Protein AF-0000000083140786 (afdb_homodimer)

Secondary structure (DSSP, 8-state):
--HHHHHHHHHTS--BTTTTTTHHHHHHHHHHHHHHT-EEEEEEEETTEEEEEEEE--SEEEEEEEEEEE--B----S--SS-TTS-EEETTEEESTTIIIIIHHHHHHHHHHHHHHHHHHHTTTTS---SEEEEEEEES-TTTT-HHHHHHHHTTSS-TTSEEEE----TT-EEEEE-EEEEEEEEEE-B--BTT-GGGSB-HHHHHHHHHHHHHHHHHTSPPBTTTB--EEEEEEEEE-S-TTB--SEEEEEEEEEE-TT--HHHHHHHHHHHHHHHHHHSTT-EEEEEEEEEE--B---TT-HHHHHHHHHHHHHHSSPPPEEEESS--HHHHHHHHHT-TTEEE--SS-GGGTTSTT-EEEHHHHHHHHHHHHHHHHTHHHH-/--HHHHHHHHHTS--BTTTTTTHHHHHHHHHHHHHHT-EEEEEEEETTEEEEEEEE--SEEEEEEEEEEE--B----S--SS-TTS-EEETTEEESTTIIIIIHHHHHHHHHHHHHHHHHHHTTTTS---SEEEEEEEES-TTTT-HHHHHHHHTTSS-TTSEEEE----TT-EEEEE-EEEEEEEEEE-B--BTT-GGGSB-HHHHHHHHHHHHHHHHHTSPPBTTTB--EEEEEEEEE-S-TTB--SEEEEEEEEEE-TT--HHHHHHHHHHHHHHHHHHSTT-EEEEEEEEEE--B---TT-HHHHHHHHHHHHHHSSPPPEEEESS--HHHHHHHHHT-TTEEE--SS-GGGTTSTT-EEEHHHHHHHHHHHHHHHHTHHHH-

Structure (mmCIF, N/CA/C/O backbone):
data_AF-0000000083140786-model_v1
#
loop_
_entity.id
_entity.type
_entity.pdbx_description
1 polymer 'Putative succinyl-diaminopimelate desuccinylase'
#
loop_
_atom_site.group_PDB
_atom_site.id
_atom_site.type_symbol
_atom_site.label_atom_id
_atom_site.label_alt_id
_atom_site.label_comp_id
_atom_site.label_asym_id
_atom_site.label_entity_id
_atom_site.label_seq_id
_atom_site.pdbx_PDB_ins_code
_atom_site.Cartn_x
_atom_site.Cartn_y
_atom_site.Cartn_z
_atom_site.occupancy
_atom_site.B_iso_or_equiv
_atom_site.auth_seq_id
_atom_site.auth_comp_id
_atom_site.auth_asym_id
_atom_site.auth_atom_id
_atom_site.pdbx_PDB_model_num
ATOM 1 N N . MET A 1 1 ? 2.078 -37.688 -41 1 86.12 1 MET A N 1
ATOM 2 C CA . MET A 1 1 ? 2.707 -36.531 -40.344 1 86.12 1 MET A CA 1
ATOM 3 C C . MET A 1 1 ? 3.486 -36.969 -39.125 1 86.12 1 MET A C 1
ATOM 5 O O . MET A 1 1 ? 2.986 -37.75 -38.312 1 86.12 1 MET A O 1
ATOM 9 N N . ASP A 1 2 ? 4.746 -36.594 -39.094 1 94.81 2 ASP A N 1
ATOM 10 C CA . ASP A 1 2 ? 5.516 -37 -37.938 1 94.81 2 ASP A CA 1
ATOM 11 C C . ASP A 1 2 ? 5.438 -35.938 -36.812 1 94.81 2 ASP A C 1
ATOM 13 O O . ASP A 1 2 ? 4.746 -34.938 -36.969 1 94.81 2 ASP A O 1
ATOM 17 N N . ALA A 1 3 ? 6.043 -36.25 -35.75 1 98.12 3 ALA A N 1
ATOM 18 C CA . ALA A 1 3 ? 5.91 -35.406 -34.562 1 98.12 3 ALA A CA 1
ATOM 19 C C . ALA A 1 3 ? 6.5 -34 -34.812 1 98.12 3 ALA A C 1
ATOM 21 O O . ALA A 1 3 ? 6.012 -33.031 -34.25 1 98.12 3 ALA A O 1
ATOM 22 N N . VAL A 1 4 ? 7.551 -33.875 -35.562 1 98.31 4 VAL A N 1
ATOM 23 C CA . VAL A 1 4 ? 8.203 -32.625 -35.875 1 98.31 4 VAL A CA 1
ATOM 24 C C . VAL A 1 4 ? 7.266 -31.734 -36.688 1 98.31 4 VAL A C 1
ATOM 26 O O . VAL A 1 4 ? 7.082 -30.547 -36.375 1 98.31 4 VAL A O 1
ATOM 29 N N . GLU A 1 5 ? 6.68 -32.312 -37.688 1 98.19 5 GLU A N 1
ATOM 30 C CA . GLU A 1 5 ? 5.719 -31.594 -38.5 1 98.19 5 GLU A CA 1
ATOM 31 C C . GLU A 1 5 ? 4.488 -31.203 -37.688 1 98.19 5 GLU A C 1
ATOM 33 O O . GLU A 1 5 ? 3.955 -30.094 -37.844 1 98.19 5 GLU A O 1
ATOM 38 N N . LEU A 1 6 ? 4.035 -32.125 -36.875 1 98.5 6 LEU A N 1
ATOM 39 C CA . LEU A 1 6 ? 2.883 -31.828 -36.031 1 98.5 6 LEU A CA 1
ATOM 40 C C . LEU A 1 6 ? 3.188 -30.672 -35.094 1 98.5 6 LEU A C 1
ATOM 42 O O . LEU A 1 6 ? 2.32 -29.844 -34.812 1 98.5 6 LEU A O 1
ATOM 46 N N . THR A 1 7 ? 4.41 -30.609 -34.562 1 98.69 7 THR A N 1
ATOM 47 C CA . THR A 1 7 ? 4.828 -29.5 -33.688 1 98.69 7 THR A CA 1
ATOM 48 C C . THR A 1 7 ? 4.688 -28.172 -34.438 1 98.69 7 THR A C 1
ATOM 50 O O . THR A 1 7 ? 4.16 -27.203 -33.875 1 98.69 7 THR A O 1
ATOM 53 N N . ARG A 1 8 ? 5.102 -28.156 -35.625 1 98.44 8 ARG A N 1
ATOM 54 C CA . ARG A 1 8 ? 5.031 -26.922 -36.406 1 98.44 8 ARG A CA 1
ATOM 55 C C . ARG A 1 8 ? 3.582 -26.5 -36.625 1 98.44 8 ARG A C 1
ATOM 57 O O . ARG A 1 8 ? 3.254 -25.312 -36.5 1 98.44 8 ARG A O 1
ATOM 64 N N . GLU A 1 9 ? 2.75 -27.453 -36.938 1 98.38 9 GLU A N 1
ATOM 65 C CA . GLU A 1 9 ? 1.339 -27.156 -37.156 1 98.38 9 GLU A CA 1
ATOM 66 C C . GLU A 1 9 ? 0.704 -26.578 -35.875 1 98.38 9 GLU A C 1
ATOM 68 O O . GLU A 1 9 ? -0.078 -25.625 -35.969 1 98.38 9 GLU A O 1
ATOM 73 N N . LEU A 1 10 ? 1.035 -27.141 -34.781 1 98.62 10 LEU A N 1
ATOM 74 C CA . LEU A 1 10 ? 0.449 -26.688 -33.531 1 98.62 10 LEU A CA 1
ATOM 75 C C . LEU A 1 10 ? 0.95 -25.297 -33.156 1 98.62 10 LEU A C 1
ATOM 77 O O . LEU A 1 10 ? 0.2 -24.5 -32.594 1 98.62 10 LEU A O 1
ATOM 81 N N . ILE A 1 11 ? 2.244 -25 -33.406 1 98.19 11 ILE A N 1
ATOM 82 C CA . ILE A 1 11 ? 2.818 -23.703 -33.094 1 98.19 11 ILE A CA 1
ATOM 83 C C . ILE A 1 11 ? 2.131 -22.625 -33.938 1 98.19 11 ILE A C 1
ATOM 85 O O . ILE A 1 11 ? 1.906 -21.5 -33.469 1 98.19 11 ILE A O 1
ATOM 89 N N . LYS A 1 12 ? 1.739 -22.938 -35.094 1 98.06 12 LYS A N 1
ATOM 90 C CA . LYS A 1 12 ? 1.107 -21.969 -36 1 98.06 12 LYS A CA 1
ATOM 91 C C . LYS A 1 12 ? -0.295 -21.609 -35.531 1 98.06 12 LYS A C 1
ATOM 93 O O . LYS A 1 12 ? -0.859 -20.594 -35.969 1 98.06 12 LYS A O 1
ATOM 98 N N . ILE A 1 13 ? -0.848 -22.406 -34.656 1 98.25 13 ILE A N 1
ATOM 99 C CA . ILE A 1 13 ? -2.137 -22.094 -34.062 1 98.25 13 ILE A CA 1
ATOM 100 C C . ILE A 1 13 ? -1.922 -21.328 -32.75 1 98.25 13 ILE A C 1
ATOM 102 O O . ILE A 1 13 ? -1.565 -21.922 -31.734 1 98.25 13 ILE A O 1
ATOM 106 N N . GLU A 1 14 ? -2.154 -20.062 -32.812 1 97.44 14 GLU A N 1
ATOM 107 C CA . GLU A 1 14 ? -1.992 -19.266 -31.594 1 97.44 14 GLU A CA 1
ATOM 108 C C . GLU A 1 14 ? -2.988 -19.703 -30.516 1 97.44 14 GLU A C 1
ATOM 110 O O . GLU A 1 14 ? -4.184 -19.812 -30.781 1 97.44 14 GLU A O 1
ATOM 115 N N . SER A 1 15 ? -2.512 -19.922 -29.312 1 98.12 15 SER A N 1
ATOM 116 C CA . SER A 1 15 ? -3.35 -20.281 -28.172 1 98.12 15 SER A CA 1
ATOM 117 C C . SER A 1 15 ? -2.859 -19.609 -26.891 1 98.12 15 SER A C 1
ATOM 119 O O . SER A 1 15 ? -2.732 -20.266 -25.844 1 98.12 15 SER A O 1
ATOM 121 N N . THR A 1 16 ? -2.605 -18.344 -26.938 1 95.81 16 THR A N 1
ATOM 122 C CA . THR A 1 16 ? -2.059 -17.562 -25.828 1 95.81 16 THR A CA 1
ATOM 123 C C . THR A 1 16 ? -3.107 -17.375 -24.734 1 95.81 16 THR A C 1
ATOM 125 O O . THR A 1 16 ? -4.293 -17.219 -25.031 1 95.81 16 THR A O 1
ATOM 128 N N . ASP A 1 17 ? -2.652 -17.391 -23.531 1 92.38 17 ASP A N 1
ATOM 129 C CA . ASP A 1 17 ? -3.475 -17.172 -22.344 1 92.38 17 ASP A CA 1
ATOM 130 C C . ASP A 1 17 ? -2.826 -16.172 -21.406 1 92.38 17 ASP A C 1
ATOM 132 O O . ASP A 1 17 ? -1.857 -16.5 -20.703 1 92.38 17 ASP A O 1
ATOM 136 N N . PRO A 1 18 ? -3.398 -14.969 -21.234 1 89.81 18 PRO A N 1
ATOM 137 C CA . PRO A 1 18 ? -4.59 -14.555 -21.984 1 89.81 18 PRO A CA 1
ATOM 138 C C . PRO A 1 18 ? -4.305 -14.305 -23.453 1 89.81 18 PRO A C 1
ATOM 140 O O . PRO A 1 18 ? -3.143 -14.156 -23.859 1 89.81 18 PRO A O 1
ATOM 143 N N . GLY A 1 19 ? -5.387 -14.328 -24.25 1 93.88 19 GLY A N 1
ATOM 144 C CA . GLY A 1 19 ? -5.238 -14.07 -25.672 1 93.88 19 GLY A CA 1
ATOM 145 C C . GLY A 1 19 ? -6.246 -14.812 -26.516 1 93.88 19 GLY A C 1
ATOM 146 O O . GLY A 1 19 ? -7.457 -14.648 -26.344 1 93.88 19 GLY A O 1
ATOM 147 N N . SER A 1 20 ? -5.734 -15.625 -27.438 1 95.25 20 SER A N 1
ATOM 148 C CA . SER A 1 20 ? -6.59 -16.344 -28.391 1 95.25 20 SER A CA 1
ATOM 149 C C . SER A 1 20 ? -7.223 -17.578 -27.734 1 95.25 20 SER A C 1
ATOM 151 O O . SER A 1 20 ? -8.164 -18.156 -28.266 1 95.25 20 SER A O 1
ATOM 153 N N . TRP A 1 21 ? -6.746 -17.969 -26.656 1 95.44 21 TRP A N 1
ATOM 154 C CA . TRP A 1 21 ? -7.258 -19.109 -25.891 1 95.44 21 TRP A CA 1
ATOM 155 C C . TRP A 1 21 ? -7.176 -20.391 -26.703 1 95.44 21 TRP A C 1
ATOM 157 O O . TRP A 1 21 ? -6.422 -20.469 -27.688 1 95.44 21 TRP A O 1
ATOM 167 N N . GLU A 1 22 ? -7.82 -21.5 -26.266 1 97.25 22 GLU A N 1
ATOM 168 C CA . GLU A 1 22 ? -7.504 -22.828 -26.766 1 97.25 22 GLU A CA 1
ATOM 169 C C . GLU A 1 22 ? -8.594 -23.328 -27.703 1 97.25 22 GLU A C 1
ATOM 171 O O . GLU A 1 22 ? -8.672 -24.531 -27.984 1 97.25 22 GLU A O 1
ATOM 176 N N . THR A 1 23 ? -9.453 -22.469 -28.234 1 97.25 23 THR A N 1
ATOM 177 C CA . THR A 1 23 ? -10.57 -22.953 -29.031 1 97.25 23 THR A CA 1
ATOM 178 C C . THR A 1 23 ? -10.062 -23.641 -30.297 1 97.25 23 THR A C 1
ATOM 180 O O . THR A 1 23 ? -10.367 -24.797 -30.547 1 97.25 23 THR A O 1
ATOM 183 N N . GLU A 1 24 ? -9.297 -22.984 -31.109 1 98 24 GLU A N 1
ATOM 184 C CA . GLU A 1 24 ? -8.852 -23.5 -32.406 1 98 24 GLU A CA 1
ATOM 185 C C . GLU A 1 24 ? -7.953 -24.734 -32.219 1 98 24 GLU A C 1
ATOM 187 O O . GLU A 1 24 ? -8.094 -25.719 -32.938 1 98 24 GLU A O 1
ATOM 192 N N . ILE A 1 25 ? -7.07 -24.672 -31.297 1 98.38 25 ILE A N 1
ATOM 193 C CA . ILE A 1 25 ? -6.145 -25.781 -31.109 1 98.38 25 ILE A CA 1
ATOM 194 C C . ILE A 1 25 ? -6.895 -26.984 -30.547 1 98.38 25 ILE A C 1
ATOM 196 O O . ILE A 1 25 ? -6.578 -28.125 -30.891 1 98.38 25 ILE A O 1
ATOM 200 N N . GLY A 1 26 ? -7.816 -26.781 -29.703 1 98.31 26 GLY A N 1
ATOM 201 C CA . GLY A 1 26 ? -8.656 -27.859 -29.203 1 98.31 26 GLY A CA 1
ATOM 202 C C . GLY A 1 26 ? -9.398 -28.594 -30.297 1 98.31 26 GLY A C 1
ATOM 203 O O . GLY A 1 26 ? -9.469 -29.828 -30.297 1 98.31 26 GLY A O 1
ATOM 204 N N . GLU A 1 27 ? -9.961 -27.828 -31.203 1 98.06 27 GLU A N 1
ATOM 205 C CA . GLU A 1 27 ? -10.656 -28.406 -32.344 1 98.06 27 GLU A CA 1
ATOM 206 C C . GLU A 1 27 ? -9.703 -29.203 -33.219 1 98.06 27 GLU A C 1
ATOM 208 O O . GLU A 1 27 ? -10.047 -30.297 -33.688 1 98.06 27 GLU A O 1
ATOM 213 N N . TYR A 1 28 ? -8.578 -28.656 -33.438 1 98.31 28 TYR A N 1
ATOM 214 C CA . TYR A 1 28 ? -7.574 -29.344 -34.25 1 98.31 28 TYR A CA 1
ATOM 215 C C . TYR A 1 28 ? -7.219 -30.688 -33.625 1 98.31 28 TYR A C 1
ATOM 217 O O . TYR A 1 28 ? -7.168 -31.703 -34.312 1 98.31 28 TYR A O 1
ATOM 225 N N . ILE A 1 29 ? -6.953 -30.688 -32.344 1 98.38 29 ILE A N 1
ATOM 226 C CA . ILE A 1 29 ? -6.535 -31.906 -31.656 1 98.38 29 ILE A CA 1
ATOM 227 C C . ILE A 1 29 ? -7.676 -32.906 -31.641 1 98.38 29 ILE A C 1
ATOM 229 O O . ILE A 1 29 ? -7.449 -34.125 -31.828 1 98.38 29 ILE A O 1
ATOM 233 N N . CYS A 1 30 ? -8.82 -32.469 -31.438 1 97.69 30 CYS A N 1
ATOM 234 C CA . CYS A 1 30 ? -9.984 -33.344 -31.484 1 97.69 30 CYS A CA 1
ATOM 235 C C . CYS A 1 30 ? -10.07 -34.031 -32.844 1 97.69 30 CYS A C 1
ATOM 237 O O . CYS A 1 30 ? -10.258 -35.25 -32.875 1 97.69 30 CYS A O 1
ATOM 239 N N . ASP A 1 31 ? -9.969 -33.281 -33.875 1 97.88 31 ASP A N 1
ATOM 240 C CA . ASP A 1 31 ? -10.023 -33.844 -35.219 1 97.88 31 ASP A CA 1
ATOM 241 C C . ASP A 1 31 ? -8.875 -34.844 -35.469 1 97.88 31 ASP A C 1
ATOM 243 O O . ASP A 1 31 ? -9.07 -35.906 -36.031 1 97.88 31 ASP A O 1
ATOM 247 N N . TYR A 1 32 ? -7.738 -34.469 -35.031 1 97.56 32 TYR A N 1
ATOM 248 C CA . TYR A 1 32 ? -6.562 -35.312 -35.188 1 97.56 32 TYR A CA 1
ATOM 249 C C . TYR A 1 32 ? -6.793 -36.656 -34.5 1 97.56 32 TYR A C 1
ATOM 251 O O . TYR A 1 32 ? -6.465 -37.719 -35.062 1 97.56 32 TYR A O 1
ATOM 259 N N . LEU A 1 33 ? -7.309 -36.656 -33.281 1 97.38 33 LEU A N 1
ATOM 260 C CA . LEU A 1 33 ? -7.574 -37.875 -32.531 1 97.38 33 LEU A CA 1
ATOM 261 C C . LEU A 1 33 ? -8.641 -38.719 -33.188 1 97.38 33 LEU A C 1
ATOM 263 O O . LEU A 1 33 ? -8.492 -39.938 -33.312 1 97.38 33 LEU A O 1
ATOM 267 N N . LYS A 1 34 ? -9.648 -38.094 -33.688 1 96.38 34 LYS A N 1
ATOM 268 C CA . LYS A 1 34 ? -10.703 -38.812 -34.375 1 96.38 34 LYS A CA 1
ATOM 269 C C . LYS A 1 34 ? -10.164 -39.5 -35.625 1 96.38 34 LYS A C 1
ATOM 271 O O . LYS A 1 34 ? -10.492 -40.656 -35.875 1 96.38 34 LYS A O 1
ATOM 276 N N . GLU A 1 35 ? -9.406 -38.812 -36.312 1 95.88 35 GLU A N 1
ATOM 277 C CA . GLU A 1 35 ? -8.828 -39.344 -37.562 1 95.88 35 GLU A CA 1
ATOM 278 C C . GLU A 1 35 ? -7.922 -40.531 -37.281 1 95.88 35 GLU A C 1
ATOM 280 O O . GLU A 1 35 ? -7.77 -41.406 -38.125 1 95.88 35 GLU A O 1
ATOM 285 N N . SER A 1 36 ? -7.352 -40.562 -36.094 1 94.81 36 SER A N 1
ATOM 286 C CA . SER A 1 36 ? -6.469 -41.656 -35.75 1 94.81 36 SER A CA 1
ATOM 287 C C . SER A 1 36 ? -7.262 -42.875 -35.344 1 94.81 36 SER A C 1
ATOM 289 O O . SER A 1 36 ? -6.711 -44 -35.25 1 94.81 36 SER A O 1
ATOM 291 N N . GLY A 1 37 ? -8.578 -42.75 -35 1 93.75 37 GLY A N 1
ATOM 292 C CA . GLY A 1 37 ? -9.422 -43.875 -34.625 1 93.75 37 GLY A CA 1
ATOM 293 C C . GLY A 1 37 ? -9.703 -43.938 -33.125 1 93.75 37 GLY A C 1
ATOM 294 O O . GLY A 1 37 ? -10.367 -44.875 -32.656 1 93.75 37 GLY A O 1
ATOM 295 N N . ALA A 1 38 ? -9.258 -43 -32.406 1 95.5 38 ALA A N 1
ATOM 296 C CA . ALA A 1 38 ? -9.5 -42.969 -30.969 1 95.5 38 ALA A CA 1
ATOM 297 C C . ALA A 1 38 ? -10.922 -42.5 -30.672 1 95.5 38 ALA A C 1
ATOM 299 O O . ALA A 1 38 ? -11.5 -41.719 -31.422 1 95.5 38 ALA A O 1
ATOM 300 N N . ASP A 1 39 ? -11.469 -43.031 -29.578 1 96 39 ASP A N 1
ATOM 301 C CA . ASP A 1 39 ? -12.688 -42.438 -29.047 1 96 39 ASP A CA 1
ATOM 302 C C . ASP A 1 39 ? -12.406 -41.062 -28.453 1 96 39 ASP A C 1
ATOM 304 O O . ASP A 1 39 ? -11.492 -40.875 -27.656 1 96 39 ASP A O 1
ATOM 308 N N . THR A 1 40 ? -13.164 -40.094 -28.938 1 97.56 40 THR A N 1
ATOM 309 C CA . THR A 1 40 ? -12.867 -38.719 -28.547 1 97.56 40 THR A CA 1
ATOM 310 C C . THR A 1 40 ? -14.023 -38.125 -27.75 1 97.56 40 THR A C 1
ATOM 312 O O . THR A 1 40 ? -15.188 -38.344 -28.094 1 97.56 40 THR A O 1
ATOM 315 N N . GLU A 1 41 ? -13.695 -37.438 -26.688 1 97.75 41 GLU A N 1
ATOM 316 C CA . GLU A 1 41 ? -14.625 -36.719 -25.828 1 97.75 41 GLU A CA 1
ATOM 317 C C . GLU A 1 41 ? -14.109 -35.312 -25.5 1 97.75 41 GLU A C 1
ATOM 319 O O . GLU A 1 41 ? -12.898 -35.094 -25.422 1 97.75 41 GLU A O 1
ATOM 324 N N . THR A 1 42 ? -15 -34.344 -25.359 1 98.19 42 THR A N 1
ATOM 325 C CA . THR A 1 42 ? -14.617 -33 -24.953 1 98.19 42 THR A CA 1
ATOM 326 C C . THR A 1 42 ? -15.469 -32.5 -23.781 1 98.19 42 THR A C 1
ATOM 328 O O . THR A 1 42 ? -16.547 -33.062 -23.531 1 98.19 42 THR A O 1
ATOM 331 N N . TYR A 1 43 ? -14.945 -31.641 -22.984 1 98.25 43 TYR A N 1
ATOM 332 C CA . TYR A 1 43 ? -15.68 -30.984 -21.906 1 98.25 43 TYR A CA 1
ATOM 333 C C . TYR A 1 43 ? -15.344 -29.5 -21.859 1 98.25 43 TYR A C 1
ATOM 335 O O . TYR A 1 43 ? -14.172 -29.109 -21.812 1 98.25 43 TYR A O 1
ATOM 343 N N . GLU A 1 44 ? -16.375 -28.688 -21.875 1 98.19 44 GLU A N 1
ATOM 344 C CA . GLU A 1 44 ? -16.188 -27.234 -21.891 1 98.19 44 GLU A CA 1
ATOM 345 C C . GLU A 1 44 ? -15.969 -26.688 -20.484 1 98.19 44 GLU A C 1
ATOM 347 O O . GLU A 1 44 ? -16.906 -26.672 -19.672 1 98.19 44 GLU A O 1
ATOM 352 N N . VAL A 1 45 ? -14.836 -26.25 -20.172 1 97.44 45 VAL A N 1
ATOM 353 C CA . VAL A 1 45 ? -14.469 -25.719 -18.875 1 97.44 45 VAL A CA 1
ATOM 354 C C . VAL A 1 45 ? -14.93 -24.266 -18.75 1 97.44 45 VAL A C 1
ATOM 356 O O . VAL A 1 45 ? -15.461 -23.875 -17.703 1 97.44 45 VAL A O 1
ATOM 359 N N . GLU A 1 46 ? -14.68 -23.484 -19.781 1 95.94 46 GLU A N 1
ATOM 360 C CA . GLU A 1 46 ? -15.133 -22.109 -20.016 1 95.94 46 GLU A CA 1
ATOM 361 C C . GLU A 1 46 ? -15.594 -21.906 -21.453 1 95.94 46 GLU A C 1
ATOM 363 O O . GLU A 1 46 ? -15.312 -22.734 -22.312 1 95.94 46 GLU A O 1
ATOM 368 N N . PRO A 1 47 ? -16.344 -20.812 -21.672 1 95.19 47 PRO A N 1
ATOM 369 C CA . PRO A 1 47 ? -16.844 -20.625 -23.031 1 95.19 47 PRO A CA 1
ATOM 370 C C . PRO A 1 47 ? -15.742 -20.703 -24.078 1 95.19 47 PRO A C 1
ATOM 372 O O . PRO A 1 47 ? -14.836 -19.859 -24.094 1 95.19 47 PRO A O 1
ATOM 375 N N . GLY A 1 48 ? -15.852 -21.688 -24.906 1 94.56 48 GLY A N 1
ATOM 376 C CA . GLY A 1 48 ? -14.922 -21.859 -26.016 1 94.56 48 GLY A CA 1
ATOM 377 C C . GLY A 1 48 ? -13.648 -22.578 -25.625 1 94.56 48 GLY A C 1
ATOM 378 O O . GLY A 1 48 ? -12.82 -22.891 -26.484 1 94.56 48 GLY A O 1
ATOM 379 N N . ARG A 1 49 ? -13.453 -22.891 -24.359 1 97.19 49 ARG A N 1
ATOM 380 C CA . ARG A 1 49 ? -12.25 -23.547 -23.875 1 97.19 49 ARG A CA 1
ATOM 381 C C . ARG A 1 49 ? -12.562 -24.953 -23.375 1 97.19 49 ARG A C 1
ATOM 383 O O . ARG A 1 49 ? -12.945 -25.141 -22.219 1 97.19 49 ARG A O 1
ATOM 390 N N . LYS A 1 50 ? -12.305 -25.922 -24.266 1 98.12 50 LYS A N 1
ATOM 391 C CA . LYS A 1 50 ? -12.664 -27.297 -23.984 1 98.12 50 LYS A CA 1
ATOM 392 C C . LYS A 1 50 ? -11.414 -28.141 -23.734 1 98.12 50 LYS A C 1
ATOM 394 O O . LYS A 1 50 ? -10.398 -27.969 -24.406 1 98.12 50 LYS A O 1
ATOM 399 N N . ILE A 1 51 ? -11.531 -28.938 -22.719 1 98.69 51 ILE A N 1
ATOM 400 C CA . ILE A 1 51 ? -10.547 -30.016 -22.641 1 98.69 51 ILE A CA 1
ATOM 401 C C . ILE A 1 51 ? -10.93 -31.125 -23.609 1 98.69 51 ILE A C 1
ATOM 403 O O . ILE A 1 51 ? -12.109 -31.328 -23.906 1 98.69 51 ILE A O 1
ATOM 407 N N . VAL A 1 52 ? -9.953 -31.844 -24.156 1 98.69 52 VAL A N 1
ATOM 408 C CA . VAL A 1 52 ? -10.141 -32.906 -25.141 1 98.69 52 VAL A CA 1
ATOM 409 C C . VAL A 1 52 ? -9.578 -34.219 -24.625 1 98.69 52 VAL A C 1
ATOM 411 O O . VAL A 1 52 ? -8.461 -34.25 -24.094 1 98.69 52 VAL A O 1
ATOM 414 N N . LYS A 1 53 ? -10.312 -35.281 -24.719 1 98.69 53 LYS A N 1
ATOM 415 C CA . LYS A 1 53 ? -9.883 -36.594 -24.297 1 98.69 53 LYS A CA 1
ATOM 416 C C . LYS A 1 53 ? -9.922 -37.594 -25.453 1 98.69 53 LYS A C 1
ATOM 418 O O . LYS A 1 53 ? -10.898 -37.656 -26.203 1 98.69 53 LYS A O 1
ATOM 423 N N . GLY A 1 54 ? -8.883 -38.312 -25.719 1 98.38 54 GLY A N 1
ATOM 424 C CA . GLY A 1 54 ? -8.812 -39.469 -26.578 1 98.38 54 GLY A CA 1
ATOM 425 C C . GLY A 1 54 ? -8.586 -40.781 -25.828 1 98.38 54 GLY A C 1
ATOM 426 O O . GLY A 1 54 ? -7.82 -40.812 -24.859 1 98.38 54 GLY A O 1
ATOM 427 N N . VAL A 1 55 ? -9.234 -41.812 -26.297 1 97.5 55 VAL A N 1
ATOM 428 C CA . VAL A 1 55 ? -9.164 -43.062 -25.562 1 97.5 55 VAL A CA 1
ATOM 429 C C . VAL A 1 55 ? -8.883 -44.219 -26.531 1 97.5 55 VAL A C 1
ATOM 431 O O . VAL A 1 55 ? -9.523 -44.344 -27.578 1 97.5 55 VAL A O 1
ATOM 434 N N . VAL A 1 56 ? -7.902 -44.969 -26.219 1 95.31 56 VAL A N 1
ATOM 435 C CA . VAL A 1 56 ? -7.699 -46.312 -26.797 1 95.31 56 VAL A CA 1
ATOM 436 C C . VAL A 1 56 ? -7.957 -47.375 -25.734 1 95.31 56 VAL A C 1
ATOM 438 O O . VAL A 1 56 ? -7.145 -47.562 -24.828 1 95.31 56 VAL A O 1
ATOM 441 N N . LYS A 1 57 ? -9.016 -48.062 -25.922 1 93.31 57 LYS A N 1
ATOM 442 C CA . LYS A 1 57 ? -9.477 -49 -24.906 1 93.31 57 LYS A CA 1
ATOM 443 C C . LYS A 1 57 ? -8.531 -50.188 -24.797 1 93.31 57 LYS A C 1
ATOM 445 O O . LYS A 1 57 ? -8.086 -50.719 -25.812 1 93.31 57 LYS A O 1
ATOM 450 N N . GLY A 1 58 ? -8.188 -50.5 -23.547 1 90.94 58 GLY A N 1
ATOM 451 C CA . GLY A 1 58 ? -7.445 -51.688 -23.25 1 90.94 58 GLY A CA 1
ATOM 452 C C . GLY A 1 58 ? -8.258 -52.719 -22.469 1 90.94 58 GLY A C 1
ATOM 453 O O . GLY A 1 58 ? -9.484 -52.656 -22.438 1 90.94 58 GLY A O 1
ATOM 454 N N . ALA A 1 59 ? -7.512 -53.719 -21.969 1 89.19 59 ALA A N 1
ATOM 455 C CA . ALA A 1 59 ? -8.18 -54.781 -21.25 1 89.19 59 ALA A CA 1
ATOM 456 C C . ALA A 1 59 ? -8.859 -54.25 -19.984 1 89.19 59 ALA A C 1
ATOM 458 O O . ALA A 1 59 ? -9.922 -54.75 -19.594 1 89.19 59 ALA A O 1
ATOM 459 N N . LYS A 1 60 ? -8.195 -53.312 -19.391 1 91.19 60 LYS A N 1
ATOM 460 C CA . LYS A 1 60 ? -8.742 -52.688 -18.203 1 91.19 60 LYS A CA 1
ATOM 461 C C . LYS A 1 60 ? -8.906 -51.188 -18.406 1 91.19 60 LYS A C 1
ATOM 463 O O . LYS A 1 60 ? -8.086 -50.531 -19.078 1 91.19 60 LYS A O 1
ATOM 468 N N . ALA A 1 61 ? -9.945 -50.688 -17.781 1 92.44 61 ALA A N 1
ATOM 469 C CA . ALA A 1 61 ? -10.164 -49.25 -17.875 1 92.44 61 ALA A CA 1
ATOM 470 C C . ALA A 1 61 ? -9.141 -48.469 -17.062 1 92.44 61 ALA A C 1
ATOM 472 O O . ALA A 1 61 ? -8.68 -47.406 -17.484 1 92.44 61 ALA A O 1
ATOM 473 N N . HIS A 1 62 ? -8.859 -49.031 -15.852 1 93.94 62 HIS A N 1
ATOM 474 C CA . HIS A 1 62 ? -7.855 -48.469 -14.953 1 93.94 62 HIS A CA 1
ATOM 475 C C . HIS A 1 62 ? -7.008 -49.594 -14.328 1 93.94 62 HIS A C 1
ATOM 477 O O . HIS A 1 62 ? -7.469 -50.719 -14.164 1 93.94 62 HIS A O 1
ATOM 483 N N . PRO A 1 63 ? -5.836 -49.25 -13.906 1 95.5 63 PRO A N 1
ATOM 484 C CA . PRO A 1 63 ? -5.109 -48 -14.125 1 95.5 63 PRO A CA 1
ATOM 485 C C . PRO A 1 63 ? -4.828 -47.75 -15.602 1 95.5 63 PRO A C 1
ATOM 487 O O . PRO A 1 63 ? -4.395 -48.656 -16.328 1 95.5 63 PRO A O 1
ATOM 490 N N . ALA A 1 64 ? -5.121 -46.562 -16.016 1 96.88 64 ALA A N 1
ATOM 491 C CA . ALA A 1 64 ? -4.828 -46.125 -17.375 1 96.88 64 ALA A CA 1
ATOM 492 C C . ALA A 1 64 ? -3.475 -45.438 -17.453 1 96.88 64 ALA A C 1
ATOM 494 O O . ALA A 1 64 ? -2.98 -44.906 -16.438 1 96.88 64 ALA A O 1
ATOM 495 N N . LEU A 1 65 ? -2.855 -45.562 -18.547 1 97.38 65 LEU A N 1
ATOM 496 C CA . LEU A 1 65 ? -1.741 -44.688 -18.875 1 97.38 65 LEU A CA 1
ATOM 497 C C . LEU A 1 65 ? -2.242 -43.406 -19.516 1 97.38 65 LEU A C 1
ATOM 499 O O . LEU A 1 65 ? -2.807 -43.438 -20.609 1 97.38 65 LEU A O 1
ATOM 503 N N . VAL A 1 66 ? -2.047 -42.312 -18.781 1 98.44 66 VAL A N 1
ATOM 504 C CA . VAL A 1 66 ? -2.625 -41.031 -19.203 1 98.44 66 VAL A CA 1
ATOM 505 C C . VAL A 1 66 ? -1.515 -40.094 -19.625 1 98.44 66 VAL A C 1
ATOM 507 O O . VAL A 1 66 ? -0.621 -39.75 -18.844 1 98.44 66 VAL A O 1
ATOM 510 N N . PHE A 1 67 ? -1.537 -39.656 -20.875 1 98.69 67 PHE A N 1
ATOM 511 C CA . PHE A 1 67 ? -0.767 -38.5 -21.344 1 98.69 67 PHE A CA 1
ATOM 512 C C . PHE A 1 67 ? -1.58 -37.219 -21.219 1 98.69 67 PHE A C 1
ATOM 514 O O . PHE A 1 67 ? -2.656 -37.094 -21.812 1 98.69 67 PHE A O 1
ATOM 521 N N . ILE A 1 68 ? -1.074 -36.281 -20.422 1 98.81 68 ILE A N 1
ATOM 522 C CA . ILE A 1 68 ? -1.811 -35.031 -20.234 1 98.81 68 ILE A CA 1
ATOM 523 C C . ILE A 1 68 ? -0.944 -33.844 -20.656 1 98.81 68 ILE A C 1
ATOM 525 O O . ILE A 1 68 ? 0.212 -33.75 -20.25 1 98.81 68 ILE A O 1
ATOM 529 N N . CYS A 1 69 ? -1.448 -33 -21.547 1 98.56 69 CYS A N 1
ATOM 530 C CA . CYS A 1 69 ? -0.728 -31.844 -22.109 1 98.56 69 CYS A CA 1
ATOM 531 C C . CYS A 1 69 ? -1.609 -30.609 -22.125 1 98.56 69 CYS A C 1
ATOM 533 O O . CYS A 1 69 ? -2.793 -30.688 -22.469 1 98.56 69 CYS A O 1
ATOM 535 N N . HIS A 1 70 ? -1.031 -29.484 -21.719 1 98.38 70 HIS A N 1
ATOM 536 C CA . HIS A 1 70 ? -1.833 -28.281 -21.859 1 98.38 70 HIS A CA 1
ATOM 537 C C . HIS A 1 70 ? -1.705 -27.703 -23.266 1 98.38 70 HIS A C 1
ATOM 539 O O . HIS A 1 70 ? -0.667 -27.844 -23.906 1 98.38 70 HIS A O 1
ATOM 545 N N . MET A 1 71 ? -2.764 -27.016 -23.641 1 98.69 71 MET A N 1
ATOM 546 C CA . MET A 1 71 ? -2.859 -26.562 -25.031 1 98.69 71 MET A CA 1
ATOM 547 C C . MET A 1 71 ? -2.562 -25.062 -25.109 1 98.69 71 MET A C 1
ATOM 549 O O . MET A 1 71 ? -2.299 -24.547 -26.203 1 98.69 71 MET A O 1
ATOM 553 N N . ASP A 1 72 ? -2.623 -24.391 -23.969 1 97.38 72 ASP A N 1
ATOM 554 C CA . ASP A 1 72 ? -2.4 -22.953 -23.969 1 97.38 72 ASP A CA 1
ATOM 555 C C . ASP A 1 72 ? -0.916 -22.625 -23.828 1 97.38 72 ASP A C 1
ATOM 557 O O . ASP A 1 72 ? -0.113 -23.484 -23.484 1 97.38 72 ASP A O 1
ATOM 561 N N . THR A 1 73 ? -0.57 -21.391 -24.297 1 95.44 73 THR A N 1
ATOM 562 C CA . THR A 1 73 ? 0.746 -20.797 -24.078 1 95.44 73 THR A CA 1
ATOM 563 C C . THR A 1 73 ? 0.625 -19.469 -23.344 1 95.44 73 THR A C 1
ATOM 565 O O . THR A 1 73 ? -0.468 -18.906 -23.25 1 95.44 73 THR A O 1
ATOM 568 N N . VAL A 1 74 ? 1.74 -19 -22.797 1 91.56 74 VAL A N 1
ATOM 569 C CA . VAL A 1 74 ? 1.756 -17.641 -22.266 1 91.56 74 VAL A CA 1
ATOM 570 C C . VAL A 1 74 ? 1.633 -16.625 -23.391 1 91.56 74 VAL A C 1
ATOM 572 O O . VAL A 1 74 ? 1.68 -17 -24.578 1 91.56 74 VAL A O 1
ATOM 575 N N . VAL A 1 75 ? 1.521 -15.414 -23.109 1 90.19 75 VAL A N 1
ATOM 576 C CA . VAL A 1 75 ? 1.359 -14.352 -24.094 1 90.19 75 VAL A CA 1
ATOM 577 C C . VAL A 1 75 ? 2.607 -14.266 -24.969 1 90.19 75 VAL A C 1
ATOM 579 O O . VAL A 1 75 ? 3.686 -14.711 -24.578 1 90.19 75 VAL A O 1
ATOM 582 N N . LYS A 1 76 ? 2.43 -13.719 -26.109 1 89.31 76 LYS A N 1
ATOM 583 C CA . LYS A 1 76 ? 3.541 -13.57 -27.031 1 89.31 76 LYS A CA 1
ATOM 584 C C . LYS A 1 76 ? 4.668 -12.742 -26.422 1 89.31 76 LYS A C 1
ATOM 586 O O . LYS A 1 76 ? 5.824 -13.164 -26.422 1 89.31 76 LYS A O 1
ATOM 591 N N . GLY A 1 77 ? 4.262 -11.688 -25.875 1 82.31 77 GLY A N 1
ATOM 592 C CA . GLY A 1 77 ? 5.242 -10.758 -25.328 1 82.31 77 GLY A CA 1
ATOM 593 C C . GLY A 1 77 ? 6.004 -10 -26.391 1 82.31 77 GLY A C 1
ATOM 594 O O . GLY A 1 77 ? 5.727 -10.141 -27.578 1 82.31 77 GLY A O 1
ATOM 595 N N . GLU A 1 78 ? 6.949 -9.117 -26.016 1 86.31 78 GLU A N 1
ATOM 596 C CA . GLU A 1 78 ? 7.75 -8.305 -26.922 1 86.31 78 GLU A CA 1
ATOM 597 C C . GLU A 1 78 ? 9.164 -8.859 -27.047 1 86.31 78 GLU A C 1
ATOM 599 O O . GLU A 1 78 ? 9.586 -9.703 -26.266 1 86.31 78 GLU A O 1
ATOM 604 N N . GLY A 1 79 ? 9.867 -8.555 -28.094 1 89.56 79 GLY A N 1
ATOM 605 C CA . GLY A 1 79 ? 11.289 -8.859 -28.172 1 89.56 79 GLY A CA 1
ATOM 606 C C . GLY A 1 79 ? 11.602 -10.031 -29.094 1 89.56 79 GLY A C 1
ATOM 607 O O . GLY A 1 79 ? 12.688 -10.602 -29.016 1 89.56 79 GLY A O 1
ATOM 608 N N . TRP A 1 80 ? 10.664 -10.445 -29.859 1 92 80 TRP A N 1
ATOM 609 C CA . TRP A 1 80 ? 10.883 -11.555 -30.781 1 92 80 TRP A CA 1
ATOM 610 C C . TRP A 1 80 ? 11.719 -11.102 -31.984 1 92 80 TRP A C 1
ATOM 612 O O . TRP A 1 80 ? 11.516 -10.008 -32.5 1 92 80 TRP A O 1
ATOM 622 N N . THR A 1 81 ? 12.711 -11.891 -32.281 1 91.56 81 THR A N 1
ATOM 623 C CA . THR A 1 81 ? 13.492 -11.641 -33.5 1 91.56 81 THR A CA 1
ATOM 624 C C . THR A 1 81 ? 12.75 -12.117 -34.719 1 91.56 81 THR A C 1
ATOM 626 O O . THR A 1 81 ? 12.891 -11.539 -35.812 1 91.56 81 THR A O 1
ATOM 629 N N . GLU A 1 82 ? 12.094 -13.266 -34.594 1 84.12 82 GLU A N 1
ATOM 630 C CA . GLU A 1 82 ? 11.258 -13.805 -35.656 1 84.12 82 GLU A CA 1
ATOM 631 C C . GLU A 1 82 ? 9.812 -13.953 -35.188 1 84.12 82 GLU A C 1
ATOM 633 O O . GLU A 1 82 ? 9.508 -13.773 -34 1 84.12 82 GLU A O 1
ATOM 638 N N . ASN A 1 83 ? 8.969 -14.203 -36.156 1 92.19 83 ASN A N 1
ATOM 639 C CA . ASN A 1 83 ? 7.555 -14.3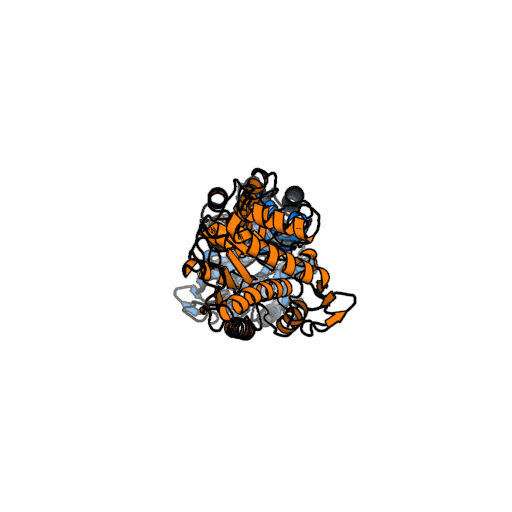52 -35.844 1 92.19 83 ASN A CA 1
ATOM 640 C C . ASN A 1 83 ? 7.316 -15.508 -34.875 1 92.19 83 ASN A C 1
ATOM 642 O O . ASN A 1 83 ? 7.758 -16.625 -35.125 1 92.19 83 ASN A O 1
ATOM 646 N N . ALA A 1 84 ? 6.57 -15.234 -33.875 1 95.94 84 ALA A N 1
ATOM 647 C CA . ALA A 1 84 ? 6.367 -16.172 -32.781 1 95.94 84 ALA A CA 1
ATOM 648 C C . ALA A 1 84 ? 5.5 -17.344 -33.219 1 95.94 84 ALA A C 1
ATOM 650 O O . ALA A 1 84 ? 5.484 -18.391 -32.531 1 95.94 84 ALA A O 1
ATOM 651 N N . PHE A 1 85 ? 4.793 -17.281 -34.406 1 97.06 85 PHE A N 1
ATOM 652 C CA . PHE A 1 85 ? 3.799 -18.297 -34.719 1 97.06 85 PHE A CA 1
ATOM 653 C C . PHE A 1 85 ? 4.031 -18.875 -36.094 1 97.06 85 PHE A C 1
ATOM 655 O O . PHE A 1 85 ? 3.123 -19.469 -36.688 1 97.06 85 PHE A O 1
ATOM 662 N N . ASP A 1 86 ? 5.254 -18.75 -36.594 1 96.12 86 ASP A N 1
ATOM 663 C CA . ASP A 1 86 ? 5.574 -19.281 -37.906 1 96.12 86 ASP A CA 1
ATOM 664 C C . ASP A 1 86 ? 6.203 -20.672 -37.812 1 96.12 86 ASP A C 1
ATOM 666 O O . ASP A 1 86 ? 6.285 -21.391 -38.781 1 96.12 86 ASP A O 1
ATOM 670 N N . ALA A 1 87 ? 6.656 -21 -36.656 1 97.31 87 ALA A N 1
ATOM 671 C CA . ALA A 1 87 ? 7.289 -22.297 -36.438 1 97.31 87 ALA A CA 1
ATOM 672 C C . ALA A 1 87 ? 8.484 -22.5 -37.344 1 97.31 87 ALA A C 1
ATOM 674 O O . ALA A 1 87 ? 8.602 -23.516 -38.031 1 97.31 87 ALA A O 1
ATOM 675 N N . GLU A 1 88 ? 9.297 -21.562 -37.375 1 96.44 88 GLU A N 1
ATOM 676 C CA . GLU A 1 88 ? 10.469 -21.609 -38.25 1 96.44 88 GLU A CA 1
ATOM 677 C C . GLU A 1 88 ? 11.43 -22.719 -37.812 1 96.44 88 GLU A C 1
ATOM 679 O O . GLU A 1 88 ? 11.641 -22.922 -36.625 1 96.44 88 GLU A O 1
ATOM 684 N N . VAL A 1 89 ? 12.023 -23.406 -38.844 1 96.81 89 VAL A N 1
ATOM 685 C CA . VAL A 1 89 ? 13.016 -24.453 -38.594 1 96.81 89 VAL A CA 1
ATOM 686 C C . VAL A 1 89 ? 14.398 -23.969 -39 1 96.81 89 VAL A C 1
ATOM 688 O O . VAL A 1 89 ? 14.609 -23.625 -40.188 1 96.81 89 VAL A O 1
ATOM 691 N N . SER A 1 90 ? 15.258 -23.875 -38.031 1 95.88 90 SER A N 1
ATOM 692 C CA . SER A 1 90 ? 16.641 -23.484 -38.312 1 95.88 90 SER A CA 1
ATOM 693 C C . SER A 1 90 ? 17.609 -24.094 -37.312 1 95.88 90 SER A C 1
ATOM 695 O O . SER A 1 90 ? 17.328 -24.125 -36.094 1 95.88 90 SER A O 1
ATOM 697 N N . ASP A 1 91 ? 18.75 -24.672 -37.844 1 96.12 91 ASP A N 1
ATOM 698 C CA . ASP A 1 91 ? 19.844 -25.172 -37.031 1 96.12 91 ASP A CA 1
ATOM 699 C C . ASP A 1 91 ? 19.359 -26.281 -36.094 1 96.12 91 ASP A C 1
ATOM 701 O O . ASP A 1 91 ? 19.688 -26.281 -34.906 1 96.12 91 ASP A O 1
ATOM 705 N N . GLY A 1 92 ? 18.438 -27.109 -36.594 1 97.5 92 GLY A N 1
ATOM 706 C CA . GLY A 1 92 ? 17.953 -28.266 -35.844 1 97.5 92 GLY A CA 1
ATOM 707 C C . GLY A 1 92 ? 16.953 -27.906 -34.75 1 97.5 92 GLY A C 1
ATOM 708 O O . GLY A 1 92 ? 16.688 -28.719 -33.844 1 97.5 92 GLY A O 1
ATOM 709 N N . LYS A 1 93 ? 16.438 -26.703 -34.875 1 97.56 93 LYS A N 1
ATOM 710 C CA . LYS A 1 93 ? 15.5 -26.203 -33.875 1 97.56 93 LYS A CA 1
ATOM 711 C C . LYS A 1 93 ? 14.203 -25.719 -34.531 1 97.56 93 LYS A C 1
ATOM 713 O O . LYS A 1 93 ? 14.211 -25.328 -35.688 1 97.56 93 LYS A O 1
ATOM 718 N N . ILE A 1 94 ? 13.148 -25.859 -33.844 1 97.88 94 ILE A N 1
ATOM 719 C CA . ILE A 1 94 ? 11.898 -25.203 -34.188 1 97.88 94 ILE A CA 1
ATOM 720 C C . ILE A 1 94 ? 11.664 -24 -33.281 1 97.88 94 ILE A C 1
ATOM 722 O O . ILE A 1 94 ? 11.688 -24.125 -32.062 1 97.88 94 ILE A O 1
ATOM 726 N N . TRP A 1 95 ? 11.43 -22.922 -33.906 1 97.12 95 TRP A N 1
ATOM 727 C CA . TRP A 1 95 ? 11.258 -21.688 -33.156 1 97.12 95 TRP A CA 1
ATOM 728 C C . TRP A 1 95 ? 9.797 -21.266 -33.125 1 97.12 95 TRP A C 1
ATOM 730 O O . TRP A 1 95 ? 9.086 -21.391 -34.125 1 97.12 95 TRP A O 1
ATOM 740 N N . GLY A 1 96 ? 9.375 -20.703 -31.953 1 97.12 96 GLY A N 1
ATOM 741 C CA . GLY A 1 96 ? 8.023 -20.188 -31.828 1 97.12 96 GLY A CA 1
ATOM 742 C C . GLY A 1 96 ? 7.488 -20.234 -30.406 1 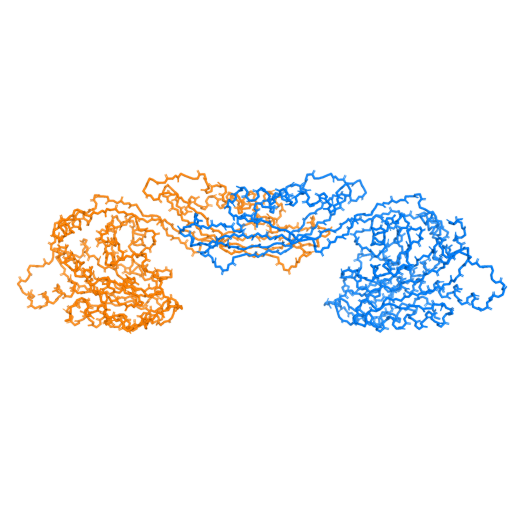97.12 96 GLY A C 1
ATOM 743 O O . GLY A 1 96 ? 8.016 -20.953 -29.562 1 97.12 96 GLY A O 1
ATOM 744 N N . ARG A 1 97 ? 6.438 -19.422 -30.188 1 96.56 97 ARG A N 1
ATOM 745 C CA . ARG A 1 97 ? 5.77 -19.453 -28.891 1 96.56 97 ARG A CA 1
ATOM 746 C C . ARG A 1 97 ? 5.121 -20.812 -28.656 1 96.56 97 ARG A C 1
ATOM 748 O O . ARG A 1 97 ? 4.312 -21.281 -29.453 1 96.56 97 ARG A O 1
ATOM 755 N N . GLY A 1 98 ? 5.531 -21.469 -27.594 1 96.44 98 GLY A N 1
ATOM 756 C CA . GLY A 1 98 ? 5.016 -22.797 -27.266 1 96.44 98 GLY A CA 1
ATOM 757 C C . GLY A 1 98 ? 5.883 -23.922 -27.797 1 96.44 98 GLY A C 1
ATOM 758 O O . GLY A 1 98 ? 5.641 -25.094 -27.484 1 96.44 98 GLY A O 1
ATOM 759 N N . ALA A 1 99 ? 6.941 -23.562 -28.516 1 97.44 99 ALA A N 1
ATOM 760 C CA . ALA A 1 99 ? 7.809 -24.594 -29.062 1 97.44 99 ALA A CA 1
ATOM 761 C C . ALA A 1 99 ? 8.336 -25.5 -27.953 1 97.44 99 ALA A C 1
ATOM 763 O O . ALA A 1 99 ? 8.297 -26.734 -28.062 1 97.44 99 ALA A O 1
ATOM 764 N N . CYS A 1 100 ? 8.711 -24.875 -26.953 1 95.44 100 CYS A N 1
ATOM 765 C CA . CYS A 1 100 ? 9.258 -25.594 -25.797 1 95.44 100 CYS A CA 1
ATOM 766 C C . CYS A 1 100 ? 8.172 -25.875 -24.766 1 95.44 100 CYS A C 1
ATOM 768 O O . CYS A 1 100 ? 8.086 -26.984 -24.234 1 95.44 100 CYS A O 1
ATOM 770 N N . ASP A 1 101 ? 7.168 -25.094 -24.484 1 94.5 101 ASP A N 1
ATOM 771 C CA . ASP A 1 101 ? 6.176 -25.156 -23.422 1 94.5 101 ASP A CA 1
ATOM 772 C C . ASP A 1 101 ? 4.773 -24.891 -23.953 1 94.5 101 ASP A C 1
ATOM 774 O O . ASP A 1 101 ? 4.32 -23.734 -23.984 1 94.5 101 ASP A O 1
ATOM 778 N N . MET A 1 102 ? 4.066 -25.781 -24.438 1 95.88 102 MET A N 1
ATOM 779 C CA . MET A 1 102 ? 4.684 -27.094 -24.547 1 95.88 102 MET A CA 1
ATOM 780 C C . MET A 1 102 ? 4.152 -27.844 -25.766 1 95.88 102 MET A C 1
ATOM 782 O O . MET A 1 102 ? 3.855 -29.047 -25.688 1 95.88 102 MET A O 1
ATOM 786 N N . LYS A 1 103 ? 4.051 -27.156 -26.844 1 98.38 103 LYS A N 1
ATOM 787 C CA . LYS A 1 103 ? 3.426 -27.734 -28.031 1 98.38 103 LYS A CA 1
ATOM 788 C C . LYS A 1 103 ? 4.297 -28.828 -28.641 1 98.38 103 LYS A C 1
ATOM 790 O O . LYS A 1 103 ? 3.801 -29.688 -29.359 1 98.38 103 LYS A O 1
ATOM 795 N N . SER A 1 104 ? 5.598 -28.797 -28.469 1 98.62 104 SER A N 1
ATOM 796 C CA . SER A 1 104 ? 6.426 -29.922 -28.875 1 98.62 104 SER A CA 1
ATOM 797 C C . SER A 1 104 ? 6.098 -31.172 -28.062 1 98.62 104 SER A C 1
ATOM 799 O O . SER A 1 104 ? 6.027 -32.281 -28.609 1 98.62 104 SER A O 1
ATOM 801 N N . GLY A 1 105 ? 5.973 -31.016 -26.766 1 98.69 105 GLY A N 1
ATOM 802 C CA . GLY A 1 105 ? 5.527 -32.125 -25.938 1 98.69 105 GLY A CA 1
ATOM 803 C C . GLY A 1 105 ? 4.156 -32.656 -26.328 1 98.69 105 GLY A C 1
ATOM 804 O O . GLY A 1 105 ? 3.943 -33.844 -26.406 1 98.69 105 GLY A O 1
ATOM 805 N N . LEU A 1 106 ? 3.27 -31.75 -26.562 1 98.75 106 LEU A N 1
ATOM 806 C CA . LEU A 1 106 ? 1.924 -32.094 -27.031 1 98.75 106 LEU A CA 1
ATOM 807 C C . LEU A 1 106 ? 1.971 -32.906 -28.312 1 98.75 106 LEU A C 1
ATOM 809 O O . LEU A 1 106 ? 1.327 -33.938 -28.422 1 98.75 106 LEU A O 1
ATOM 813 N N . ALA A 1 107 ? 2.717 -32.469 -29.25 1 98.81 107 ALA A N 1
ATOM 814 C CA . ALA A 1 107 ? 2.855 -33.125 -30.531 1 98.81 107 ALA A CA 1
ATOM 815 C C . ALA A 1 107 ? 3.455 -34.531 -30.344 1 98.81 107 ALA A C 1
ATOM 817 O O . ALA A 1 107 ? 3.025 -35.5 -30.984 1 98.81 107 ALA A O 1
ATOM 818 N N . SER A 1 108 ? 4.453 -34.625 -29.516 1 98.81 108 SER A N 1
ATOM 819 C CA . SER A 1 108 ? 5.113 -35.906 -29.281 1 98.81 108 SER A CA 1
ATOM 820 C C . SER A 1 108 ? 4.145 -36.906 -28.672 1 98.81 108 SER A C 1
ATOM 822 O O . SER A 1 108 ? 4.098 -38.062 -29.109 1 98.81 108 SER A O 1
ATOM 824 N N . ALA A 1 109 ? 3.404 -36.5 -27.703 1 98.69 109 ALA A N 1
ATOM 825 C CA . ALA A 1 109 ? 2.42 -37.375 -27.062 1 98.69 109 ALA A CA 1
ATOM 826 C C . ALA A 1 109 ? 1.341 -37.812 -28.047 1 98.69 109 ALA A C 1
ATOM 828 O O . ALA A 1 109 ? 0.969 -38.969 -28.094 1 98.69 109 ALA A O 1
ATOM 829 N N . LEU A 1 110 ? 0.83 -36.812 -28.812 1 98.69 110 LEU A N 1
ATOM 830 C CA . LEU A 1 110 ? -0.217 -37.094 -29.781 1 98.69 110 LEU A CA 1
ATOM 831 C C . LEU A 1 110 ? 0.262 -38.094 -30.828 1 98.69 110 LEU A C 1
ATOM 833 O O . LEU A 1 110 ? -0.497 -38.969 -31.25 1 98.69 110 LEU A O 1
ATOM 837 N N . THR A 1 111 ? 1.475 -37.938 -31.266 1 98.56 111 THR A N 1
ATOM 838 C CA . THR A 1 111 ? 2.029 -38.844 -32.281 1 98.56 111 THR A CA 1
ATOM 839 C C . THR A 1 111 ? 2.086 -40.25 -31.766 1 98.56 111 THR A C 1
ATOM 841 O O . THR A 1 111 ? 1.604 -41.188 -32.438 1 98.56 111 THR A O 1
ATOM 844 N N . ALA A 1 112 ? 2.703 -40.469 -30.609 1 97.75 112 ALA A N 1
ATOM 845 C CA . ALA A 1 112 ? 2.793 -41.781 -30.031 1 97.75 112 ALA A CA 1
ATOM 846 C C . ALA A 1 112 ? 1.406 -42.375 -29.797 1 97.75 112 ALA A C 1
ATOM 848 O O . ALA A 1 112 ? 1.169 -43.562 -30.078 1 97.75 112 ALA A O 1
ATOM 849 N N . PHE A 1 113 ? 0.502 -41.656 -29.297 1 97.06 113 PHE A N 1
ATOM 850 C CA . PHE A 1 113 ? -0.865 -42.062 -29.031 1 97.06 113 PHE A CA 1
ATOM 851 C C . PHE A 1 113 ? -1.569 -42.5 -30.312 1 97.06 113 PHE A C 1
ATOM 853 O O . PHE A 1 113 ? -2.197 -43.562 -30.359 1 97.06 113 PHE A O 1
ATOM 860 N N . ALA A 1 114 ? -1.506 -41.625 -31.312 1 97 114 ALA A N 1
ATOM 861 C CA . ALA A 1 114 ? -2.191 -41.875 -32.594 1 97 114 ALA A CA 1
ATOM 862 C C . ALA A 1 114 ? -1.695 -43.156 -33.25 1 97 114 ALA A C 1
ATOM 864 O O . ALA A 1 114 ? -2.467 -43.844 -33.875 1 97 114 ALA A O 1
ATOM 865 N N . GLU A 1 115 ? -0.418 -43.406 -33.125 1 95.38 115 GLU A N 1
ATOM 866 C CA . GLU A 1 115 ? 0.139 -44.656 -33.656 1 95.38 115 GLU A CA 1
ATOM 867 C C . GLU A 1 115 ? -0.543 -45.875 -33.062 1 95.38 115 GLU A C 1
ATOM 869 O O . GLU A 1 115 ? -0.846 -46.844 -33.781 1 95.38 115 GLU A O 1
ATOM 874 N N . VAL A 1 116 ? -0.773 -45.812 -31.797 1 94.19 116 VAL A N 1
ATOM 875 C CA . VAL A 1 116 ? -1.441 -46.938 -31.125 1 94.19 116 VAL A CA 1
ATOM 876 C C . VAL A 1 116 ? -2.902 -47 -31.562 1 94.19 116 VAL A C 1
ATOM 878 O O . VAL A 1 116 ? -3.422 -48.062 -31.844 1 94.19 116 VAL A O 1
ATOM 881 N N . ALA A 1 117 ? -3.539 -45.906 -31.641 1 94.25 117 ALA A N 1
ATOM 882 C CA . ALA A 1 117 ? -4.941 -45.844 -32.062 1 94.25 117 ALA A CA 1
ATOM 883 C C . ALA A 1 117 ? -5.133 -46.375 -33.469 1 94.25 117 ALA A C 1
ATOM 885 O O . ALA A 1 117 ? -6.055 -47.156 -33.719 1 94.25 117 ALA A O 1
ATOM 886 N N . LYS A 1 118 ? -4.289 -45.938 -34.344 1 93.38 118 LYS A N 1
ATOM 887 C CA . LYS A 1 118 ? -4.359 -46.375 -35.719 1 93.38 118 LYS A CA 1
ATOM 888 C C . LYS A 1 118 ? -4.148 -47.906 -35.812 1 93.38 118 LYS A C 1
ATOM 890 O O . LYS A 1 118 ? -4.836 -48.562 -36.562 1 93.38 118 LYS A O 1
ATOM 895 N N . SER A 1 119 ? -3.186 -48.344 -35.062 1 90.44 119 SER A N 1
ATOM 896 C CA . SER A 1 119 ? -2.887 -49.75 -35.062 1 90.44 119 SER A CA 1
ATOM 897 C C . SER A 1 119 ? -4.07 -50.594 -34.562 1 90.44 119 SER A C 1
ATOM 899 O O . SER A 1 119 ? -4.383 -51.625 -35.125 1 90.44 119 SER A O 1
ATOM 901 N N . GLN A 1 120 ? -4.691 -50.125 -33.594 1 87.38 120 GLN A N 1
ATOM 902 C CA . GLN A 1 120 ? -5.852 -50.812 -33.031 1 87.38 120 GLN A CA 1
ATOM 903 C C . GLN A 1 120 ? -7.023 -50.781 -34 1 87.38 120 GLN A C 1
ATOM 905 O O . GLN A 1 120 ? -7.773 -51.75 -34.125 1 87.38 120 GLN A O 1
ATOM 910 N N . LYS A 1 121 ? -7.184 -49.719 -34.594 1 82.88 121 LYS A N 1
ATOM 911 C CA . LYS A 1 121 ? -8.258 -49.562 -35.562 1 82.88 121 LYS A CA 1
ATOM 912 C C . LYS A 1 121 ? -8.055 -50.5 -36.781 1 82.88 121 LYS A C 1
ATOM 914 O O . LYS A 1 121 ? -9 -51.125 -37.25 1 82.88 121 LYS A O 1
ATOM 919 N N . GLU A 1 122 ? -6.902 -50.531 -37.188 1 83.19 122 GLU A N 1
ATOM 920 C CA . GLU A 1 122 ? -6.594 -51.281 -38.375 1 83.19 122 GLU A CA 1
ATOM 921 C C . GLU A 1 122 ? -6.582 -52.781 -38.094 1 83.19 122 GLU A C 1
ATOM 923 O O . GLU A 1 122 ? -6.863 -53.594 -38.969 1 83.19 122 GLU A O 1
ATOM 928 N N . ASN A 1 123 ? -6.176 -53.156 -36.906 1 74.19 123 ASN A N 1
ATOM 929 C CA . ASN A 1 123 ? -6.047 -54.562 -36.594 1 74.19 123 ASN A CA 1
ATOM 930 C C . ASN A 1 123 ? -7.027 -55 -35.5 1 74.19 123 ASN A C 1
ATOM 932 O O . ASN A 1 123 ? -6.68 -55.781 -34.625 1 74.19 123 ASN A O 1
ATOM 936 N N . ALA A 1 124 ? -8.227 -54.531 -35.438 1 64.56 124 ALA A N 1
ATOM 937 C CA . ALA A 1 124 ? -9.211 -54.719 -34.375 1 64.56 124 ALA A CA 1
ATOM 938 C C . ALA A 1 124 ? -9.297 -56.188 -33.969 1 64.56 124 ALA A C 1
ATOM 940 O O . ALA A 1 124 ? -9.461 -56.5 -32.781 1 64.56 124 ALA A O 1
ATOM 941 N N . GLU A 1 125 ? -9.188 -57.031 -34.875 1 56.38 125 GLU A N 1
ATOM 942 C CA . GLU A 1 125 ? -9.398 -58.438 -34.562 1 56.38 125 GLU A CA 1
ATOM 943 C C . GLU A 1 125 ? -8.125 -59.094 -34.062 1 56.38 125 GLU A C 1
ATOM 945 O O . GLU A 1 125 ? -8.18 -60.094 -33.344 1 56.38 125 GLU A O 1
ATOM 950 N N . ASP A 1 126 ? -6.871 -58.594 -34.344 1 51.56 126 ASP A N 1
ATOM 951 C CA . ASP A 1 126 ? -5.613 -59.312 -34.125 1 51.56 126 ASP A CA 1
ATOM 952 C C . ASP A 1 126 ? -4.758 -58.656 -33.062 1 51.56 126 ASP A C 1
ATOM 954 O O . ASP A 1 126 ? -3.729 -59.188 -32.656 1 51.56 126 ASP A O 1
ATOM 958 N N . VAL A 1 127 ? -4.988 -57.438 -32.781 1 55.75 127 VAL A N 1
ATOM 959 C CA . VAL A 1 127 ? -4.039 -56.75 -31.922 1 55.75 127 VAL A CA 1
ATOM 960 C C . VAL A 1 127 ? -4.324 -57.094 -30.469 1 55.75 127 VAL A C 1
ATOM 962 O O . VAL A 1 127 ? -5.477 -57.062 -30.031 1 55.75 127 VAL A O 1
ATOM 965 N N . GLU A 1 128 ? -3.285 -57.844 -29.953 1 60.31 128 GLU A N 1
ATOM 966 C CA . GLU A 1 128 ? -3.312 -57.969 -28.5 1 60.31 128 GLU A CA 1
ATOM 967 C C . GLU A 1 128 ? -3.654 -56.656 -27.812 1 60.31 128 GLU A C 1
ATOM 969 O O . GLU A 1 128 ? -3.072 -55.625 -28.125 1 60.31 128 GLU A O 1
ATOM 974 N N . LYS A 1 129 ? -4.793 -56.594 -27.094 1 71.19 129 LYS A N 1
ATOM 975 C CA . LYS A 1 129 ? -5.312 -55.438 -26.406 1 71.19 129 LYS A CA 1
ATOM 976 C C . LYS A 1 129 ? -4.281 -54.875 -25.438 1 71.19 129 LYS A C 1
ATOM 978 O O . LYS A 1 129 ? -3.498 -55.594 -24.844 1 71.19 129 LYS A O 1
ATOM 983 N N . LEU A 1 130 ? -4.027 -53.625 -25.547 1 84.69 130 LEU A N 1
ATOM 984 C CA . LEU A 1 130 ? -3.289 -52.969 -24.469 1 84.69 130 LEU A CA 1
ATOM 985 C C . LEU A 1 130 ? -3.707 -53.531 -23.109 1 84.69 130 LEU A C 1
ATOM 987 O O . LEU A 1 130 ? -4.875 -53.875 -22.906 1 84.69 130 LEU A O 1
ATOM 991 N N . PRO A 1 131 ? -2.715 -53.781 -22.297 1 86.5 131 PRO A N 1
ATOM 992 C CA . PRO A 1 131 ? -3.076 -54.312 -20.969 1 86.5 131 PRO A CA 1
ATOM 993 C C . PRO A 1 131 ? -4.023 -53.375 -20.234 1 86.5 131 PRO A C 1
ATOM 995 O O . PRO A 1 131 ? -4.832 -53.812 -19.406 1 86.5 131 PRO A O 1
ATOM 998 N N . GLY A 1 132 ? -3.916 -52.156 -20.484 1 91.19 132 GLY A N 1
ATOM 999 C CA . GLY A 1 132 ? -4.793 -51.125 -19.953 1 91.19 132 GLY A CA 1
ATOM 1000 C C . GLY A 1 132 ? -5.117 -50.031 -20.969 1 91.19 132 GLY A C 1
ATOM 1001 O O . GLY A 1 132 ? -4.566 -50.031 -22.062 1 91.19 132 GLY A O 1
ATOM 1002 N N . THR A 1 133 ? -6.023 -49.219 -20.547 1 94.81 133 THR A N 1
ATOM 1003 C CA . THR A 1 133 ? -6.492 -48.156 -21.438 1 94.81 133 THR A CA 1
ATOM 1004 C C . THR A 1 133 ? -5.453 -47.062 -21.562 1 94.81 133 THR A C 1
ATOM 1006 O O . THR A 1 133 ? -4.809 -46.688 -20.578 1 94.81 133 THR A O 1
ATOM 1009 N N . LEU A 1 134 ? -5.223 -46.625 -22.75 1 96.44 134 LEU A N 1
ATOM 1010 C CA . LEU A 1 134 ? -4.391 -45.469 -23.047 1 96.44 134 LEU A CA 1
ATOM 1011 C C . LEU A 1 134 ? -5.246 -44.219 -23.25 1 96.44 134 LEU A C 1
ATOM 1013 O O . LEU A 1 134 ? -6.199 -44.25 -24.016 1 96.44 134 LEU A O 1
ATOM 1017 N N . VAL A 1 135 ? -4.922 -43.188 -22.484 1 98.19 135 VAL A N 1
ATOM 1018 C CA . VAL A 1 135 ? -5.73 -41.969 -22.531 1 98.19 135 VAL A CA 1
ATOM 1019 C C . VAL A 1 135 ? -4.848 -40.781 -22.859 1 98.19 135 VAL A C 1
ATOM 1021 O O . VAL A 1 135 ? -3.725 -40.656 -22.359 1 98.19 135 VAL A O 1
ATOM 1024 N N . PHE A 1 136 ? -5.293 -39.906 -23.719 1 98.5 136 PHE A N 1
ATOM 1025 C CA . PHE A 1 136 ? -4.723 -38.594 -23.969 1 98.5 136 PHE A CA 1
ATOM 1026 C C . PHE A 1 136 ? -5.672 -37.5 -23.484 1 98.5 136 PHE A C 1
ATOM 1028 O O . PHE A 1 136 ? -6.871 -37.531 -23.75 1 98.5 136 PHE A O 1
ATOM 1035 N N . ILE A 1 137 ? -5.141 -36.531 -22.766 1 98.88 137 ILE A N 1
ATOM 1036 C CA . ILE A 1 137 ? -5.945 -35.406 -22.344 1 98.88 137 ILE A CA 1
ATOM 1037 C C . ILE A 1 137 ? -5.25 -34.094 -22.734 1 98.88 137 ILE A C 1
ATOM 1039 O O . ILE A 1 137 ? -4.109 -33.844 -22.328 1 98.88 137 ILE A O 1
ATOM 1043 N N . GLY A 1 138 ? -5.895 -33.281 -23.547 1 98.75 138 GLY A N 1
ATOM 1044 C CA . GLY A 1 138 ? -5.508 -31.906 -23.766 1 98.75 138 GLY A CA 1
ATOM 1045 C C . GLY A 1 138 ? -6.219 -30.938 -22.844 1 98.75 138 GLY A C 1
ATOM 1046 O O . GLY A 1 138 ? -7.453 -30.859 -22.844 1 98.75 138 GLY A O 1
ATOM 1047 N N . THR A 1 139 ? -5.484 -30.125 -22.047 1 98.69 139 THR A N 1
ATOM 1048 C CA . THR A 1 139 ? -6.098 -29.281 -21.031 1 98.69 139 THR A CA 1
ATOM 1049 C C . THR A 1 139 ? -6.051 -27.812 -21.469 1 98.69 139 THR A C 1
ATOM 1051 O O . THR A 1 139 ? -5.355 -27.453 -22.422 1 98.69 139 THR A O 1
ATOM 1054 N N . VAL A 1 140 ? -6.875 -26.984 -20.734 1 98.06 140 VAL A N 1
ATOM 1055 C CA . VAL A 1 140 ? -6.902 -25.531 -20.938 1 98.06 140 VAL A CA 1
ATOM 1056 C C . VAL A 1 140 ? -6.457 -24.828 -19.656 1 98.06 140 VAL A C 1
ATOM 1058 O O . VAL A 1 140 ? -6.469 -25.422 -18.578 1 98.06 140 VAL A O 1
ATOM 1061 N N . ASP A 1 141 ? -5.93 -23.656 -19.781 1 95.81 141 ASP A N 1
ATOM 1062 C CA . ASP A 1 141 ? -5.738 -22.703 -18.703 1 95.81 141 ASP A CA 1
ATOM 1063 C C . ASP A 1 141 ? -4.59 -23.125 -17.781 1 95.81 141 ASP A C 1
ATOM 1065 O O . ASP A 1 141 ? -4.555 -22.75 -16.609 1 95.81 141 ASP A O 1
ATOM 1069 N N . GLU A 1 142 ? -3.682 -23.891 -18.234 1 92.88 142 GLU A N 1
ATOM 1070 C CA . GLU A 1 142 ? -2.539 -24.297 -17.422 1 92.88 142 GLU A CA 1
ATOM 1071 C C . GLU A 1 142 ? -1.676 -23.094 -17.062 1 92.88 142 GLU A C 1
ATOM 1073 O O . GLU A 1 142 ? -1.172 -23.016 -15.938 1 92.88 142 GLU A O 1
ATOM 1078 N N . GLU A 1 143 ? -1.523 -22.219 -17.891 1 89.12 143 GLU A N 1
ATOM 1079 C CA . GLU A 1 143 ? -0.633 -21.078 -17.703 1 89.12 143 GLU A CA 1
ATOM 1080 C C . GLU A 1 143 ? -1.269 -20.016 -16.797 1 89.12 143 GLU A C 1
ATOM 1082 O O . GLU A 1 143 ? -0.694 -18.953 -16.594 1 89.12 143 GLU A O 1
ATOM 1087 N N . ALA A 1 144 ? -2.488 -20.312 -16.312 1 87.62 144 ALA A N 1
ATOM 1088 C CA . ALA A 1 144 ? -3.184 -19.391 -15.422 1 87.62 144 ALA A CA 1
ATOM 1089 C C . ALA A 1 144 ? -3.662 -20.109 -14.164 1 87.62 144 ALA A C 1
ATOM 1091 O O . ALA A 1 144 ? -2.885 -20.328 -13.227 1 87.62 144 ALA A O 1
ATOM 1092 N N . ASP A 1 145 ? -4.887 -20.625 -14.164 1 86.94 145 ASP A N 1
ATOM 1093 C CA . ASP A 1 145 ? -5.457 -21.172 -12.93 1 86.94 145 ASP A CA 1
ATOM 1094 C C . ASP A 1 145 ? -5.523 -22.703 -12.977 1 86.94 145 ASP A C 1
ATOM 1096 O O . ASP A 1 145 ? -5.953 -23.328 -12.016 1 86.94 145 ASP A O 1
ATOM 1100 N N . MET A 1 146 ? -5.129 -23.234 -14.07 1 94 146 MET A N 1
ATOM 1101 C CA . MET A 1 146 ? -5.062 -24.672 -14.242 1 94 146 MET A CA 1
ATOM 1102 C C . MET A 1 146 ? -6.438 -25.312 -14.062 1 94 146 MET A C 1
ATOM 1104 O O . MET A 1 146 ? -6.566 -26.359 -13.438 1 94 146 MET A O 1
ATOM 1108 N N . LYS A 1 147 ? -7.414 -24.703 -14.648 1 95.69 147 LYS A N 1
ATOM 1109 C CA . LYS A 1 147 ? -8.797 -25.172 -14.547 1 95.69 147 LYS A CA 1
ATOM 1110 C C . LYS A 1 147 ? -9.016 -26.438 -15.352 1 95.69 147 LYS A C 1
ATOM 1112 O O . LYS A 1 147 ? -9.898 -27.25 -15.031 1 95.69 147 LYS A O 1
ATOM 1117 N N . GLY A 1 148 ? -8.25 -26.609 -16.406 1 97.75 148 GLY A N 1
ATOM 1118 C CA . GLY A 1 148 ? -8.406 -27.781 -17.266 1 97.75 148 GLY A CA 1
ATOM 1119 C C . GLY A 1 148 ? -8.133 -29.094 -16.547 1 97.75 148 GLY A C 1
ATOM 1120 O O . GLY A 1 148 ? -8.93 -30.031 -16.625 1 97.75 148 GLY A O 1
ATOM 1121 N N . SER A 1 149 ? -6.984 -29.141 -15.898 1 97.56 149 SER A N 1
ATOM 1122 C CA . SER A 1 149 ? -6.645 -30.359 -15.172 1 97.56 149 SER A CA 1
ATOM 1123 C C . SER A 1 149 ? -7.629 -30.609 -14.031 1 97.56 149 SER A C 1
ATOM 1125 O O . SER A 1 149 ? -7.98 -31.75 -13.75 1 97.56 149 SER A O 1
ATOM 1127 N N . GLU A 1 150 ? -8.086 -29.594 -13.398 1 96.81 150 GLU A N 1
ATOM 1128 C CA . GLU A 1 150 ? -9.117 -29.734 -12.375 1 96.81 150 GLU A CA 1
ATOM 1129 C C . GLU A 1 150 ? -10.383 -30.359 -12.945 1 96.81 150 GLU A C 1
ATOM 1131 O O . GLU A 1 150 ? -10.969 -31.25 -12.344 1 96.81 150 GLU A O 1
ATOM 1136 N N . ALA A 1 151 ? -10.789 -29.828 -14.062 1 97.94 151 ALA A N 1
ATOM 1137 C CA . ALA A 1 151 ? -12 -30.328 -14.719 1 97.94 151 ALA A CA 1
ATOM 1138 C C . ALA A 1 151 ? -11.859 -31.797 -15.102 1 97.94 151 ALA A C 1
ATOM 1140 O O . ALA A 1 151 ? -12.812 -32.562 -14.984 1 97.94 151 ALA A O 1
ATOM 1141 N N . ALA A 1 152 ? -10.68 -32.188 -15.625 1 98.38 152 ALA A N 1
ATOM 1142 C CA . ALA A 1 152 ? -10.438 -33.562 -16 1 98.38 152 ALA A CA 1
ATOM 1143 C C . ALA A 1 152 ? -10.633 -34.5 -14.812 1 98.38 152 ALA A C 1
ATOM 1145 O O . ALA A 1 152 ? -11.219 -35.562 -14.945 1 98.38 152 ALA A O 1
ATOM 1146 N N . VAL A 1 153 ? -10.125 -34.094 -13.648 1 97.94 153 VAL A N 1
ATOM 1147 C CA . VAL A 1 153 ? -10.281 -34.875 -12.43 1 97.94 153 VAL A CA 1
ATOM 1148 C C . VAL A 1 153 ? -11.75 -34.906 -12.008 1 97.94 153 VAL A C 1
ATOM 1150 O O . VAL A 1 153 ? -12.281 -35.969 -11.664 1 97.94 153 VAL A O 1
ATOM 1153 N N . GLN A 1 154 ? -12.406 -33.781 -12.07 1 97.44 154 GLN A N 1
ATOM 1154 C CA . GLN A 1 154 ? -13.797 -33.656 -11.656 1 97.44 154 GLN A CA 1
ATOM 1155 C C . GLN A 1 154 ? -14.711 -34.5 -12.531 1 97.44 154 GLN A C 1
ATOM 1157 O O . GLN A 1 154 ? -15.711 -35.062 -12.055 1 97.44 154 GLN A O 1
ATOM 1162 N N . GLN A 1 155 ? -14.352 -34.594 -13.789 1 97.5 155 GLN A N 1
ATOM 1163 C CA . GLN A 1 155 ? -15.156 -35.375 -14.742 1 97.5 155 GLN A CA 1
ATOM 1164 C C . GLN A 1 155 ? -14.867 -36.875 -14.633 1 97.5 155 GLN A C 1
ATOM 1166 O O . GLN A 1 155 ? -15.492 -37.688 -15.312 1 97.5 155 GLN A O 1
ATOM 1171 N N . GLY A 1 156 ? -13.828 -37.219 -13.859 1 97.62 156 GLY A N 1
ATOM 1172 C CA . GLY A 1 156 ? -13.477 -38.625 -13.68 1 97.62 156 GLY A CA 1
ATOM 1173 C C . GLY A 1 156 ? -12.625 -39.188 -14.805 1 97.62 156 GLY A C 1
ATOM 1174 O O . GLY A 1 156 ? -12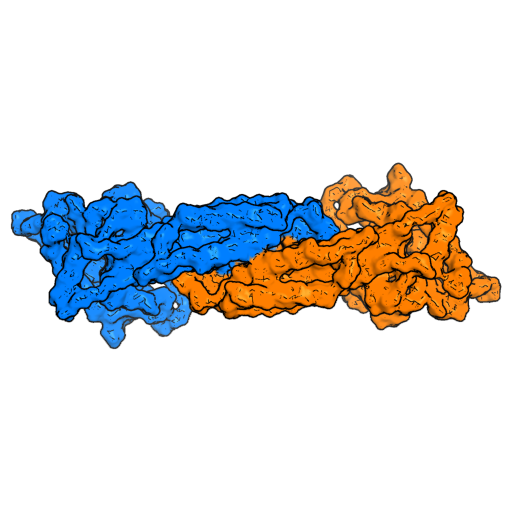.57 -40.375 -15.008 1 97.62 156 GLY A O 1
ATOM 1175 N N . TRP A 1 157 ? -11.992 -38.281 -15.547 1 98.12 157 TRP A N 1
ATOM 1176 C CA . TRP A 1 157 ? -11.164 -38.75 -16.672 1 98.12 157 TRP A CA 1
ATOM 1177 C C . TRP A 1 157 ? -9.867 -39.375 -16.156 1 98.12 157 TRP A C 1
ATOM 1179 O O . TRP A 1 157 ? -9.203 -40.094 -16.906 1 98.12 157 TRP A O 1
ATOM 1189 N N . ILE A 1 158 ? -9.492 -39.031 -14.961 1 98.12 158 ILE A N 1
ATOM 1190 C CA . ILE A 1 158 ? -8.289 -39.531 -14.305 1 98.12 158 ILE A CA 1
ATOM 1191 C C . ILE A 1 158 ? -8.648 -40.062 -12.922 1 98.12 158 ILE A C 1
ATOM 1193 O O . ILE A 1 158 ? -9.445 -39.469 -12.203 1 98.12 158 ILE A O 1
ATOM 1197 N N . GLN A 1 159 ? -8.031 -41.156 -12.57 1 97.31 159 GLN A N 1
ATOM 1198 C CA . GLN A 1 159 ? -8.25 -41.75 -11.258 1 97.31 159 GLN A CA 1
ATOM 1199 C C . GLN A 1 159 ? -6.957 -41.812 -10.453 1 97.31 159 GLN A C 1
ATOM 1201 O O . GLN A 1 159 ? -5.871 -41.594 -11 1 97.31 159 GLN A O 1
ATOM 1206 N N . LYS A 1 160 ? -7.09 -42.094 -9.164 1 97 160 LYS A N 1
ATOM 1207 C CA . LYS A 1 160 ? -5.984 -42.094 -8.211 1 97 160 LYS A CA 1
ATOM 1208 C C . LYS A 1 160 ? -4.926 -43.125 -8.594 1 97 160 LYS A C 1
ATOM 1210 O O . LYS A 1 160 ? -3.73 -42.906 -8.383 1 97 160 LYS A O 1
ATOM 1215 N N . GLU A 1 161 ? -5.352 -44.188 -9.227 1 95.69 161 GLU A N 1
ATOM 1216 C CA . GLU A 1 161 ? -4.441 -45.312 -9.5 1 95.69 161 GLU A CA 1
ATOM 1217 C C . GLU A 1 161 ? -3.803 -45.156 -10.875 1 95.69 161 GLU A C 1
ATOM 1219 O O . GLU A 1 161 ? -2.941 -45.969 -11.25 1 95.69 161 GLU A O 1
ATOM 1224 N N . ASP A 1 162 ? -4.195 -44.188 -11.672 1 97.38 162 ASP A N 1
ATOM 1225 C CA . ASP A 1 162 ? -3.725 -44.062 -13.047 1 97.38 162 ASP A CA 1
ATOM 1226 C C . ASP A 1 162 ? -2.26 -43.625 -13.086 1 97.38 162 ASP A C 1
ATOM 1228 O O . ASP A 1 162 ? -1.743 -43.062 -12.117 1 97.38 162 ASP A O 1
ATOM 1232 N N . TRP A 1 163 ? -1.618 -44 -14.148 1 97.31 163 TRP A N 1
ATOM 1233 C CA . TRP A 1 163 ? -0.277 -43.5 -14.469 1 97.31 163 TRP A CA 1
ATOM 1234 C C . TRP A 1 163 ? -0.34 -42.25 -15.32 1 97.31 163 TRP A C 1
ATOM 1236 O O . TRP A 1 163 ? -0.711 -42.312 -16.5 1 97.31 163 TRP A O 1
ATOM 1246 N N . VAL A 1 164 ? 0.071 -41.094 -14.727 1 98.38 164 VAL A N 1
ATOM 1247 C CA . VAL A 1 164 ? -0.177 -39.844 -15.398 1 98.38 164 VAL A CA 1
ATOM 1248 C C . VAL A 1 164 ? 1.15 -39.156 -15.742 1 98.38 164 VAL A C 1
ATOM 1250 O O . VAL A 1 164 ? 1.968 -38.906 -14.859 1 98.38 164 VAL A O 1
ATOM 1253 N N . LEU A 1 165 ? 1.358 -38.906 -17 1 98.56 165 LEU A N 1
ATOM 1254 C CA . LEU A 1 165 ? 2.576 -38.281 -17.484 1 98.56 165 LEU A CA 1
ATOM 1255 C C . LEU A 1 165 ? 2.252 -37 -18.281 1 98.56 165 LEU A C 1
ATOM 1257 O O . LEU A 1 165 ? 1.44 -37.031 -19.203 1 98.56 165 LEU A O 1
ATOM 1261 N N . ASP A 1 166 ? 2.818 -35.906 -17.828 1 98.5 166 ASP A N 1
ATOM 1262 C CA . ASP A 1 166 ? 2.736 -34.75 -18.688 1 98.5 166 ASP A CA 1
ATOM 1263 C C . ASP A 1 166 ? 4.043 -34.531 -19.453 1 98.5 166 ASP A C 1
ATOM 1265 O O . ASP A 1 166 ? 5.055 -35.156 -19.156 1 98.5 166 ASP A O 1
ATOM 1269 N N . MET A 1 167 ? 3.979 -33.75 -20.516 1 98.5 167 MET A N 1
ATOM 1270 C CA . MET A 1 167 ? 5.105 -33.625 -21.438 1 98.5 167 MET A CA 1
ATOM 1271 C C . MET A 1 167 ? 5.773 -32.25 -21.297 1 98.5 167 MET A C 1
ATOM 1273 O O . MET A 1 167 ? 6.23 -31.672 -22.297 1 98.5 167 MET A O 1
ATOM 1277 N N . GLU A 1 168 ? 5.793 -31.719 -20.109 1 97.38 168 GLU A N 1
ATOM 1278 C CA . GLU A 1 168 ? 6.496 -30.469 -19.859 1 97.38 168 GLU A CA 1
ATOM 1279 C C . GLU A 1 168 ? 7.965 -30.578 -20.25 1 97.38 168 GLU A C 1
ATOM 1281 O O . GLU A 1 168 ? 8.531 -31.672 -20.281 1 97.38 168 GLU A O 1
ATOM 1286 N N . PRO A 1 169 ? 8.547 -29.438 -20.609 1 96.81 169 PRO A N 1
ATOM 1287 C CA . PRO A 1 169 ? 9.984 -29.5 -20.891 1 96.81 169 PRO A CA 1
ATOM 1288 C C . PRO A 1 169 ? 10.812 -29.812 -19.656 1 96.81 169 PRO A C 1
ATOM 1290 O O . PRO A 1 169 ? 10.781 -29.078 -18.672 1 96.81 169 PRO A O 1
ATOM 1293 N N . THR A 1 170 ? 11.586 -30.906 -19.734 1 96.56 170 THR A N 1
ATOM 1294 C CA . THR A 1 170 ? 12.289 -31.359 -18.547 1 96.56 170 THR A CA 1
ATOM 1295 C C . THR A 1 170 ? 13.773 -31.562 -18.828 1 96.56 170 THR A C 1
ATOM 1297 O O . THR A 1 170 ? 14.5 -32.156 -18.016 1 96.56 170 THR A O 1
ATOM 1300 N N . SER A 1 171 ? 14.227 -31.281 -20.047 1 94.88 171 SER A N 1
ATOM 1301 C CA . SER A 1 171 ? 15.617 -31.422 -20.453 1 94.88 171 SER A CA 1
ATOM 1302 C C . SER A 1 171 ? 16.094 -32.875 -20.281 1 94.88 171 SER A C 1
ATOM 1304 O O . SER A 1 171 ? 17.234 -33.094 -19.859 1 94.88 171 SER A O 1
ATOM 1306 N N . GLY A 1 172 ? 15.195 -33.75 -20.469 1 95.69 172 GLY A N 1
ATOM 1307 C CA . GLY A 1 172 ? 15.57 -35.156 -20.438 1 95.69 172 GLY A CA 1
ATOM 1308 C C . GLY A 1 172 ? 15.547 -35.75 -19.047 1 95.69 172 GLY A C 1
ATOM 1309 O O . GLY A 1 172 ? 15.867 -36.938 -18.859 1 95.69 172 GLY A O 1
ATOM 1310 N N . MET A 1 173 ? 15.133 -35 -18.078 1 96.75 173 MET A N 1
ATOM 1311 C CA . MET A 1 173 ? 15.016 -35.5 -16.719 1 96.75 173 MET A CA 1
ATOM 1312 C C . MET A 1 173 ? 13.586 -35.938 -16.422 1 96.75 173 MET A C 1
ATOM 1314 O O . MET A 1 173 ? 12.641 -35.469 -17.062 1 96.75 173 MET A O 1
ATOM 1318 N N . ILE A 1 174 ? 13.469 -36.906 -15.547 1 97.56 174 ILE A N 1
ATOM 1319 C CA . ILE A 1 174 ? 12.156 -37.219 -15.008 1 97.56 174 ILE A CA 1
ATOM 1320 C C . ILE A 1 174 ? 11.867 -36.344 -13.797 1 97.56 174 ILE A C 1
ATOM 1322 O O . ILE A 1 174 ? 12.625 -36.344 -12.82 1 97.56 174 ILE A O 1
ATOM 1326 N N . GLN A 1 175 ? 10.812 -35.594 -13.859 1 96.06 175 GLN A N 1
ATOM 1327 C CA . GLN A 1 175 ? 10.523 -34.656 -12.766 1 96.06 175 GLN A CA 1
ATOM 1328 C C . GLN A 1 175 ? 9.172 -34.969 -12.125 1 96.06 175 GLN A C 1
ATOM 1330 O O . GLN A 1 175 ? 8.172 -35.125 -12.828 1 96.06 175 GLN A O 1
ATOM 1335 N N . MET A 1 176 ? 9.148 -35.125 -10.859 1 94.81 176 MET A N 1
ATOM 1336 C CA . MET A 1 176 ? 7.945 -35.562 -10.164 1 94.81 176 MET A CA 1
ATOM 1337 C C . MET A 1 176 ? 7.586 -34.594 -9.047 1 94.81 176 MET A C 1
ATOM 1339 O O . MET A 1 176 ? 6.422 -34.219 -8.898 1 94.81 176 MET A O 1
ATOM 1343 N N . ALA A 1 177 ? 8.562 -34.156 -8.312 1 92.5 177 ALA A N 1
ATOM 1344 C CA . ALA A 1 177 ? 8.312 -33.344 -7.133 1 92.5 177 ALA A CA 1
ATOM 1345 C C . ALA A 1 177 ? 8.008 -31.906 -7.52 1 92.5 177 ALA A C 1
ATOM 1347 O O . ALA A 1 177 ? 8.562 -31.391 -8.492 1 92.5 177 ALA A O 1
ATOM 1348 N N . HIS A 1 178 ? 7.082 -31.312 -6.77 1 94 178 HIS A N 1
ATOM 1349 C CA . HIS A 1 178 ? 6.684 -29.922 -6.941 1 94 178 HIS A CA 1
ATOM 1350 C C . HIS A 1 178 ? 6.562 -29.219 -5.594 1 94 178 HIS A C 1
ATOM 1352 O O . HIS A 1 178 ? 6.055 -29.781 -4.629 1 94 178 HIS A O 1
ATOM 1358 N N . LYS A 1 179 ? 7.07 -27.984 -5.594 1 92.81 179 LYS A N 1
ATOM 1359 C CA . LYS A 1 179 ? 6.691 -27.141 -4.465 1 92.81 179 LYS A CA 1
ATOM 1360 C C . LYS A 1 179 ? 5.215 -26.781 -4.523 1 92.81 179 LYS A C 1
ATOM 1362 O O . LYS A 1 179 ? 4.656 -26.594 -5.605 1 92.81 179 LYS A O 1
ATOM 1367 N N . GLY A 1 180 ? 4.621 -26.688 -3.359 1 93 180 GLY A N 1
ATOM 1368 C CA . GLY A 1 180 ? 3.262 -26.172 -3.301 1 93 180 GLY A CA 1
ATOM 1369 C C . GLY A 1 180 ? 3.184 -24.672 -3.508 1 93 180 GLY A C 1
ATOM 1370 O O . GLY A 1 180 ? 4.207 -23.984 -3.496 1 93 180 GLY A O 1
ATOM 1371 N N . ARG A 1 181 ? 1.936 -24.219 -3.738 1 92.44 181 ARG A N 1
ATOM 1372 C CA . ARG A 1 181 ? 1.651 -22.797 -3.904 1 92.44 181 ARG A CA 1
ATOM 1373 C C . ARG A 1 181 ? 0.352 -22.406 -3.205 1 92.44 181 ARG A C 1
ATOM 1375 O O . ARG A 1 181 ? -0.704 -22.984 -3.488 1 92.44 181 ARG A O 1
ATOM 1382 N N . THR A 1 182 ? 0.467 -21.516 -2.32 1 95 182 THR A N 1
ATOM 1383 C CA . THR A 1 182 ? -0.724 -20.953 -1.688 1 95 182 THR A CA 1
ATOM 1384 C C . THR A 1 182 ? -0.737 -19.438 -1.808 1 95 182 THR A C 1
ATOM 1386 O O . THR A 1 182 ? 0.253 -18.781 -1.49 1 95 182 THR A O 1
ATOM 1389 N N . TRP A 1 183 ? -1.902 -18.953 -2.268 1 95.44 183 TRP A N 1
ATOM 1390 C CA . TRP A 1 183 ? -2.078 -17.5 -2.395 1 95.44 183 TRP A CA 1
ATOM 1391 C C . TRP A 1 183 ? -3.08 -16.984 -1.37 1 95.44 183 TRP A C 1
ATOM 1393 O O . TRP A 1 183 ? -4.148 -17.578 -1.182 1 95.44 183 TRP A O 1
ATOM 1403 N N . PHE A 1 184 ? -2.629 -15.914 -0.712 1 97.81 184 PHE A N 1
ATOM 1404 C CA . PHE A 1 184 ? -3.514 -15.25 0.241 1 97.81 184 PHE A CA 1
ATOM 1405 C C . PHE A 1 184 ? -3.805 -13.82 -0.192 1 97.81 184 PHE A C 1
ATOM 1407 O O . PHE A 1 184 ? -2.969 -13.18 -0.834 1 97.81 184 PHE A O 1
ATOM 1414 N N . GLU A 1 185 ? -4.961 -13.438 0.112 1 98.31 185 GLU A N 1
ATOM 1415 C CA . GLU A 1 185 ? -5.281 -12.023 0.258 1 98.31 185 GLU A CA 1
ATOM 1416 C C . GLU A 1 185 ? -5.496 -11.648 1.723 1 98.31 185 GLU A C 1
ATOM 1418 O O . GLU A 1 185 ? -6.414 -12.156 2.367 1 98.31 185 GLU A O 1
ATOM 1423 N N . LEU A 1 186 ? -4.648 -10.859 2.223 1 98.81 186 LEU A N 1
ATOM 1424 C CA . LEU A 1 186 ? -4.742 -10.422 3.611 1 98.81 186 LEU A CA 1
ATOM 1425 C C . LEU A 1 186 ? -5.328 -9.016 3.699 1 98.81 186 LEU A C 1
ATOM 1427 O O . LEU A 1 186 ? -4.832 -8.086 3.051 1 98.81 186 LEU A O 1
ATOM 1431 N N . ASN A 1 187 ? -6.379 -8.906 4.473 1 98.75 187 ASN A N 1
ATOM 1432 C CA . ASN A 1 187 ? -7.094 -7.648 4.637 1 98.75 187 ASN A CA 1
ATOM 1433 C C . ASN A 1 187 ? -7.082 -7.18 6.09 1 98.75 187 ASN A C 1
ATOM 1435 O O . ASN A 1 187 ? -7.203 -7.992 7.008 1 98.75 187 ASN A O 1
ATOM 1439 N N . VAL A 1 188 ? -6.969 -5.914 6.238 1 98.75 188 VAL A N 1
ATOM 1440 C CA . VAL A 1 188 ? -7.043 -5.328 7.574 1 98.75 188 VAL A CA 1
ATOM 1441 C C . VAL A 1 188 ? -8.023 -4.16 7.566 1 98.75 188 VAL A C 1
ATOM 1443 O O . VAL A 1 188 ? -7.926 -3.256 6.734 1 98.75 188 VAL A O 1
ATOM 1446 N N . GLU A 1 189 ? -8.984 -4.207 8.445 1 98.38 189 GLU A N 1
ATOM 1447 C CA . GLU A 1 189 ? -9.938 -3.125 8.664 1 98.38 189 GLU A CA 1
ATOM 1448 C C . GLU A 1 189 ? -9.578 -2.324 9.914 1 98.38 189 GLU A C 1
ATOM 1450 O O . GLU A 1 189 ? -9.219 -2.9 10.945 1 98.38 189 GLU A O 1
ATOM 1455 N N . GLY A 1 190 ? -9.586 -1.028 9.805 1 97.69 190 GLY A N 1
ATOM 1456 C CA . GLY A 1 190 ? -9.375 -0.116 10.914 1 97.69 190 GLY A CA 1
ATOM 1457 C C . GLY A 1 190 ? -10.484 0.901 11.07 1 97.69 190 GLY A C 1
ATOM 1458 O O . GLY A 1 190 ? -11.648 0.609 10.781 1 97.69 190 GLY A O 1
ATOM 1459 N N . ILE A 1 191 ? -10.18 1.979 11.75 1 93.62 191 ILE A N 1
ATOM 1460 C CA . ILE A 1 191 ? -11.125 3.059 12.008 1 93.62 191 ILE A CA 1
ATOM 1461 C C . ILE A 1 191 ? -10.5 4.398 11.641 1 93.62 191 ILE A C 1
ATOM 1463 O O . ILE A 1 191 ? -9.398 4.723 12.102 1 93.62 191 ILE A O 1
ATOM 1467 N N . THR A 1 192 ? -11.195 5.141 10.75 1 89.12 192 THR A N 1
ATOM 1468 C CA . THR A 1 192 ? -10.695 6.434 10.305 1 89.12 192 THR A CA 1
ATOM 1469 C C . THR A 1 192 ? -10.711 7.449 11.438 1 89.12 192 THR A C 1
ATOM 1471 O O . THR A 1 192 ? -11.562 7.379 12.328 1 89.12 192 THR A O 1
ATOM 1474 N N . ALA A 1 193 ? -9.742 8.281 11.492 1 83.5 193 ALA A N 1
ATOM 1475 C CA . ALA A 1 193 ? -9.648 9.445 12.375 1 83.5 193 ALA A CA 1
ATOM 1476 C C . ALA A 1 193 ? -8.695 10.492 11.805 1 83.5 193 ALA A C 1
ATOM 1478 O O . ALA A 1 193 ? -7.922 10.203 10.891 1 83.5 193 ALA A O 1
ATOM 1479 N N . HIS A 1 194 ? -8.898 11.711 12.188 1 78.62 194 HIS A N 1
ATOM 1480 C CA . HIS A 1 194 ? -7.926 12.734 11.82 1 78.62 194 HIS A CA 1
ATOM 1481 C C . HIS A 1 194 ? -6.547 12.406 12.375 1 78.62 194 HIS A C 1
ATOM 1483 O O . HIS A 1 194 ? -6.422 11.945 13.508 1 78.62 194 HIS A O 1
ATOM 1489 N N . ALA A 1 195 ? -5.477 12.695 11.625 1 83.06 195 ALA A N 1
ATOM 1490 C CA . ALA A 1 195 ? -4.121 12.328 12.023 1 83.06 195 ALA A CA 1
ATOM 1491 C C . ALA A 1 195 ? -3.717 13.039 13.312 1 83.06 195 ALA A C 1
ATOM 1493 O O . ALA A 1 195 ? -2.797 12.609 14.008 1 83.06 195 ALA A O 1
ATOM 1494 N N . SER A 1 196 ? -4.41 14.109 13.711 1 77.88 196 SER A N 1
ATOM 1495 C CA . SER A 1 196 ? -4.113 14.836 14.945 1 77.88 196 SER A CA 1
ATOM 1496 C C . SER A 1 196 ? -4.75 14.164 16.156 1 77.88 196 SER A C 1
ATOM 1498 O O . SER A 1 196 ? -4.422 14.484 17.297 1 77.88 196 SER A O 1
ATOM 1500 N N . MET A 1 197 ? -5.652 13.203 15.906 1 81.25 197 MET A N 1
ATOM 1501 C CA . MET A 1 197 ? -6.301 12.453 16.984 1 81.25 197 MET A CA 1
ATOM 1502 C C . MET A 1 197 ? -6.324 10.961 16.656 1 81.25 197 MET A C 1
ATOM 1504 O O . MET A 1 197 ? -7.391 10.344 16.656 1 81.25 197 MET A O 1
ATOM 1508 N N . PRO A 1 198 ? -5.184 10.43 16.438 1 87.69 198 PRO A N 1
ATOM 1509 C CA . PRO A 1 198 ? -5.148 9.039 15.984 1 87.69 198 PRO A CA 1
ATOM 1510 C C . PRO A 1 198 ? -5.746 8.07 17 1 87.69 198 PRO A C 1
ATOM 1512 O O . PRO A 1 198 ? -6.156 6.965 16.641 1 87.69 198 PRO A O 1
ATOM 1515 N N . GLU A 1 199 ? -5.832 8.484 18.266 1 87.94 199 GLU A N 1
ATOM 1516 C CA . GLU A 1 199 ? -6.383 7.641 19.328 1 87.94 199 GLU A CA 1
ATOM 1517 C C . GLU A 1 199 ? -7.867 7.379 19.109 1 87.94 199 GLU A C 1
ATOM 1519 O O . GLU A 1 199 ? -8.43 6.441 19.672 1 87.94 199 GLU A O 1
ATOM 1524 N N . LYS A 1 200 ? -8.406 8.156 18.297 1 87.81 200 LYS A N 1
ATOM 1525 C CA . LYS A 1 200 ? -9.828 7.984 18 1 87.81 200 LYS A CA 1
ATOM 1526 C C . LYS A 1 200 ? -10.031 7 16.844 1 87.81 200 LYS A C 1
ATOM 1528 O O . LYS A 1 200 ? -11.164 6.641 16.531 1 87.81 200 LYS A O 1
ATOM 1533 N N . GLY A 1 201 ? -9.008 6.574 16.25 1 93 201 GLY A N 1
ATOM 1534 C CA . GLY A 1 201 ? -9.07 5.641 15.133 1 93 201 GLY A CA 1
ATOM 1535 C C . GLY A 1 201 ? -8.281 4.367 15.375 1 93 201 GLY A C 1
ATOM 1536 O O . GLY A 1 201 ? -7.945 4.051 16.516 1 93 201 GLY A O 1
ATOM 1537 N N . ALA A 1 202 ? -8.148 3.555 14.398 1 97.12 202 ALA A N 1
ATOM 1538 C CA . ALA A 1 202 ? -7.316 2.354 14.359 1 97.12 202 ALA A CA 1
ATOM 1539 C C . ALA A 1 202 ? -6.609 2.217 13.016 1 97.12 202 ALA A C 1
ATOM 1541 O O . ALA A 1 202 ? -7.254 2.002 11.984 1 97.12 202 ALA A O 1
ATOM 1542 N N . ASP A 1 203 ? -5.297 2.25 13 1 97.56 203 ASP A N 1
ATOM 1543 C CA . ASP A 1 203 ? -4.465 2.393 11.812 1 97.56 203 ASP A CA 1
ATOM 1544 C C . ASP A 1 203 ? -4.277 1.052 11.102 1 97.56 203 ASP A C 1
ATOM 1546 O O . ASP A 1 203 ? -3.455 0.234 11.523 1 97.56 203 ASP A O 1
ATOM 1550 N N . ALA A 1 204 ? -4.977 0.901 10.023 1 98.62 204 ALA A N 1
ATOM 1551 C CA . ALA A 1 204 ? -4.957 -0.362 9.289 1 98.62 204 ALA A CA 1
ATOM 1552 C C . ALA A 1 204 ? -3.586 -0.622 8.68 1 98.62 204 ALA A C 1
ATOM 1554 O O . ALA A 1 204 ? -3.156 -1.772 8.57 1 98.62 204 ALA A O 1
ATOM 1555 N N . ILE A 1 205 ? -2.85 0.426 8.25 1 98.69 205 ILE A N 1
ATOM 1556 C CA . ILE A 1 205 ? -1.534 0.278 7.633 1 98.69 205 ILE A CA 1
ATOM 1557 C C . ILE A 1 205 ? -0.529 -0.203 8.68 1 98.69 205 ILE A C 1
ATOM 1559 O O . ILE A 1 205 ? 0.28 -1.094 8.406 1 98.69 205 ILE A O 1
ATOM 1563 N N . ALA A 1 206 ? -0.613 0.323 9.875 1 98.69 206 ALA A N 1
ATOM 1564 C CA . ALA A 1 206 ? 0.236 -0.186 10.945 1 98.69 206 ALA A CA 1
ATOM 1565 C C . ALA A 1 206 ? -0.068 -1.653 11.242 1 98.69 206 ALA A C 1
ATOM 1567 O O . ALA A 1 206 ? 0.848 -2.467 11.383 1 98.69 206 ALA A O 1
ATOM 1568 N N . GLY A 1 207 ? -1.342 -1.967 11.32 1 98.75 207 GLY A N 1
ATOM 1569 C CA . GLY A 1 207 ? -1.732 -3.344 11.586 1 98.75 207 GLY A CA 1
ATOM 1570 C C . GLY A 1 207 ? -1.177 -4.324 10.57 1 98.75 207 GLY A C 1
ATOM 1571 O O . GLY A 1 207 ? -0.567 -5.332 10.938 1 98.75 207 GLY A O 1
ATOM 1572 N N . ILE A 1 208 ? -1.363 -4 9.297 1 98.88 208 ILE A N 1
ATOM 1573 C CA . ILE A 1 208 ? -0.952 -4.93 8.258 1 98.88 208 ILE A CA 1
ATOM 1574 C C . ILE A 1 208 ? 0.572 -5.031 8.227 1 98.88 208 ILE A C 1
ATOM 1576 O O . ILE A 1 208 ? 1.124 -6.09 7.918 1 98.88 208 ILE A O 1
ATOM 1580 N N . ALA A 1 209 ? 1.302 -3.949 8.539 1 98.88 209 ALA A N 1
ATOM 1581 C CA . ALA A 1 209 ? 2.762 -3.979 8.594 1 98.88 209 ALA A CA 1
ATOM 1582 C C . ALA A 1 209 ? 3.25 -4.977 9.641 1 98.88 209 ALA A C 1
ATOM 1584 O O . ALA A 1 209 ? 4.168 -5.758 9.383 1 98.88 209 ALA A O 1
ATOM 1585 N N . PHE A 1 210 ? 2.625 -4.961 10.836 1 98.88 210 PHE A N 1
ATOM 1586 C CA . PHE A 1 210 ? 2.975 -5.93 11.867 1 98.88 210 PHE A CA 1
ATOM 1587 C C . PHE A 1 210 ? 2.721 -7.352 11.391 1 98.88 210 PHE A C 1
ATOM 1589 O O . PHE A 1 210 ? 3.523 -8.25 11.641 1 98.88 210 PHE A O 1
ATOM 1596 N N . MET A 1 211 ? 1.629 -7.539 10.703 1 98.88 211 MET A N 1
ATOM 1597 C CA . MET A 1 211 ? 1.271 -8.867 10.219 1 98.88 211 MET A CA 1
ATOM 1598 C C . MET A 1 211 ? 2.275 -9.359 9.188 1 98.88 211 MET A C 1
ATOM 1600 O O . MET A 1 211 ? 2.746 -10.5 9.258 1 98.88 211 MET A O 1
ATOM 1604 N N . ILE A 1 212 ? 2.631 -8.516 8.211 1 98.88 212 ILE A N 1
ATOM 1605 C CA . ILE A 1 212 ? 3.584 -8.859 7.16 1 98.88 212 ILE A CA 1
ATOM 1606 C C . ILE A 1 212 ? 4.93 -9.219 7.785 1 98.88 212 ILE A C 1
ATOM 1608 O O . ILE A 1 212 ? 5.535 -10.234 7.43 1 98.88 212 ILE A O 1
ATOM 1612 N N . ALA A 1 213 ? 5.402 -8.367 8.688 1 98.75 213 ALA A N 1
ATOM 1613 C CA . ALA A 1 213 ? 6.684 -8.609 9.344 1 98.75 213 ALA A CA 1
ATOM 1614 C C . ALA A 1 213 ? 6.688 -9.961 10.055 1 98.75 213 ALA A C 1
ATOM 1616 O O . ALA A 1 213 ? 7.66 -10.719 9.969 1 98.75 213 ALA A O 1
ATOM 1617 N N . GLU A 1 214 ? 5.605 -10.281 10.727 1 98.75 214 GLU A N 1
ATOM 1618 C CA . GLU A 1 214 ? 5.52 -11.547 11.453 1 98.75 214 GLU A CA 1
ATOM 1619 C C . GLU A 1 214 ? 5.508 -12.734 10.492 1 98.75 214 GLU A C 1
ATOM 1621 O O . GLU A 1 214 ? 6.152 -13.75 10.75 1 98.75 214 GLU A O 1
ATOM 1626 N N . ILE A 1 215 ? 4.738 -12.625 9.414 1 98.81 215 ILE A N 1
ATOM 1627 C CA . ILE A 1 215 ? 4.684 -13.695 8.422 1 98.81 215 ILE A CA 1
ATOM 1628 C C . ILE A 1 215 ? 6.078 -13.945 7.859 1 98.81 215 ILE A C 1
ATOM 1630 O O . ILE A 1 215 ? 6.516 -15.094 7.754 1 98.81 215 ILE A O 1
ATOM 1634 N N . ARG A 1 216 ? 6.742 -12.875 7.5 1 98.38 216 ARG A N 1
ATOM 1635 C CA . ARG A 1 216 ? 8.086 -12.984 6.945 1 98.38 216 ARG A CA 1
ATOM 1636 C C . ARG A 1 216 ? 9.031 -13.688 7.922 1 98.38 216 ARG A C 1
ATOM 1638 O O . ARG A 1 216 ? 9.789 -14.57 7.527 1 98.38 216 ARG A O 1
ATOM 1645 N N . LYS A 1 217 ? 9.008 -13.297 9.172 1 98 217 LYS A N 1
ATOM 1646 C CA . LYS A 1 217 ? 9.852 -13.898 10.203 1 98 217 LYS A CA 1
ATOM 1647 C C . LYS A 1 217 ? 9.531 -15.375 10.375 1 98 217 LYS A C 1
ATOM 1649 O O . LYS A 1 217 ? 10.438 -16.219 10.438 1 98 217 LYS A O 1
ATOM 1654 N N . ALA A 1 218 ? 8.281 -15.688 10.492 1 98.44 218 ALA A N 1
ATOM 1655 C CA . ALA A 1 218 ? 7.844 -17.062 10.719 1 98.44 218 ALA A CA 1
ATOM 1656 C C . ALA A 1 218 ? 8.25 -17.969 9.562 1 98.44 218 ALA A C 1
ATOM 1658 O O . ALA A 1 218 ? 8.734 -19.094 9.773 1 98.44 218 ALA A O 1
ATOM 1659 N N . MET A 1 219 ? 8.07 -17.5 8.336 1 97.56 219 MET A N 1
ATOM 1660 C CA . MET A 1 219 ? 8.391 -18.281 7.145 1 97.56 219 MET A CA 1
ATOM 1661 C C . MET A 1 219 ? 9.898 -18.516 7.043 1 97.56 219 MET A C 1
ATOM 1663 O O . MET A 1 219 ? 10.336 -19.531 6.484 1 97.56 219 MET A O 1
ATOM 1667 N N . GLY A 1 220 ? 10.672 -17.578 7.605 1 95.56 220 GLY A N 1
ATOM 1668 C CA . GLY A 1 220 ? 12.117 -17.734 7.613 1 95.56 220 GLY A CA 1
ATOM 1669 C C . GLY A 1 220 ? 12.602 -18.828 8.531 1 95.56 220 GLY A C 1
ATOM 1670 O O . GLY A 1 220 ? 13.742 -19.297 8.406 1 95.56 220 GLY A O 1
ATOM 1671 N N . LYS A 1 221 ? 11.734 -19.312 9.383 1 96.5 221 LYS A N 1
ATOM 1672 C CA . LYS A 1 221 ? 12.141 -20.266 10.414 1 96.5 221 LYS A CA 1
ATOM 1673 C C . LYS A 1 221 ? 11.625 -21.672 10.102 1 96.5 221 LYS A C 1
ATOM 1675 O O . LYS A 1 221 ? 11.938 -22.625 10.812 1 96.5 221 LYS A O 1
ATOM 1680 N N . VAL A 1 222 ? 10.859 -21.828 9.078 1 96.25 222 VAL A N 1
ATOM 1681 C CA . VAL A 1 222 ? 10.281 -23.141 8.797 1 96.25 222 VAL A CA 1
ATOM 1682 C C . VAL A 1 222 ? 11.352 -24.078 8.242 1 96.25 222 VAL A C 1
ATOM 1684 O O . VAL A 1 222 ? 12.359 -23.625 7.691 1 96.25 222 VAL A O 1
ATOM 1687 N N . PRO A 1 223 ? 11.164 -25.375 8.344 1 95.06 223 PRO A N 1
ATOM 1688 C CA . PRO A 1 223 ? 12.188 -26.359 7.953 1 95.06 223 PRO A CA 1
ATOM 1689 C C . PRO A 1 223 ? 12.453 -26.359 6.449 1 95.06 223 PRO A C 1
ATOM 1691 O O . PRO A 1 223 ? 11.555 -26.062 5.66 1 95.06 223 PRO A O 1
ATOM 1694 N N . THR A 1 224 ? 13.695 -26.75 6.105 1 94.19 224 THR A N 1
ATOM 1695 C CA . THR A 1 224 ? 14.117 -26.938 4.723 1 94.19 224 THR A CA 1
ATOM 1696 C C . THR A 1 224 ? 13.93 -28.375 4.289 1 94.19 224 THR A C 1
ATOM 1698 O O . THR A 1 224 ? 14.203 -29.312 5.059 1 94.19 224 THR A O 1
ATOM 1701 N N . HIS A 1 225 ? 13.406 -28.594 3.129 1 92.31 225 HIS A N 1
ATOM 1702 C CA . HIS A 1 225 ? 13.258 -29.922 2.557 1 92.31 225 HIS A CA 1
ATOM 1703 C C . HIS A 1 225 ? 14.492 -30.312 1.754 1 92.31 225 HIS A C 1
ATOM 1705 O O . HIS A 1 225 ? 15.039 -29.5 1.008 1 92.31 225 HIS A O 1
ATOM 1711 N N . GLU A 1 226 ? 14.906 -31.484 1.88 1 88.25 226 GLU A N 1
ATOM 1712 C CA . GLU A 1 226 ? 16.156 -31.969 1.277 1 88.25 226 GLU A CA 1
ATOM 1713 C C . GLU A 1 226 ? 16.109 -31.844 -0.243 1 88.25 226 GLU A C 1
ATOM 1715 O O . GLU A 1 226 ? 17.078 -31.406 -0.861 1 88.25 226 GLU A O 1
ATOM 1720 N N . GLU A 1 227 ? 14.969 -32.188 -0.848 1 86.44 227 GLU A N 1
ATOM 1721 C CA . GLU A 1 227 ? 14.836 -32.219 -2.301 1 86.44 227 GLU A CA 1
ATOM 1722 C C . GLU A 1 227 ? 14.32 -30.891 -2.842 1 86.44 227 GLU A C 1
ATOM 1724 O O . GLU A 1 227 ? 14.805 -30.406 -3.867 1 86.44 227 GLU A O 1
ATOM 1729 N N . LEU A 1 228 ? 13.445 -30.266 -2.08 1 90.81 228 LEU A N 1
ATOM 1730 C CA . LEU A 1 228 ? 12.695 -29.141 -2.639 1 90.81 228 LEU A CA 1
ATOM 1731 C C . LEU A 1 228 ? 13.219 -27.812 -2.098 1 90.81 228 LEU A C 1
ATOM 1733 O O . LEU A 1 228 ? 12.828 -26.75 -2.578 1 90.81 228 LEU A O 1
ATOM 1737 N N . GLY A 1 229 ? 14.07 -27.859 -1.081 1 91 229 GLY A N 1
ATOM 1738 C CA . GLY A 1 229 ? 14.641 -26.641 -0.536 1 91 229 GLY A CA 1
ATOM 1739 C C . GLY A 1 229 ? 13.766 -25.984 0.516 1 91 229 GLY A C 1
ATOM 1740 O O . GLY A 1 229 ? 13.227 -26.672 1.391 1 91 229 GLY A O 1
ATOM 1741 N N . LYS A 1 230 ? 13.672 -24.672 0.402 1 93.38 230 LYS A N 1
ATOM 1742 C CA . LYS A 1 230 ? 12.984 -23.938 1.464 1 93.38 230 LYS A CA 1
ATOM 1743 C C . LYS A 1 230 ? 11.633 -23.422 0.989 1 93.38 230 LYS A C 1
ATOM 1745 O O . LYS A 1 230 ? 11.453 -23.125 -0.194 1 93.38 230 LYS A O 1
ATOM 1750 N N . SER A 1 231 ? 10.688 -23.328 1.922 1 95.75 231 SER A N 1
ATOM 1751 C CA . SER A 1 231 ? 9.477 -22.547 1.682 1 95.75 231 SER A CA 1
ATOM 1752 C C . SER A 1 231 ? 9.789 -21.062 1.629 1 95.75 231 SER A C 1
ATOM 1754 O O . SER A 1 231 ? 10.703 -20.594 2.303 1 95.75 231 SER A O 1
ATOM 1756 N N . THR A 1 232 ? 9.047 -20.375 0.814 1 95.25 232 THR A N 1
ATOM 1757 C CA . THR A 1 232 ? 9.297 -18.938 0.656 1 95.25 232 THR A CA 1
ATOM 1758 C C . THR A 1 232 ? 7.988 -18.156 0.654 1 95.25 232 THR A C 1
ATOM 1760 O O . THR A 1 232 ? 6.914 -18.734 0.512 1 95.25 232 THR A O 1
ATOM 1763 N N . VAL A 1 233 ? 8.094 -16.891 0.887 1 97 233 VAL A N 1
ATOM 1764 C CA . VAL A 1 233 ? 6.941 -16 0.864 1 97 233 VAL A CA 1
ATOM 1765 C C . VAL A 1 233 ? 7.297 -14.727 0.108 1 97 233 VAL A C 1
ATOM 1767 O O . VAL A 1 233 ? 8.414 -14.211 0.226 1 97 233 VAL A O 1
ATOM 1770 N N . THR A 1 234 ? 6.402 -14.297 -0.696 1 96 234 THR A N 1
ATOM 1771 C CA . THR A 1 234 ? 6.484 -13.047 -1.439 1 96 234 THR A CA 1
ATOM 1772 C C . THR A 1 234 ? 5.223 -12.211 -1.237 1 96 234 THR A C 1
ATOM 1774 O O . THR A 1 234 ? 4.109 -12.734 -1.315 1 96 234 THR A O 1
ATOM 1777 N N . PHE A 1 235 ? 5.477 -10.961 -0.948 1 98.06 235 PHE A N 1
ATOM 1778 C CA . PHE A 1 235 ? 4.367 -10.016 -0.906 1 98.06 235 PHE A CA 1
ATOM 1779 C C . PHE A 1 235 ? 4.273 -9.234 -2.211 1 98.06 235 PHE A C 1
ATOM 1781 O O . PHE A 1 235 ? 5.133 -8.398 -2.506 1 98.06 235 PHE A O 1
ATOM 1788 N N . GLY A 1 236 ? 3.217 -9.43 -2.936 1 95.69 236 GLY A N 1
ATOM 1789 C CA . GLY A 1 236 ? 3.148 -9 -4.324 1 95.69 236 GLY A CA 1
ATOM 1790 C C . GLY A 1 236 ? 2.684 -7.566 -4.488 1 95.69 236 GLY A C 1
ATOM 1791 O O . GLY A 1 236 ? 3.354 -6.762 -5.141 1 95.69 236 GLY A O 1
ATOM 1792 N N . GLN A 1 237 ? 1.479 -7.258 -3.908 1 96.94 237 GLN A N 1
ATOM 1793 C CA . GLN A 1 237 ? 0.89 -5.926 -4.008 1 96.94 237 GLN A CA 1
ATOM 1794 C C . GLN A 1 237 ? 0.273 -5.496 -2.68 1 96.94 237 GLN A C 1
ATOM 1796 O O . GLN A 1 237 ? -0.385 -6.297 -2.008 1 96.94 237 GLN A O 1
ATOM 1801 N N . ILE A 1 238 ? 0.506 -4.23 -2.395 1 98.31 238 ILE A N 1
ATOM 1802 C CA . ILE A 1 238 ? -0.065 -3.689 -1.165 1 98.31 238 ILE A CA 1
ATOM 1803 C C . ILE A 1 238 ? -0.716 -2.338 -1.451 1 98.31 238 ILE A C 1
ATOM 1805 O O . ILE A 1 238 ? -0.239 -1.578 -2.297 1 98.31 238 ILE A O 1
ATOM 1809 N N . SER A 1 239 ? -1.793 -2.1 -0.798 1 98 239 SER A N 1
ATOM 1810 C CA . SER A 1 239 ? -2.479 -0.812 -0.852 1 98 239 SER A CA 1
ATOM 1811 C C . SER A 1 239 ? -3.18 -0.503 0.467 1 98 239 SER A C 1
ATOM 1813 O O . SER A 1 239 ? -3.504 -1.414 1.231 1 98 239 SER A O 1
ATOM 1815 N N . GLY A 1 240 ? -3.311 0.764 0.709 1 97.38 240 GLY A N 1
ATOM 1816 C CA . GLY A 1 240 ? -4.023 1.17 1.909 1 97.38 240 GLY A CA 1
ATOM 1817 C C . GLY A 1 240 ? -4.078 2.676 2.09 1 97.38 240 GLY A C 1
ATOM 1818 O O . GLY A 1 240 ? -3.141 3.385 1.723 1 97.38 240 GLY A O 1
ATOM 1819 N N . GLY A 1 241 ? -5.191 3.133 2.66 1 93.62 241 GLY A N 1
ATOM 1820 C CA . GLY A 1 241 ? -5.375 4.547 2.953 1 93.62 241 GLY A CA 1
ATOM 1821 C C . GLY A 1 241 ? -5.789 5.359 1.741 1 93.62 241 GLY A C 1
ATOM 1822 O O . GLY A 1 241 ? -5.438 5.02 0.61 1 93.62 241 GLY A O 1
ATOM 1823 N N . TYR A 1 242 ? -6.527 6.402 1.962 1 85.88 242 TYR A N 1
ATOM 1824 C CA . TYR A 1 242 ? -7 7.227 0.855 1 85.88 242 TYR A CA 1
ATOM 1825 C C . TYR A 1 242 ? -6.457 8.648 0.966 1 85.88 242 TYR A C 1
ATOM 1827 O O . TYR A 1 242 ? -6.57 9.438 0.025 1 85.88 242 TYR A O 1
ATOM 1835 N N . SER A 1 243 ? -5.898 8.984 2.121 1 84.56 243 SER A N 1
ATOM 1836 C CA . SER A 1 243 ? -5.348 10.32 2.348 1 84.56 243 SER A CA 1
ATOM 1837 C C . SER A 1 243 ? -4.102 10.258 3.227 1 84.56 243 SER A C 1
ATOM 1839 O O . SER A 1 243 ? -4.051 9.492 4.191 1 84.56 243 SER A O 1
ATOM 1841 N N . PRO A 1 244 ? -3.141 11.125 2.928 1 87.94 244 PRO A N 1
ATOM 1842 C CA . PRO A 1 244 ? -1.898 11.117 3.705 1 87.94 244 PRO A CA 1
ATOM 1843 C C . PRO A 1 244 ? -2.104 11.57 5.148 1 87.94 244 PRO A C 1
ATOM 1845 O O . PRO A 1 244 ? -1.264 11.305 6.012 1 87.94 244 PRO A O 1
ATOM 1848 N N . TYR A 1 245 ? -3.221 12.227 5.48 1 81.25 245 TYR A N 1
ATOM 1849 C CA . TYR A 1 245 ? -3.348 12.875 6.777 1 81.25 245 TYR A CA 1
ATOM 1850 C C . TYR A 1 245 ? -4.52 12.305 7.566 1 81.25 245 TYR A C 1
ATOM 1852 O O . TYR A 1 245 ? -5.062 12.961 8.453 1 81.25 245 TYR A O 1
ATOM 1860 N N . VAL A 1 246 ? -4.855 11.109 7.219 1 84.62 246 VAL A N 1
ATOM 1861 C CA . VAL A 1 246 ? -5.969 10.43 7.867 1 84.62 246 VAL A CA 1
ATOM 1862 C C . VAL A 1 246 ? -5.535 9.031 8.305 1 84.62 246 VAL A C 1
ATOM 1864 O O . VAL A 1 246 ? -4.789 8.352 7.598 1 84.62 246 VAL A O 1
ATOM 1867 N N . VAL A 1 247 ? -5.992 8.664 9.484 1 92.31 247 VAL A N 1
ATOM 1868 C CA . VAL A 1 247 ? -5.781 7.293 9.938 1 92.31 247 VAL A CA 1
ATOM 1869 C C . VAL A 1 247 ? -6.457 6.32 8.977 1 92.31 247 VAL A C 1
ATOM 1871 O O . VAL A 1 247 ? -7.656 6.434 8.711 1 92.31 247 VAL A O 1
ATOM 1874 N N . SER A 1 248 ? -5.668 5.445 8.445 1 94.5 248 SER A N 1
ATOM 1875 C CA . SER A 1 248 ? -6.18 4.551 7.406 1 94.5 248 SER A CA 1
ATOM 1876 C C . SER A 1 248 ? -7.148 3.527 7.992 1 94.5 248 SER A C 1
ATOM 1878 O O . SER A 1 248 ? -6.848 2.881 9 1 94.5 248 SER A O 1
ATOM 1880 N N . ASP A 1 249 ? -8.305 3.332 7.324 1 96.06 249 ASP A N 1
ATOM 1881 C CA . ASP A 1 249 ? -9.305 2.408 7.848 1 96.06 249 ASP A CA 1
ATOM 1882 C C . ASP A 1 249 ? -9.297 1.092 7.074 1 96.06 249 ASP A C 1
ATOM 1884 O O . ASP A 1 249 ? -10.07 0.181 7.379 1 96.06 249 ASP A O 1
ATOM 1888 N N . HIS A 1 250 ? -8.422 1.013 6.086 1 97.81 250 HIS A N 1
ATOM 1889 C CA . HIS A 1 250 ? -8.344 -0.235 5.332 1 97.81 250 HIS A CA 1
ATOM 1890 C C . HIS A 1 250 ? -6.977 -0.4 4.676 1 97.81 250 HIS A C 1
ATOM 1892 O O . HIS A 1 250 ? -6.367 0.582 4.246 1 97.81 250 HIS A O 1
ATOM 1898 N N . SER A 1 251 ? -6.484 -1.565 4.594 1 98.38 251 SER A N 1
ATOM 1899 C CA . SER A 1 251 ? -5.289 -1.951 3.848 1 98.38 251 SER A CA 1
ATOM 1900 C C . SER A 1 251 ? -5.355 -3.412 3.416 1 98.38 251 SER A C 1
ATOM 1902 O O . SER A 1 251 ? -6.059 -4.215 4.031 1 98.38 251 SER A O 1
ATOM 1904 N N . MET A 1 252 ? -4.656 -3.725 2.338 1 98.62 252 MET A N 1
ATOM 1905 C CA . MET A 1 252 ? -4.688 -5.082 1.796 1 98.62 252 MET A CA 1
ATOM 1906 C C . MET A 1 252 ? -3.352 -5.441 1.152 1 98.62 252 MET A C 1
ATOM 1908 O O . MET A 1 252 ? -2.686 -4.582 0.574 1 98.62 252 MET A O 1
ATOM 1912 N N . VAL A 1 253 ? -2.992 -6.738 1.217 1 98.62 253 VAL A N 1
ATOM 1913 C CA . VAL A 1 253 ? -1.776 -7.203 0.561 1 98.62 253 VAL A CA 1
ATOM 1914 C C . VAL A 1 253 ? -2.004 -8.602 -0.017 1 98.62 253 VAL A C 1
ATOM 1916 O O . VAL A 1 253 ? -2.725 -9.414 0.571 1 98.62 253 VAL A O 1
ATOM 1919 N N . THR A 1 254 ? -1.452 -8.828 -1.193 1 98 254 THR A N 1
ATOM 1920 C CA . THR A 1 254 ? -1.437 -10.18 -1.759 1 98 254 THR A CA 1
ATOM 1921 C C . THR A 1 254 ? -0.169 -10.922 -1.349 1 98 254 THR A C 1
ATOM 1923 O O . THR A 1 254 ? 0.914 -10.336 -1.298 1 98 254 THR A O 1
ATOM 1926 N N . ILE A 1 255 ? -0.34 -12.211 -1.063 1 98.12 255 ILE A N 1
ATOM 1927 C CA . ILE A 1 255 ? 0.762 -13.023 -0.56 1 98.12 255 ILE A CA 1
ATOM 1928 C C . ILE A 1 255 ? 0.895 -14.289 -1.399 1 98.12 255 ILE A C 1
ATOM 1930 O O . ILE A 1 255 ? -0.092 -14.984 -1.64 1 98.12 255 ILE A O 1
ATOM 1934 N N . ASP A 1 256 ? 2.104 -14.57 -1.87 1 95.56 256 ASP A N 1
ATOM 1935 C CA . ASP A 1 256 ? 2.453 -15.812 -2.555 1 95.56 256 ASP A CA 1
ATOM 1936 C C . ASP A 1 256 ? 3.406 -16.656 -1.71 1 95.56 256 ASP A C 1
ATOM 1938 O O . ASP A 1 256 ? 4.527 -16.234 -1.418 1 95.56 256 ASP A O 1
ATOM 1942 N N . MET A 1 257 ? 2.959 -17.844 -1.316 1 96.44 257 MET A N 1
ATOM 1943 C CA . MET A 1 257 ? 3.814 -18.75 -0.568 1 96.44 257 MET A CA 1
ATOM 1944 C C . MET A 1 257 ? 4.125 -20 -1.389 1 96.44 257 MET A C 1
ATOM 1946 O O . MET A 1 257 ? 3.219 -20.656 -1.912 1 96.44 257 MET A O 1
ATOM 1950 N N . ARG A 1 258 ? 5.367 -20.25 -1.551 1 94.69 258 ARG A N 1
ATOM 1951 C CA . ARG A 1 258 ? 5.828 -21.531 -2.074 1 94.69 258 ARG A CA 1
ATOM 1952 C C . ARG A 1 258 ? 6.211 -22.484 -0.942 1 94.69 258 ARG A C 1
ATOM 1954 O O . ARG A 1 258 ? 7.188 -22.25 -0.23 1 94.69 258 ARG A O 1
ATOM 1961 N N . LEU A 1 259 ? 5.496 -23.578 -0.847 1 95.69 259 LEU A N 1
ATOM 1962 C CA . LEU A 1 259 ? 5.551 -24.406 0.361 1 95.69 259 LEU A CA 1
ATOM 1963 C C . LEU A 1 259 ? 6.156 -25.766 0.064 1 95.69 259 LEU A C 1
ATOM 1965 O O . LEU A 1 259 ? 5.855 -26.375 -0.967 1 95.69 259 LEU A O 1
ATOM 1969 N N . VAL A 1 260 ? 6.992 -26.172 0.955 1 94.44 260 VAL A N 1
ATOM 1970 C CA . VAL A 1 260 ? 7.582 -27.5 0.882 1 94.44 260 VAL A CA 1
ATOM 1971 C C . VAL A 1 260 ? 7.285 -28.266 2.168 1 94.44 260 VAL A C 1
ATOM 1973 O O . VAL A 1 260 ? 7.203 -27.688 3.246 1 94.44 260 VAL A O 1
ATOM 1976 N N . PRO A 1 261 ? 7.172 -29.562 2.016 1 92.06 261 PRO A N 1
ATOM 1977 C CA . PRO A 1 261 ? 6.918 -30.328 3.24 1 92.06 261 PRO A CA 1
ATOM 1978 C C . PRO A 1 261 ? 7.961 -30.062 4.328 1 92.06 261 PRO A C 1
ATOM 1980 O O . PRO A 1 261 ? 9.141 -29.875 4.023 1 92.06 261 PRO A O 1
ATOM 1983 N N . PRO A 1 262 ? 7.527 -29.953 5.547 1 94.19 262 PRO A N 1
ATOM 1984 C CA . PRO A 1 262 ? 6.195 -30.344 6.02 1 94.19 262 PRO A CA 1
ATOM 1985 C C . PRO A 1 262 ? 5.168 -29.234 5.883 1 94.19 262 PRO A C 1
ATOM 1987 O O . PRO A 1 262 ? 4.023 -29.375 6.32 1 94.19 262 PRO A O 1
ATOM 1990 N N . MET A 1 263 ? 5.559 -28.109 5.348 1 94.88 263 MET A N 1
ATOM 1991 C CA . MET A 1 263 ? 4.617 -27.016 5.164 1 94.88 263 MET A CA 1
ATOM 1992 C C . MET A 1 263 ? 3.574 -27.359 4.105 1 94.88 263 MET A C 1
ATOM 1994 O O . MET A 1 263 ? 3.877 -28.047 3.133 1 94.88 263 MET A O 1
ATOM 1998 N N . ASN A 1 264 ? 2.383 -26.953 4.332 1 93.19 264 ASN A N 1
ATOM 1999 C CA . ASN A 1 264 ? 1.242 -26.969 3.422 1 93.19 264 ASN A CA 1
ATOM 2000 C C . ASN A 1 264 ? 0.301 -25.797 3.674 1 93.19 264 ASN A C 1
ATOM 2002 O O . ASN A 1 264 ? 0.609 -24.906 4.469 1 93.19 264 ASN A O 1
ATOM 2006 N N . THR A 1 265 ? -0.806 -25.812 3.035 1 94.75 265 THR A N 1
ATOM 2007 C CA . THR A 1 265 ? -1.722 -24.688 3.148 1 94.75 265 THR A CA 1
ATOM 2008 C C . THR A 1 265 ? -2.242 -24.547 4.574 1 94.75 265 THR A C 1
ATOM 2010 O O . THR A 1 265 ? -2.357 -23.438 5.098 1 94.75 265 THR A O 1
ATOM 2013 N N . GLN A 1 266 ? -2.488 -25.641 5.18 1 95.69 266 GLN A N 1
ATOM 2014 C CA . GLN A 1 266 ? -3.006 -25.609 6.543 1 95.69 266 GLN A CA 1
ATOM 2015 C C . GLN A 1 266 ? -1.991 -25 7.504 1 95.69 266 GLN A C 1
ATOM 2017 O O . GLN A 1 266 ? -2.348 -24.188 8.359 1 95.69 266 GLN A O 1
ATOM 2022 N N . GLU A 1 267 ? -0.768 -25.422 7.359 1 97.19 267 GLU A N 1
ATOM 2023 C CA . GLU A 1 267 ? 0.289 -24.859 8.203 1 97.19 267 GLU A CA 1
ATOM 2024 C C . GLU A 1 267 ? 0.508 -23.375 7.914 1 97.19 267 GLU A C 1
ATOM 2026 O O . GLU A 1 267 ? 0.766 -22.594 8.828 1 97.19 267 GLU A O 1
ATOM 2031 N N . ALA A 1 268 ? 0.438 -23.047 6.625 1 97.94 268 ALA A N 1
ATOM 2032 C CA . ALA A 1 268 ? 0.583 -21.656 6.227 1 97.94 268 ALA A CA 1
ATOM 2033 C C . ALA A 1 268 ? -0.527 -20.797 6.824 1 97.94 268 ALA A C 1
ATOM 2035 O O . ALA A 1 268 ? -0.284 -19.656 7.25 1 97.94 268 ALA A O 1
ATOM 2036 N N . GLU A 1 269 ? -1.716 -21.312 6.871 1 98.12 269 GLU A N 1
ATOM 2037 C CA . GLU A 1 269 ? -2.85 -20.625 7.469 1 98.12 269 GLU A CA 1
ATOM 2038 C C . GLU A 1 269 ? -2.602 -20.328 8.945 1 98.12 269 GLU A C 1
ATOM 2040 O O . GLU A 1 269 ? -2.971 -19.25 9.438 1 98.12 269 GLU A O 1
ATOM 2045 N N . LYS A 1 270 ? -2.033 -21.25 9.625 1 98.5 270 LYS A N 1
ATOM 2046 C CA . LYS A 1 270 ? -1.722 -21.031 11.031 1 98.5 270 LYS A CA 1
ATOM 2047 C C . LYS A 1 270 ? -0.785 -19.844 11.219 1 98.5 270 LYS A C 1
ATOM 2049 O O . LYS A 1 270 ? -0.95 -19.047 12.148 1 98.5 270 LYS A O 1
ATOM 2054 N N . ILE A 1 271 ? 0.184 -19.75 10.359 1 98.62 271 ILE A N 1
ATOM 2055 C CA . ILE A 1 271 ? 1.136 -18.641 10.414 1 98.62 271 ILE A CA 1
ATOM 2056 C C . ILE A 1 271 ? 0.406 -17.328 10.18 1 98.62 271 ILE A C 1
ATOM 2058 O O . ILE A 1 271 ? 0.618 -16.344 10.906 1 98.62 271 ILE A O 1
ATOM 2062 N N . VAL A 1 272 ? -0.503 -17.297 9.172 1 98.81 272 VAL A N 1
ATOM 2063 C CA . VAL A 1 272 ? -1.239 -16.094 8.828 1 98.81 272 VAL A CA 1
ATOM 2064 C C . VAL A 1 272 ? -2.17 -15.703 9.969 1 98.81 272 VAL A C 1
ATOM 2066 O O . VAL A 1 272 ? -2.252 -14.531 10.344 1 98.81 272 VAL A O 1
ATOM 2069 N N . ARG A 1 273 ? -2.846 -16.672 10.562 1 98.81 273 ARG A N 1
ATOM 2070 C CA . ARG A 1 273 ? -3.75 -16.406 11.68 1 98.81 273 ARG A CA 1
ATOM 2071 C C . ARG A 1 273 ? -2.994 -15.852 12.883 1 98.81 273 ARG A C 1
ATOM 2073 O O . ARG A 1 273 ? -3.467 -14.922 13.539 1 98.81 273 ARG A O 1
ATOM 2080 N N . LYS A 1 274 ? -1.905 -16.438 13.164 1 98.81 274 LYS A N 1
ATOM 2081 C CA . LYS A 1 274 ? -1.082 -15.93 14.266 1 98.81 274 LYS A CA 1
ATOM 2082 C C . LYS A 1 274 ? -0.616 -14.508 14 1 98.81 274 LYS A C 1
ATOM 2084 O O . LYS A 1 274 ? -0.575 -13.68 14.914 1 98.81 274 LYS A O 1
ATOM 2089 N N . ALA A 1 275 ? -0.188 -14.25 12.789 1 98.81 275 ALA A N 1
ATOM 2090 C CA . ALA A 1 275 ? 0.235 -12.898 12.414 1 98.81 275 ALA A CA 1
ATOM 2091 C C . ALA A 1 275 ? -0.897 -11.898 12.609 1 98.81 275 ALA A C 1
ATOM 2093 O O . ALA A 1 275 ? -0.666 -10.773 13.055 1 98.81 275 ALA A O 1
ATOM 2094 N N . ILE A 1 276 ? -2.117 -12.32 12.242 1 98.81 276 ILE A N 1
ATOM 2095 C CA . ILE A 1 276 ? -3.289 -11.469 12.422 1 98.81 276 ILE A CA 1
ATOM 2096 C C . ILE A 1 276 ? -3.471 -11.148 13.906 1 98.81 276 ILE A C 1
ATOM 2098 O O . ILE A 1 276 ? -3.684 -9.992 14.273 1 98.81 276 ILE A O 1
ATOM 2102 N N . GLU A 1 277 ? -3.352 -12.148 14.727 1 98.81 277 GLU A N 1
ATOM 2103 C CA . GLU A 1 277 ? -3.461 -11.938 16.172 1 98.81 277 GLU A CA 1
ATOM 2104 C C . GLU A 1 277 ? -2.422 -10.938 16.656 1 98.81 277 GLU A C 1
ATOM 2106 O O . GLU A 1 277 ? -2.74 -10.047 17.453 1 98.81 277 GLU A O 1
ATOM 2111 N N . ILE A 1 278 ? -1.236 -11.07 16.234 1 98.5 278 ILE A N 1
ATOM 2112 C CA . ILE A 1 278 ? -0.138 -10.203 16.656 1 98.5 278 ILE A CA 1
ATOM 2113 C C . ILE A 1 278 ? -0.404 -8.773 16.188 1 98.5 278 ILE A C 1
ATOM 2115 O O . ILE A 1 278 ? -0.237 -7.82 16.953 1 98.5 278 ILE A O 1
ATOM 2119 N N . GLY A 1 279 ? -0.798 -8.633 14.922 1 98.44 279 GLY A N 1
ATOM 2120 C CA . GLY A 1 279 ? -1.116 -7.316 14.398 1 98.44 279 GLY A CA 1
ATOM 2121 C C . GLY A 1 279 ? -2.25 -6.637 15.148 1 98.44 279 GLY A C 1
ATOM 2122 O O . GLY A 1 279 ? -2.178 -5.445 15.445 1 98.44 279 GLY A O 1
ATOM 2123 N N . GLU A 1 280 ? -3.316 -7.414 15.469 1 98.56 280 GLU A N 1
ATOM 2124 C CA . GLU A 1 280 ? -4.465 -6.887 16.203 1 98.56 280 GLU A CA 1
ATOM 2125 C C . GLU A 1 280 ? -4.07 -6.461 17.609 1 98.56 280 GLU A C 1
ATOM 2127 O O . GLU A 1 280 ? -4.609 -5.488 18.141 1 98.56 280 GLU A O 1
ATOM 2132 N N . ASN A 1 281 ? -3.176 -7.172 18.219 1 98.44 281 ASN A N 1
ATOM 2133 C CA . ASN A 1 281 ? -2.686 -6.816 19.547 1 98.44 281 ASN A CA 1
ATOM 2134 C C . ASN A 1 281 ? -1.806 -5.57 19.5 1 98.44 281 ASN A C 1
ATOM 2136 O O . ASN A 1 281 ? -1.825 -4.762 20.422 1 98.44 281 ASN A O 1
ATOM 2140 N N . ALA A 1 282 ? -1.033 -5.445 18.5 1 97.81 282 ALA A N 1
ATOM 2141 C CA . ALA A 1 282 ? -0.117 -4.316 18.359 1 97.81 282 ALA A CA 1
ATOM 2142 C C . ALA A 1 282 ? -0.877 -3.023 18.078 1 97.81 282 ALA A C 1
ATOM 2144 O O . ALA A 1 282 ? -0.437 -1.941 18.469 1 97.81 282 ALA A O 1
ATOM 2145 N N . VAL A 1 283 ? -1.99 -3.127 17.359 1 97.88 283 VAL A N 1
ATOM 2146 C CA . VAL A 1 283 ? -2.807 -1.966 17.016 1 97.88 283 VAL A CA 1
ATOM 2147 C C . VAL A 1 283 ? -4.262 -2.227 17.406 1 97.88 283 VAL A C 1
ATOM 2149 O O . VAL A 1 283 ? -5.074 -2.611 16.562 1 97.88 283 VAL A O 1
ATOM 2152 N N . PRO A 1 284 ? -4.555 -1.931 18.625 1 97.06 284 PRO A N 1
ATOM 2153 C CA . PRO A 1 284 ? -5.926 -2.191 19.078 1 97.06 284 PRO A CA 1
ATOM 2154 C C . PRO A 1 284 ? -6.973 -1.517 18.188 1 97.06 284 PRO A C 1
ATOM 2156 O O . PRO A 1 284 ? -6.797 -0.363 17.797 1 97.06 284 PRO A O 1
ATOM 2159 N N . GLY A 1 285 ? -8.031 -2.297 17.844 1 97.62 285 GLY A N 1
ATOM 2160 C CA . GLY A 1 285 ? -9.125 -1.758 17.047 1 97.62 285 GLY A CA 1
ATOM 2161 C C . GLY A 1 285 ? -9.117 -2.252 15.609 1 97.62 285 GLY A C 1
ATOM 2162 O O . GLY A 1 285 ? -10.141 -2.195 14.922 1 97.62 285 GLY A O 1
ATOM 2163 N N . VAL A 1 286 ? -7.941 -2.625 15.117 1 98.19 286 VAL A N 1
ATOM 2164 C CA . VAL A 1 286 ? -7.918 -3.154 13.758 1 98.19 286 VAL A CA 1
ATOM 2165 C C . VAL A 1 286 ? -8.375 -4.613 13.766 1 98.19 286 VAL A C 1
ATOM 2167 O O . VAL A 1 286 ? -8.242 -5.305 14.773 1 98.19 286 VAL A O 1
ATOM 2170 N N . LYS A 1 287 ? -8.898 -5.102 12.625 1 98.75 287 LYS A N 1
ATOM 2171 C CA . LYS A 1 287 ? -9.32 -6.484 12.422 1 98.75 287 LYS A CA 1
ATOM 2172 C C . LYS A 1 287 ? -8.742 -7.055 11.125 1 98.75 287 LYS A C 1
ATOM 2174 O O . LYS A 1 287 ? -8.93 -6.477 10.055 1 98.75 287 LYS A O 1
ATOM 2179 N N . GLY A 1 288 ? -8.078 -8.141 11.305 1 98.69 288 GLY A N 1
ATOM 2180 C CA . GLY A 1 288 ? -7.516 -8.812 10.141 1 98.69 288 GLY A CA 1
ATOM 2181 C C . GLY A 1 288 ? -8.359 -9.969 9.656 1 98.69 288 GLY A C 1
ATOM 2182 O O . GLY A 1 288 ? -9.055 -10.617 10.445 1 98.69 288 GLY A O 1
ATOM 2183 N N . SER A 1 289 ? -8.344 -10.172 8.367 1 98.75 289 SER A N 1
ATOM 2184 C CA . SER A 1 289 ? -8.945 -11.344 7.727 1 98.75 289 SER A CA 1
ATOM 2185 C C . SER A 1 289 ? -8.172 -11.75 6.477 1 98.75 289 SER A C 1
ATOM 2187 O O . SER A 1 289 ? -7.359 -10.977 5.965 1 98.75 289 SER A O 1
ATOM 2189 N N . TYR A 1 290 ? -8.352 -12.969 6.039 1 98.5 290 TYR A N 1
ATOM 2190 C CA . TYR A 1 290 ? -7.68 -13.406 4.82 1 98.5 290 TYR A CA 1
ATOM 2191 C C . TYR A 1 290 ? -8.594 -14.297 3.986 1 98.5 290 TYR A C 1
ATOM 2193 O O . TYR A 1 290 ? -9.586 -14.828 4.496 1 98.5 290 TYR A O 1
ATOM 2201 N N . LYS A 1 291 ? -8.281 -14.398 2.748 1 97.94 291 LYS A N 1
ATOM 2202 C CA . LYS A 1 291 ? -8.867 -15.32 1.786 1 97.94 291 LYS A CA 1
ATOM 2203 C C . LYS A 1 291 ? -7.785 -16.094 1.041 1 97.94 291 LYS A C 1
ATOM 2205 O O . LYS A 1 291 ? -6.754 -15.539 0.67 1 97.94 291 LYS A O 1
ATOM 2210 N N . ILE A 1 292 ? -8 -17.406 0.952 1 96.31 292 ILE A N 1
ATOM 2211 C CA . ILE A 1 292 ? -7.145 -18.203 0.084 1 96.31 292 ILE A CA 1
ATOM 2212 C C . ILE A 1 292 ? -7.645 -18.125 -1.356 1 96.31 292 ILE A C 1
ATOM 2214 O O . ILE A 1 292 ? -8.773 -18.516 -1.653 1 96.31 292 ILE A O 1
ATOM 2218 N N . THR A 1 293 ? -6.812 -17.609 -2.199 1 93.06 293 THR A N 1
ATOM 2219 C CA . THR A 1 293 ? -7.238 -17.391 -3.578 1 93.06 293 THR A CA 1
ATOM 2220 C C . THR A 1 293 ? -6.645 -18.453 -4.504 1 93.06 293 THR A C 1
ATOM 2222 O O . THR A 1 293 ? -7 -18.531 -5.68 1 93.06 293 THR A O 1
ATOM 2225 N N . GLY A 1 294 ? -5.816 -19.266 -4.082 1 89.75 294 GLY A N 1
ATOM 2226 C CA . GLY A 1 294 ? -5.199 -20.391 -4.773 1 89.75 294 GLY A CA 1
ATOM 2227 C C . GLY A 1 294 ? -4.57 -21.391 -3.828 1 89.75 294 GLY A C 1
ATOM 2228 O O . GLY A 1 294 ? -3.965 -21.016 -2.824 1 89.75 294 GLY A O 1
ATOM 2229 N N . ASP A 1 295 ? -4.73 -22.641 -4.07 1 91.62 295 ASP A N 1
ATOM 2230 C CA . ASP A 1 295 ? -4.238 -23.719 -3.213 1 91.62 295 ASP A CA 1
ATOM 2231 C C . ASP A 1 295 ? -3.738 -24.891 -4.039 1 91.62 295 ASP A C 1
ATOM 2233 O O . ASP A 1 295 ? -4.535 -25.641 -4.602 1 91.62 295 ASP A O 1
ATOM 2237 N N . ARG A 1 296 ? -2.463 -25.031 -4.109 1 92.44 296 ARG A N 1
ATOM 2238 C CA . ARG A 1 296 ? -1.778 -26.141 -4.777 1 92.44 296 ARG A CA 1
ATOM 2239 C C . ARG A 1 296 ? -0.817 -26.844 -3.828 1 92.44 296 ARG A C 1
ATOM 2241 O O . ARG A 1 296 ? 0.274 -26.344 -3.553 1 92.44 296 ARG A O 1
ATOM 2248 N N . PRO A 1 297 ? -1.129 -28 -3.395 1 92.19 297 PRO A N 1
ATOM 2249 C CA . PRO A 1 297 ? -0.274 -28.688 -2.428 1 92.19 297 PRO A CA 1
ATOM 2250 C C . PRO A 1 297 ? 1.06 -29.125 -3.027 1 92.19 297 PRO A C 1
ATOM 2252 O O . PRO A 1 297 ? 1.162 -29.312 -4.242 1 92.19 297 PRO A O 1
ATOM 2255 N N . PRO A 1 298 ? 2.049 -29.281 -2.154 1 92.69 298 PRO A N 1
ATOM 2256 C CA . PRO A 1 298 ? 3.307 -29.844 -2.641 1 92.69 298 PRO A CA 1
ATOM 2257 C C . PRO A 1 298 ? 3.172 -31.312 -3.045 1 92.69 298 PRO A C 1
ATOM 2259 O O . PRO A 1 298 ? 2.275 -32 -2.562 1 92.69 298 PRO A O 1
ATOM 2262 N N . VAL A 1 299 ? 3.977 -31.734 -4.008 1 92.25 299 VAL A N 1
ATOM 2263 C CA . VAL A 1 299 ? 4.062 -33.125 -4.453 1 92.25 299 VAL A CA 1
ATOM 2264 C C . VAL A 1 299 ? 5.477 -33.656 -4.234 1 92.25 299 VAL A C 1
ATOM 2266 O O . VAL A 1 299 ? 6.453 -33 -4.637 1 92.25 299 VAL A O 1
ATOM 2269 N N . GLU A 1 300 ? 5.641 -34.719 -3.592 1 91.06 300 GLU A N 1
ATOM 2270 C CA . GLU A 1 300 ? 6.945 -35.344 -3.361 1 91.06 300 GLU A CA 1
ATOM 2271 C C . GLU A 1 300 ? 7.211 -36.469 -4.355 1 91.06 300 GLU A C 1
ATOM 2273 O O . GLU A 1 300 ? 6.273 -37.031 -4.918 1 91.06 300 GLU A O 1
ATOM 2278 N N . THR A 1 301 ? 8.469 -36.719 -4.473 1 92.88 301 THR A N 1
ATOM 2279 C CA . THR A 1 301 ? 8.859 -37.812 -5.355 1 92.88 301 THR A CA 1
ATOM 2280 C C . THR A 1 301 ? 8.508 -39.156 -4.738 1 92.88 301 THR A C 1
ATOM 2282 O O . THR A 1 301 ? 8.688 -39.375 -3.535 1 92.88 301 THR A O 1
ATOM 2285 N N . HIS A 1 302 ? 7.922 -40.094 -5.516 1 92.94 302 HIS A N 1
ATOM 2286 C CA . HIS A 1 302 ? 7.66 -41.469 -5.164 1 92.94 302 HIS A CA 1
ATOM 2287 C C . HIS A 1 302 ? 8.469 -42.438 -6.039 1 92.94 302 HIS A C 1
ATOM 2289 O O . HIS A 1 302 ? 7.98 -42.906 -7.07 1 92.94 302 HIS A O 1
ATOM 2295 N N . MET A 1 303 ? 9.562 -42.812 -5.566 1 92.5 303 MET A N 1
ATOM 2296 C CA . MET A 1 303 ? 10.516 -43.594 -6.363 1 92.5 303 MET A CA 1
ATOM 2297 C C . MET A 1 303 ? 9.992 -44.969 -6.66 1 92.5 303 MET A C 1
ATOM 2299 O O . MET A 1 303 ? 10.391 -45.594 -7.648 1 92.5 303 MET A O 1
ATOM 2303 N N . GLU A 1 304 ? 9.031 -45.469 -5.918 1 93 304 GLU A N 1
ATOM 2304 C CA . GLU A 1 304 ? 8.531 -46.844 -6.07 1 93 304 GLU A CA 1
ATOM 2305 C C . GLU A 1 304 ? 7.379 -46.875 -7.074 1 93 304 GLU A C 1
ATOM 2307 O O . GLU A 1 304 ? 6.812 -47.938 -7.32 1 93 304 GLU A O 1
ATOM 2312 N N . SER A 1 305 ? 7.066 -45.781 -7.648 1 94.06 305 SER A N 1
ATOM 2313 C CA . SER A 1 305 ? 6.004 -45.719 -8.648 1 94.06 305 SER A CA 1
ATOM 2314 C C . SER A 1 305 ? 6.301 -46.656 -9.828 1 94.06 305 SER A C 1
ATOM 2316 O O . SER A 1 305 ? 7.43 -46.688 -10.328 1 94.06 305 SER A O 1
ATOM 2318 N N . GLY A 1 306 ? 5.293 -47.375 -10.242 1 94.5 306 GLY A N 1
ATOM 2319 C CA . GLY A 1 306 ? 5.426 -48.188 -11.445 1 94.5 306 GLY A CA 1
ATOM 2320 C C . GLY A 1 306 ? 5.738 -47.344 -12.68 1 94.5 306 GLY A C 1
ATOM 2321 O O . GLY A 1 306 ? 6.477 -47.812 -13.562 1 94.5 306 GLY A O 1
ATOM 2322 N N . LEU A 1 307 ? 5.145 -46.188 -12.727 1 96.62 307 LEU A N 1
ATOM 2323 C CA . LEU A 1 307 ? 5.43 -45.312 -13.852 1 96.62 307 LEU A CA 1
ATOM 2324 C C . LEU A 1 307 ? 6.891 -44.875 -13.836 1 96.62 307 LEU A C 1
ATOM 2326 O O . LEU A 1 307 ? 7.52 -44.75 -14.898 1 96.62 307 LEU A O 1
ATOM 2330 N N . MET A 1 308 ? 7.426 -44.594 -12.672 1 96.31 308 MET A N 1
ATOM 2331 C CA . MET A 1 308 ? 8.836 -44.25 -12.531 1 96.31 308 MET A CA 1
ATOM 2332 C C . MET A 1 308 ? 9.734 -45.344 -13.078 1 96.31 308 MET A C 1
ATOM 2334 O O . MET A 1 308 ? 10.672 -45.062 -13.836 1 96.31 308 MET A O 1
ATOM 2338 N N . LYS A 1 309 ? 9.43 -46.5 -12.742 1 95.75 309 LYS A N 1
ATOM 2339 C CA . LYS A 1 309 ? 10.227 -47.656 -13.195 1 95.75 309 LYS A CA 1
ATOM 2340 C C . LYS A 1 309 ? 10.148 -47.812 -14.711 1 95.75 309 LYS A C 1
ATOM 2342 O O . LYS A 1 309 ? 11.172 -47.906 -15.383 1 95.75 309 LYS A O 1
ATOM 2347 N N . ALA A 1 310 ? 8.945 -47.812 -15.227 1 96.69 310 ALA A N 1
ATOM 2348 C CA . ALA A 1 310 ? 8.734 -48 -16.656 1 96.69 310 ALA A CA 1
ATOM 2349 C C . ALA A 1 310 ? 9.344 -46.875 -17.469 1 96.69 310 ALA A C 1
ATOM 2351 O O . ALA A 1 310 ? 9.961 -47.094 -18.516 1 96.69 310 ALA A O 1
ATOM 2352 N N . LEU A 1 311 ? 9.164 -45.688 -17.016 1 97.56 311 LEU A N 1
ATOM 2353 C CA . LEU A 1 311 ? 9.695 -44.531 -17.719 1 97.56 311 LEU A CA 1
ATOM 2354 C C . LEU A 1 311 ? 11.219 -44.5 -17.688 1 97.56 311 LEU A C 1
ATOM 2356 O O . LEU A 1 311 ? 11.867 -44.188 -18.688 1 97.56 311 LEU A O 1
ATOM 2360 N N . SER A 1 312 ? 11.789 -44.844 -16.578 1 97.25 312 SER A N 1
ATOM 2361 C CA . SER A 1 312 ? 13.242 -44.938 -16.469 1 97.25 312 SER A CA 1
ATOM 2362 C C . SER A 1 312 ? 13.812 -45.969 -17.422 1 97.25 312 SER A C 1
ATOM 2364 O O . SER A 1 312 ? 14.828 -45.719 -18.078 1 97.25 312 SER A O 1
ATOM 2366 N N . GLU A 1 313 ? 13.164 -47.031 -17.469 1 97.19 313 GLU A N 1
ATOM 2367 C CA . GLU A 1 313 ? 13.586 -48.062 -18.391 1 97.19 313 GLU A CA 1
ATOM 2368 C C . GLU A 1 313 ? 13.477 -47.625 -19.844 1 97.19 313 GLU A C 1
ATOM 2370 O O . GLU A 1 313 ? 14.352 -47.906 -20.656 1 97.19 313 GLU A O 1
ATOM 2375 N N . SER A 1 314 ? 12.391 -46.969 -20.125 1 97.88 314 SER A N 1
ATOM 2376 C CA . SER A 1 314 ? 12.18 -46.469 -21.484 1 97.88 314 SER A CA 1
ATOM 2377 C C . SER A 1 314 ? 13.258 -45.469 -21.875 1 97.88 314 SER A C 1
ATOM 2379 O O . SER A 1 314 ? 13.789 -45.531 -22.984 1 97.88 314 SER A O 1
ATOM 2381 N N . VAL A 1 315 ? 13.586 -44.562 -20.969 1 98.12 315 VAL A N 1
ATOM 2382 C CA . VAL A 1 315 ? 14.609 -43.562 -21.219 1 98.12 315 VAL A CA 1
ATOM 2383 C C . VAL A 1 315 ? 15.961 -44.25 -21.422 1 98.12 315 VAL A C 1
ATOM 2385 O O . VAL A 1 315 ? 16.703 -43.906 -22.344 1 98.12 315 VAL A O 1
ATOM 2388 N N . LYS A 1 316 ? 16.234 -45.188 -20.625 1 97.81 316 LYS A N 1
ATOM 2389 C CA . LYS A 1 316 ? 17.484 -45.906 -20.734 1 97.81 316 LYS A CA 1
ATOM 2390 C C . LYS A 1 316 ? 17.594 -46.656 -22.062 1 97.81 316 LYS A C 1
ATOM 2392 O O . LYS A 1 316 ? 18.656 -46.625 -22.703 1 97.81 316 LYS A O 1
ATOM 2397 N N . LYS A 1 317 ? 16.594 -47.25 -22.484 1 97.31 317 LYS A N 1
ATOM 2398 C CA . LYS A 1 317 ? 16.578 -48 -23.734 1 97.31 317 LYS A CA 1
ATOM 2399 C C . LYS A 1 317 ? 16.828 -47.062 -24.922 1 97.31 317 LYS A C 1
ATOM 2401 O O . LYS A 1 317 ? 17.531 -47.438 -25.875 1 97.31 317 LYS A O 1
ATOM 2406 N N . VAL A 1 318 ? 16.25 -45.906 -24.859 1 97.88 318 VAL A N 1
ATOM 2407 C CA . VAL A 1 318 ? 16.281 -45 -26 1 97.88 318 VAL A CA 1
ATOM 2408 C C . VAL A 1 318 ? 17.594 -44.219 -25.984 1 97.88 318 VAL A C 1
ATOM 2410 O O . VAL A 1 318 ? 18.188 -43.969 -27.047 1 97.88 318 VAL A O 1
ATOM 2413 N N . THR A 1 319 ? 18.078 -43.875 -24.797 1 97.81 319 THR A N 1
ATOM 2414 C CA . THR A 1 319 ? 19.203 -42.938 -24.75 1 97.81 319 THR A CA 1
ATOM 2415 C C . THR A 1 319 ? 20.484 -43.656 -24.344 1 97.81 319 THR A C 1
ATOM 2417 O O . THR A 1 319 ? 21.578 -43.094 -24.5 1 97.81 319 THR A O 1
ATOM 2420 N N . GLY A 1 320 ? 20.328 -44.75 -23.766 1 97.38 320 GLY A N 1
ATOM 2421 C CA . GLY A 1 320 ? 21.484 -45.5 -23.281 1 97.38 320 GLY A CA 1
ATOM 2422 C C . GLY A 1 320 ? 21.938 -45.062 -21.906 1 97.38 320 GLY A C 1
ATOM 2423 O O . GLY A 1 320 ? 22.922 -45.594 -21.375 1 97.38 320 GLY A O 1
ATOM 2424 N N . LYS A 1 321 ? 21.25 -44.188 -21.328 1 96.75 321 LYS A N 1
ATOM 2425 C CA . LYS A 1 321 ? 21.641 -43.656 -20.016 1 96.75 321 LYS A CA 1
ATOM 2426 C C . LYS A 1 321 ? 20.469 -43.688 -19.047 1 96.75 321 LYS A C 1
ATOM 2428 O O . LYS A 1 321 ? 19.312 -43.531 -19.453 1 96.75 321 LYS A O 1
ATOM 2433 N N . ASP A 1 322 ? 20.828 -43.844 -17.797 1 95.38 322 ASP A N 1
ATOM 2434 C CA . ASP A 1 322 ? 19.812 -43.719 -16.766 1 95.38 322 ASP A CA 1
ATOM 2435 C C . ASP A 1 322 ? 19.344 -42.281 -16.625 1 95.38 322 ASP A C 1
ATOM 2437 O O . ASP A 1 322 ? 20.156 -41.344 -16.641 1 95.38 322 ASP A O 1
ATOM 2441 N N . PRO A 1 323 ? 18.031 -42.125 -16.469 1 94.5 323 PRO A N 1
ATOM 2442 C CA . PRO A 1 323 ? 17.562 -40.719 -16.328 1 94.5 323 PRO A CA 1
ATOM 2443 C C . PRO A 1 323 ? 17.859 -40.156 -14.938 1 94.5 323 PRO A C 1
ATOM 2445 O O . PRO A 1 323 ? 17.953 -40.906 -13.961 1 94.5 323 PRO A O 1
ATOM 2448 N N . VAL A 1 324 ? 18 -38.875 -14.898 1 95.31 324 VAL A N 1
ATOM 2449 C CA . VAL A 1 324 ? 18.094 -38.125 -13.648 1 95.31 324 VAL A CA 1
ATOM 2450 C C . VAL A 1 324 ? 16.703 -37.75 -13.172 1 95.31 324 VAL A C 1
ATOM 2452 O O . VAL A 1 324 ? 15.859 -37.312 -13.977 1 95.31 324 VAL A O 1
ATOM 2455 N N . VAL A 1 325 ? 16.375 -38 -11.93 1 94.94 325 VAL A N 1
ATOM 2456 C CA . VAL A 1 325 ? 15.109 -37.594 -11.336 1 94.94 325 VAL A CA 1
ATOM 2457 C C . VAL A 1 325 ? 15.297 -36.312 -10.547 1 94.94 325 VAL A C 1
ATOM 2459 O O . VAL A 1 325 ? 16.219 -36.188 -9.742 1 94.94 325 VAL A O 1
ATOM 2462 N N . SER A 1 326 ? 14.5 -35.312 -10.781 1 92.5 326 SER A N 1
ATOM 2463 C CA . SER A 1 326 ? 14.617 -34.031 -10.102 1 92.5 326 SER A CA 1
ATOM 2464 C C . SER A 1 326 ? 13.242 -33.406 -9.875 1 92.5 326 SER A C 1
ATOM 2466 O O . SER A 1 326 ? 12.227 -33.969 -10.289 1 92.5 326 SER A O 1
ATOM 2468 N N . ALA A 1 327 ? 13.242 -32.312 -9.172 1 91.31 327 ALA A N 1
ATOM 2469 C CA . ALA A 1 327 ? 12.016 -31.531 -8.945 1 91.31 327 ALA A CA 1
ATOM 2470 C C . ALA A 1 327 ? 11.688 -30.656 -10.141 1 91.31 327 ALA A C 1
ATOM 2472 O O . ALA A 1 327 ? 12.586 -30.203 -10.859 1 91.31 327 ALA A O 1
ATOM 2473 N N . PHE A 1 328 ? 10.406 -30.484 -10.344 1 90.62 328 PHE A N 1
ATOM 2474 C CA . PHE A 1 328 ? 9.945 -29.484 -11.297 1 90.62 328 PHE A CA 1
ATOM 2475 C C . PHE A 1 328 ? 9.789 -28.125 -10.617 1 90.62 328 PHE A C 1
ATOM 2477 O O . PHE A 1 328 ? 9.07 -28 -9.617 1 90.62 328 PHE A O 1
ATOM 2484 N N . THR A 1 329 ? 10.391 -27.078 -11 1 78.19 329 THR A N 1
ATOM 2485 C CA . THR A 1 329 ? 10.414 -25.797 -10.328 1 78.19 329 THR A CA 1
ATOM 2486 C C . THR A 1 329 ? 9.062 -25.094 -10.438 1 78.19 329 THR A C 1
ATOM 2488 O O . THR A 1 329 ? 8.711 -24.281 -9.586 1 78.19 329 THR A O 1
ATOM 2491 N N . GLY A 1 330 ? 8.273 -25.422 -11.344 1 82.75 330 GLY A N 1
ATOM 2492 C CA . GLY A 1 330 ? 6.93 -24.891 -11.477 1 82.75 330 GLY A CA 1
ATOM 2493 C C . GLY A 1 330 ? 5.855 -25.859 -11.031 1 82.75 330 GLY A C 1
ATOM 2494 O O . GLY A 1 330 ? 6.121 -26.766 -10.242 1 82.75 330 GLY A O 1
ATOM 2495 N N . TYR A 1 331 ? 4.586 -25.516 -11.328 1 90.12 331 TYR A N 1
ATOM 2496 C CA . TYR A 1 331 ? 3.457 -26.406 -11.07 1 90.12 331 TYR A CA 1
ATOM 2497 C C . TYR A 1 331 ? 2.822 -26.875 -12.375 1 90.12 331 TYR A C 1
ATOM 2499 O O . TYR A 1 331 ? 2.738 -26.109 -13.336 1 90.12 331 TYR A O 1
ATOM 2507 N N . THR A 1 332 ? 2.527 -28.078 -12.422 1 94.62 332 THR A N 1
ATOM 2508 C CA . THR A 1 332 ? 2.061 -28.656 -13.68 1 94.62 332 THR A CA 1
ATOM 2509 C C . THR A 1 332 ? 0.7 -29.312 -13.492 1 94.62 332 THR A C 1
ATOM 2511 O O . THR A 1 332 ? 0.202 -29.422 -12.375 1 94.62 332 THR A O 1
ATOM 2514 N N . ASP A 1 333 ? 0.143 -29.703 -14.648 1 96.94 333 ASP A N 1
ATOM 2515 C CA . ASP A 1 333 ? -1.131 -30.406 -14.617 1 96.94 333 ASP A CA 1
ATOM 2516 C C . ASP A 1 333 ? -1.016 -31.703 -13.82 1 96.94 333 ASP A C 1
ATOM 2518 O O . ASP A 1 333 ? -1.946 -32.094 -13.109 1 96.94 333 ASP A O 1
ATOM 2522 N N . THR A 1 334 ? 0.093 -32.375 -13.93 1 97.38 334 THR A N 1
ATOM 2523 C CA . THR A 1 334 ? 0.271 -33.625 -13.172 1 97.38 334 THR A CA 1
ATOM 2524 C C . THR A 1 334 ? 0.319 -33.312 -11.672 1 97.38 334 THR A C 1
ATOM 2526 O O . THR A 1 334 ? -0.158 -34.125 -10.859 1 97.38 334 THR A O 1
ATOM 2529 N N . ALA A 1 335 ? 0.869 -32.219 -11.328 1 95.81 335 ALA A N 1
ATOM 2530 C CA . ALA A 1 335 ? 0.895 -31.828 -9.922 1 95.81 335 ALA A CA 1
ATOM 2531 C C . ALA A 1 335 ? -0.515 -31.578 -9.391 1 95.81 335 ALA A C 1
ATOM 2533 O O . ALA A 1 335 ? -0.831 -31.922 -8.25 1 95.81 335 ALA A O 1
ATOM 2534 N N . VAL A 1 336 ? -1.33 -30.984 -10.219 1 96.12 336 VAL A N 1
ATOM 2535 C CA . VAL A 1 336 ? -2.727 -30.766 -9.844 1 96.12 336 VAL A CA 1
ATOM 2536 C C . VAL A 1 336 ? -3.4 -32.125 -9.594 1 96.12 336 VAL A C 1
ATOM 2538 O O . VAL A 1 336 ? -4.086 -32.281 -8.578 1 96.12 336 VAL A O 1
ATOM 2541 N N . VAL A 1 337 ? -3.18 -33.062 -10.469 1 97.5 337 VAL A N 1
ATOM 2542 C CA . VAL A 1 337 ? -3.766 -34.375 -10.359 1 97.5 337 VAL A CA 1
ATOM 2543 C C . VAL A 1 337 ? -3.27 -35.062 -9.086 1 97.5 337 VAL A C 1
ATOM 2545 O O . VAL A 1 337 ? -4.062 -35.625 -8.32 1 97.5 337 VAL A O 1
ATOM 2548 N N . ALA A 1 338 ? -2.008 -35.031 -8.93 1 96.44 338 ALA A N 1
ATOM 2549 C CA . ALA A 1 338 ? -1.424 -35.625 -7.734 1 96.44 338 ALA A CA 1
ATOM 2550 C C . ALA A 1 338 ? -2.025 -35.031 -6.465 1 96.44 338 ALA A C 1
ATOM 2552 O O . ALA A 1 338 ? -2.383 -35.75 -5.539 1 96.44 338 ALA A O 1
ATOM 2553 N N . GLY A 1 339 ? -2.146 -33.812 -6.41 1 92.38 339 GLY A N 1
ATOM 2554 C CA . GLY A 1 339 ? -2.654 -33.094 -5.238 1 92.38 339 GLY A CA 1
ATOM 2555 C C . GLY A 1 339 ? -4.125 -33.375 -4.977 1 92.38 339 GLY A C 1
ATOM 2556 O O . GLY A 1 339 ? -4.527 -33.594 -3.832 1 92.38 339 GLY A O 1
ATOM 2557 N N . LEU A 1 340 ? -4.926 -33.344 -5.988 1 92.5 340 LEU A N 1
ATOM 2558 C CA . LEU A 1 340 ? -6.371 -33.469 -5.84 1 92.5 340 LEU A CA 1
ATOM 2559 C C . LEU A 1 340 ? -6.758 -34.906 -5.523 1 92.5 340 LEU A C 1
ATOM 2561 O O . LEU A 1 340 ? -7.691 -35.156 -4.758 1 92.5 340 LEU A O 1
ATOM 2565 N N . LEU A 1 341 ? -5.965 -35.844 -6.086 1 95.88 341 LEU A N 1
ATOM 2566 C CA . LEU A 1 341 ? -6.391 -37.25 -5.992 1 95.88 341 LEU A CA 1
ATOM 2567 C C . LEU A 1 341 ? -5.512 -38.031 -5.012 1 95.88 341 LEU A C 1
ATOM 2569 O O . LEU A 1 341 ? -5.801 -39.188 -4.691 1 95.88 341 LEU A O 1
ATOM 2573 N N . GLY A 1 342 ? -4.473 -37.375 -4.598 1 94.75 342 GLY A N 1
ATOM 2574 C CA . GLY A 1 342 ? -3.477 -38.156 -3.875 1 94.75 342 GLY A CA 1
ATOM 2575 C C . GLY A 1 342 ? -2.809 -39.219 -4.73 1 94.75 342 GLY A C 1
ATOM 2576 O O . GLY A 1 342 ? -2.502 -40.312 -4.25 1 94.75 342 GLY A O 1
ATOM 2577 N N . ASN A 1 343 ? -2.699 -39 -6.082 1 96.25 343 ASN A N 1
ATOM 2578 C CA . ASN A 1 343 ? -2.086 -39.906 -7.035 1 96.25 343 ASN A CA 1
ATOM 2579 C C . ASN A 1 343 ? -0.564 -39.906 -6.93 1 96.25 343 ASN A C 1
ATOM 2581 O O . ASN A 1 343 ? 0.069 -38.875 -7.199 1 96.25 343 ASN A O 1
ATOM 2585 N N . PRO A 1 344 ? 0.045 -40.969 -6.613 1 95.25 344 PRO A N 1
ATOM 2586 C CA . PRO A 1 344 ? 1.499 -41 -6.434 1 95.25 344 PRO A CA 1
ATOM 2587 C C . PRO A 1 344 ? 2.248 -41.312 -7.723 1 95.25 344 PRO A C 1
ATOM 2589 O O . PRO A 1 344 ? 3.453 -41.594 -7.691 1 95.25 344 PRO A O 1
ATOM 2592 N N . ASN A 1 345 ? 1.534 -41.344 -8.82 1 96.69 345 ASN A N 1
ATOM 2593 C CA . ASN A 1 345 ? 2.123 -41.812 -10.078 1 96.69 345 ASN A CA 1
ATOM 2594 C C . ASN A 1 345 ? 2.098 -40.719 -11.141 1 96.69 345 ASN A C 1
ATOM 2596 O O . ASN A 1 345 ? 1.923 -41 -12.328 1 96.69 345 ASN A O 1
ATOM 2600 N N . CYS A 1 346 ? 2.26 -39.5 -10.711 1 97.44 346 CYS A N 1
ATOM 2601 C CA . CYS A 1 346 ? 2.27 -38.344 -11.625 1 97.44 346 CYS A CA 1
ATOM 2602 C C . CYS A 1 346 ? 3.688 -37.844 -11.836 1 97.44 346 CYS A C 1
ATOM 2604 O O . CYS A 1 346 ? 4.453 -37.688 -10.883 1 97.44 346 CYS A O 1
ATOM 2606 N N . MET A 1 347 ? 4.07 -37.594 -13.086 1 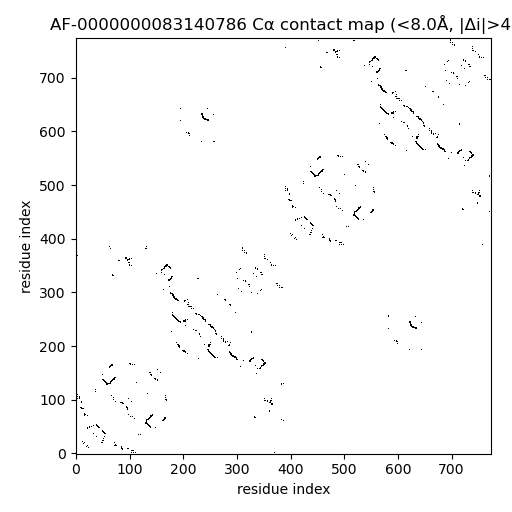97.31 347 MET A N 1
ATOM 2607 C CA . MET A 1 347 ? 5.402 -37.062 -13.344 1 97.31 347 MET A CA 1
ATOM 2608 C C . MET A 1 347 ? 5.457 -36.344 -14.695 1 97.31 347 MET A C 1
ATOM 2610 O O . MET A 1 347 ? 4.477 -36.375 -15.445 1 97.31 347 MET A O 1
ATOM 2614 N N . SER A 1 348 ? 6.531 -35.656 -14.906 1 98 348 SER A N 1
ATOM 2615 C CA . SER A 1 348 ? 6.758 -34.906 -16.141 1 98 348 SER A CA 1
ATOM 2616 C C . SER A 1 348 ? 7.977 -35.406 -16.891 1 98 348 SER A C 1
ATOM 2618 O O . SER A 1 348 ? 8.984 -35.781 -16.281 1 98 348 SER A O 1
ATOM 2620 N N . TYR A 1 349 ? 7.863 -35.531 -18.188 1 98.38 349 TYR A N 1
ATOM 2621 C CA . TYR A 1 349 ? 8.961 -35.844 -19.094 1 98.38 349 TYR A CA 1
ATOM 2622 C C . TYR A 1 349 ? 8.625 -35.375 -20.516 1 98.38 349 TYR A C 1
ATOM 2624 O O . TYR A 1 349 ? 7.715 -35.906 -21.141 1 98.38 349 TYR A O 1
ATOM 2632 N N . GLY A 1 350 ? 9.328 -34.406 -20.984 1 98.19 350 GLY A N 1
ATOM 2633 C CA . GLY A 1 350 ? 9.039 -33.938 -22.328 1 98.19 350 GLY A CA 1
ATOM 2634 C C . GLY A 1 350 ? 10.219 -33.219 -22.969 1 98.19 350 GLY A C 1
ATOM 2635 O O . GLY A 1 350 ? 11.281 -33.094 -22.359 1 98.19 350 GLY A O 1
ATOM 2636 N N . PRO A 1 351 ? 10.07 -32.844 -24.188 1 98.5 351 PRO A N 1
ATOM 2637 C CA . PRO A 1 351 ? 11.141 -32.188 -24.922 1 98.5 351 PRO A CA 1
ATOM 2638 C C . PRO A 1 351 ? 11.328 -30.734 -24.5 1 98.5 351 PRO A C 1
ATOM 2640 O O . PRO A 1 351 ? 10.359 -30.047 -24.156 1 98.5 351 PRO A O 1
ATOM 2643 N N . GLY A 1 352 ? 12.555 -30.359 -24.594 1 96.31 352 GLY A N 1
ATOM 2644 C CA . GLY A 1 352 ? 12.867 -28.969 -24.375 1 96.31 352 GLY A CA 1
ATOM 2645 C C . GLY A 1 352 ? 13.438 -28.703 -22.984 1 96.31 352 GLY A C 1
ATOM 2646 O O . GLY A 1 352 ? 13.547 -29.609 -22.172 1 96.31 352 GLY A O 1
ATOM 2647 N N . ASN A 1 353 ? 13.867 -27.469 -22.844 1 92.94 353 ASN A N 1
ATOM 2648 C CA . ASN A 1 353 ? 14.438 -26.938 -21.609 1 92.94 353 ASN A CA 1
ATOM 2649 C C . ASN A 1 353 ? 13.586 -25.812 -21.031 1 92.94 353 ASN A C 1
ATOM 2651 O O . ASN A 1 353 ? 13.375 -24.797 -21.688 1 92.94 353 ASN A O 1
ATOM 2655 N N . LEU A 1 354 ? 13.203 -26 -19.797 1 87.19 354 LEU A N 1
ATOM 2656 C CA . LEU A 1 354 ? 12.305 -25.047 -19.156 1 87.19 354 LEU A CA 1
ATOM 2657 C C . LEU A 1 354 ? 12.914 -23.641 -19.172 1 87.19 354 LEU A C 1
ATOM 2659 O O . LEU A 1 354 ? 12.195 -22.656 -19.172 1 87.19 354 LEU A O 1
ATOM 2663 N N . ALA A 1 355 ? 14.211 -23.547 -19.234 1 81.94 355 ALA A N 1
ATOM 2664 C CA . ALA A 1 355 ? 14.906 -22.266 -19.234 1 81.94 355 ALA A CA 1
ATOM 2665 C C . ALA A 1 355 ? 14.57 -21.469 -20.484 1 81.94 355 ALA A C 1
ATOM 2667 O O . ALA A 1 355 ? 14.742 -20.25 -20.516 1 81.94 355 ALA A O 1
ATOM 2668 N N . GLN A 1 356 ? 14.039 -22.109 -21.516 1 84.62 356 GLN A N 1
ATOM 2669 C CA . GLN A 1 356 ? 13.695 -21.469 -22.781 1 84.62 356 GLN A CA 1
ATOM 2670 C C . GLN A 1 356 ? 12.227 -21.047 -22.797 1 84.62 356 GLN A C 1
ATOM 2672 O O . GLN A 1 356 ? 11.797 -20.344 -23.719 1 84.62 356 GLN A O 1
ATOM 2677 N N . ALA A 1 357 ? 11.531 -21.406 -21.797 1 83.88 357 ALA A N 1
ATOM 2678 C CA . ALA A 1 357 ? 10.094 -21.156 -21.781 1 83.88 357 ALA A CA 1
ATOM 2679 C C . ALA A 1 357 ? 9.797 -19.719 -21.375 1 83.88 357 ALA A C 1
ATOM 2681 O O . ALA A 1 357 ? 10.617 -19.062 -20.719 1 83.88 357 ALA A O 1
ATOM 2682 N N . HIS A 1 358 ? 8.703 -19.156 -21.859 1 79.69 358 HIS A N 1
ATOM 2683 C CA . HIS A 1 358 ? 8.141 -17.875 -21.438 1 79.69 358 HIS A CA 1
ATOM 2684 C C . HIS A 1 358 ? 9.031 -16.719 -21.844 1 79.69 358 HIS A C 1
ATOM 2686 O O . HIS A 1 358 ? 9.055 -15.672 -21.188 1 79.69 358 HIS A O 1
ATOM 2692 N N . LYS A 1 359 ? 9.898 -16.891 -22.797 1 80.56 359 LYS A N 1
ATOM 2693 C CA . LYS A 1 359 ? 10.766 -15.852 -23.328 1 80.56 359 LYS A CA 1
ATOM 2694 C C . LYS A 1 359 ? 10.609 -15.734 -24.844 1 80.56 359 LYS A C 1
ATOM 2696 O O . LYS A 1 359 ? 10.195 -16.688 -25.516 1 80.56 359 LYS A O 1
ATOM 2701 N N . PRO A 1 360 ? 10.93 -14.531 -25.281 1 89.56 360 PRO A N 1
ATOM 2702 C CA . PRO A 1 360 ? 10.977 -14.453 -26.734 1 89.56 360 PRO A CA 1
ATOM 2703 C C . PRO A 1 360 ? 12.023 -15.375 -27.344 1 89.56 360 PRO A C 1
ATOM 2705 O O . PRO A 1 360 ? 12.984 -15.758 -26.672 1 89.56 360 PRO A O 1
ATOM 2708 N N . ASP A 1 361 ? 11.742 -15.773 -28.484 1 94.25 361 ASP A N 1
ATOM 2709 C CA . ASP A 1 361 ? 12.625 -16.656 -29.25 1 94.25 361 ASP A CA 1
ATOM 2710 C C . ASP A 1 361 ? 12.727 -18.031 -28.594 1 94.25 361 ASP A C 1
ATOM 2712 O O . ASP A 1 361 ? 13.82 -18.594 -28.484 1 94.25 361 ASP A O 1
ATOM 2716 N N . GLU A 1 362 ? 11.602 -18.391 -28.094 1 94.5 362 GLU A N 1
ATOM 2717 C CA . GLU A 1 362 ? 11.469 -19.75 -27.594 1 94.5 362 GLU A CA 1
ATOM 2718 C C . GLU A 1 362 ? 11.734 -20.781 -28.688 1 94.5 362 GLU A C 1
ATOM 2720 O O . GLU A 1 362 ? 11.352 -20.578 -29.844 1 94.5 362 GLU A O 1
ATOM 2725 N N . TYR A 1 363 ? 12.438 -21.906 -28.312 1 96.81 363 TYR A N 1
ATOM 2726 C CA . TYR A 1 363 ? 12.703 -22.938 -29.297 1 96.81 363 TYR A CA 1
ATOM 2727 C C . TYR A 1 363 ? 12.75 -24.312 -28.656 1 96.81 363 TYR A C 1
ATOM 2729 O O . TYR A 1 363 ? 12.7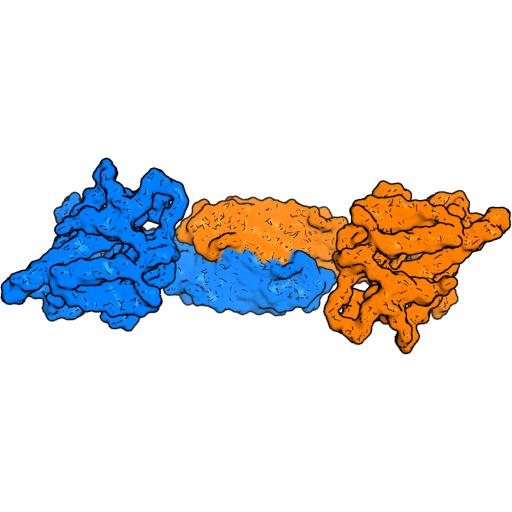89 -24.422 -27.422 1 96.81 363 TYR A O 1
ATOM 2737 N N . VAL A 1 364 ? 12.695 -25.375 -29.438 1 97.81 364 VAL A N 1
ATOM 2738 C CA . VAL A 1 364 ? 12.898 -26.766 -29.031 1 97.81 364 VAL A CA 1
ATOM 2739 C C . VAL A 1 364 ? 13.805 -27.469 -30.031 1 97.81 364 VAL A C 1
ATOM 2741 O O . VAL A 1 364 ? 13.719 -27.219 -31.234 1 97.81 364 VAL A O 1
ATOM 2744 N N . GLU A 1 365 ? 14.648 -28.266 -29.547 1 98.25 365 GLU A N 1
ATOM 2745 C CA . GLU A 1 365 ? 15.492 -29.062 -30.438 1 98.25 365 GLU A CA 1
ATOM 2746 C C . GLU A 1 365 ? 14.703 -30.219 -31.047 1 98.25 365 GLU A C 1
ATOM 2748 O O . GLU A 1 365 ? 14.016 -30.953 -30.344 1 98.25 365 GLU A O 1
ATOM 2753 N N . ILE A 1 366 ? 14.875 -30.391 -32.344 1 98.5 366 ILE A N 1
ATOM 2754 C CA . ILE A 1 366 ? 14.18 -31.453 -33.062 1 98.5 366 ILE A CA 1
ATOM 2755 C C . ILE A 1 366 ? 14.594 -32.812 -32.5 1 98.5 366 ILE A C 1
ATOM 2757 O O . ILE A 1 366 ? 13.758 -33.688 -32.344 1 98.5 366 ILE A O 1
ATOM 2761 N N . ALA A 1 367 ? 15.773 -32.938 -32.156 1 98.25 367 ALA A N 1
ATOM 2762 C CA . ALA A 1 367 ? 16.281 -34.188 -31.578 1 98.25 367 ALA A CA 1
ATOM 2763 C C . ALA A 1 367 ? 15.539 -34.531 -30.297 1 98.25 367 ALA A C 1
ATOM 2765 O O . ALA A 1 367 ? 15.336 -35.719 -30 1 98.25 367 ALA A O 1
ATOM 2766 N N . ASP A 1 368 ? 15.203 -33.562 -29.562 1 98.5 368 ASP A N 1
ATOM 2767 C CA . ASP A 1 368 ? 14.453 -33.812 -28.328 1 98.5 368 ASP A CA 1
ATOM 2768 C C . ASP A 1 368 ? 13.07 -34.375 -28.641 1 98.5 368 ASP A C 1
ATOM 2770 O O . ASP A 1 368 ? 12.578 -35.25 -27.922 1 98.5 368 ASP A O 1
ATOM 2774 N N . ILE A 1 369 ? 12.453 -33.844 -29.656 1 98.62 369 ILE A N 1
ATOM 2775 C CA . ILE A 1 369 ? 11.141 -34.344 -30.062 1 98.62 369 ILE A CA 1
ATOM 2776 C C . ILE A 1 369 ? 11.234 -35.812 -30.453 1 98.62 369 ILE A C 1
ATOM 2778 O O . ILE A 1 369 ? 10.445 -36.625 -29.969 1 98.62 369 ILE A O 1
ATOM 2782 N N . GLU A 1 370 ? 12.188 -36.094 -31.234 1 98.38 370 GLU A N 1
ATOM 2783 C CA . GLU A 1 370 ? 12.359 -37.469 -31.703 1 98.38 370 GLU A CA 1
ATOM 2784 C C . GLU A 1 370 ? 12.656 -38.406 -30.547 1 98.38 370 GLU A C 1
ATOM 2786 O O . GLU A 1 370 ? 12.109 -39.531 -30.484 1 98.38 370 GLU A O 1
ATOM 2791 N N . ARG A 1 371 ? 13.484 -37.969 -29.688 1 98.25 371 ARG A N 1
ATOM 2792 C CA . ARG A 1 371 ? 13.805 -38.75 -28.516 1 98.25 371 ARG A CA 1
ATOM 2793 C C . ARG A 1 371 ? 12.555 -39.031 -27.688 1 98.25 371 ARG A C 1
ATOM 2795 O O . ARG A 1 371 ? 12.32 -40.188 -27.297 1 98.25 371 ARG A O 1
ATOM 2802 N N . CYS A 1 372 ? 11.82 -38.094 -27.453 1 98.69 372 CYS A N 1
ATOM 2803 C CA . CYS A 1 372 ? 10.656 -38.25 -26.578 1 98.69 372 CYS A CA 1
ATOM 2804 C C . CYS A 1 372 ? 9.617 -39.156 -27.203 1 98.69 372 CYS A C 1
ATOM 2806 O O . CYS A 1 372 ? 9.016 -39.969 -26.516 1 98.69 372 CYS A O 1
ATOM 2808 N N . VAL A 1 373 ? 9.375 -39.031 -28.516 1 98.56 373 VAL A N 1
ATOM 2809 C CA . VAL A 1 373 ? 8.438 -39.938 -29.188 1 98.56 373 VAL A CA 1
ATOM 2810 C C . VAL A 1 373 ? 8.867 -41.375 -28.984 1 98.56 373 VAL A C 1
ATOM 2812 O O . VAL A 1 373 ? 8.047 -42.25 -28.688 1 98.56 373 VAL A O 1
ATOM 2815 N N . GLN A 1 374 ? 10.133 -41.594 -29.125 1 98.44 374 GLN A N 1
ATOM 2816 C CA . GLN A 1 374 ? 10.648 -42.938 -28.953 1 98.44 374 GLN A CA 1
ATOM 2817 C C . GLN A 1 374 ? 10.469 -43.406 -27.516 1 98.44 374 GLN A C 1
ATOM 2819 O O . GLN A 1 374 ? 10.125 -44.562 -27.266 1 98.44 374 GLN A O 1
ATOM 2824 N N . VAL A 1 375 ? 10.719 -42.594 -26.609 1 98.5 375 VAL A N 1
ATOM 2825 C CA . VAL A 1 375 ? 10.555 -42.938 -25.203 1 98.5 375 VAL A CA 1
ATOM 2826 C C . VAL A 1 375 ? 9.094 -43.281 -24.906 1 98.5 375 VAL A C 1
ATOM 2828 O O . VAL A 1 375 ? 8.812 -44.25 -24.203 1 98.5 375 VAL A O 1
ATOM 2831 N N . TYR A 1 376 ? 8.18 -42.5 -25.438 1 98.31 376 TYR A N 1
ATOM 2832 C CA . TYR A 1 376 ? 6.758 -42.781 -25.234 1 98.31 376 TYR A CA 1
ATOM 2833 C C . TYR A 1 376 ? 6.348 -44.094 -25.844 1 98.31 376 TYR A C 1
ATOM 2835 O O . TYR A 1 376 ? 5.555 -44.844 -25.266 1 98.31 376 TYR A O 1
ATOM 2843 N N . ARG A 1 377 ? 6.887 -44.406 -27.047 1 96.81 377 ARG A N 1
ATOM 2844 C CA . ARG A 1 377 ? 6.629 -45.688 -27.688 1 96.81 377 ARG A CA 1
ATOM 2845 C C . ARG A 1 377 ? 7.062 -46.844 -26.781 1 96.81 377 ARG A C 1
ATOM 2847 O O . ARG A 1 377 ? 6.309 -47.812 -26.578 1 96.81 377 ARG A O 1
ATOM 2854 N N . GLU A 1 378 ? 8.25 -46.656 -26.266 1 96.88 378 GLU A N 1
ATOM 2855 C CA . GLU A 1 378 ? 8.781 -47.688 -25.375 1 96.88 378 GLU A CA 1
ATOM 2856 C C . GLU A 1 378 ? 7.941 -47.781 -24.109 1 96.88 378 GLU A C 1
ATOM 2858 O O . GLU A 1 378 ? 7.715 -48.906 -23.609 1 96.88 378 GLU A O 1
ATOM 2863 N N . LEU A 1 379 ? 7.543 -46.719 -23.578 1 97.25 379 LEU A N 1
ATOM 2864 C CA . LEU A 1 379 ? 6.734 -46.688 -22.359 1 97.25 379 LEU A CA 1
ATOM 2865 C C . LEU A 1 379 ? 5.422 -47.438 -22.562 1 97.25 379 LEU A C 1
ATOM 2867 O O . LEU A 1 379 ? 5 -48.219 -21.703 1 97.25 379 LEU A O 1
ATOM 2871 N N . ILE A 1 380 ? 4.777 -47.156 -23.703 1 95.56 380 ILE A N 1
ATOM 2872 C CA . ILE A 1 380 ? 3.521 -47.812 -24.031 1 95.56 380 ILE A CA 1
ATOM 2873 C C . ILE A 1 380 ? 3.746 -49.344 -24.141 1 95.56 380 ILE A C 1
ATOM 2875 O O . ILE A 1 380 ? 2.904 -50.125 -23.703 1 95.56 380 ILE A O 1
ATOM 2879 N N . CYS A 1 381 ? 4.883 -49.688 -24.609 1 91.69 381 CYS A N 1
ATOM 2880 C CA . CYS A 1 381 ? 5.215 -51.094 -24.719 1 91.69 381 CYS A CA 1
ATOM 2881 C C . CYS A 1 381 ? 5.395 -51.75 -23.344 1 91.69 381 CYS A C 1
ATOM 2883 O O . CYS A 1 381 ? 5.07 -52.906 -23.156 1 91.69 381 CYS A O 1
ATOM 2885 N N . LEU A 1 382 ? 5.891 -50.938 -22.484 1 89.69 382 LEU A N 1
ATOM 2886 C CA . LEU A 1 382 ? 6.176 -51.469 -21.156 1 89.69 382 LEU A CA 1
ATOM 2887 C C . LEU A 1 382 ? 4.938 -51.375 -20.266 1 89.69 382 LEU A C 1
ATOM 2889 O O . LEU A 1 382 ? 4.977 -51.781 -19.094 1 89.69 382 LEU A O 1
ATOM 2893 N N . TYR A 1 383 ? 3.914 -50.906 -20.797 1 85.75 383 TYR A N 1
ATOM 2894 C CA . TYR A 1 383 ? 2.67 -50.719 -20.062 1 85.75 383 TYR A CA 1
ATOM 2895 C C . TYR A 1 383 ? 2.234 -52.031 -19.391 1 85.75 383 TYR A C 1
ATOM 2897 O O . TYR A 1 383 ? 1.741 -52 -18.266 1 85.75 383 TYR A O 1
ATOM 2905 N N . GLU A 1 384 ? 2.461 -53.031 -20.031 1 77.56 384 GLU A N 1
ATOM 2906 C CA . GLU A 1 384 ? 2.086 -54.344 -19.484 1 77.56 384 GLU A CA 1
ATOM 2907 C C . GLU A 1 384 ? 2.822 -54.625 -18.188 1 77.56 384 GLU A C 1
ATOM 2909 O O . GLU A 1 384 ? 2.275 -55.281 -17.281 1 77.56 384 GLU A O 1
ATOM 2914 N N . ASP A 1 385 ? 3.996 -54.125 -18.094 1 77.38 385 ASP A N 1
ATOM 2915 C CA . ASP A 1 385 ? 4.836 -54.406 -16.938 1 77.38 385 ASP A CA 1
ATOM 2916 C C . ASP A 1 385 ? 4.43 -53.531 -15.75 1 77.38 385 ASP A C 1
ATOM 2918 O O . ASP A 1 385 ? 4.844 -53.781 -14.617 1 77.38 385 ASP A O 1
ATOM 2922 N N . MET A 1 386 ? 3.666 -52.594 -15.984 1 77.31 386 MET A N 1
ATOM 2923 C CA . MET A 1 386 ? 3.271 -51.656 -14.938 1 77.31 386 MET A CA 1
ATOM 2924 C C . MET A 1 386 ? 2.031 -52.156 -14.203 1 77.31 386 MET A C 1
ATOM 2926 O O . MET A 1 386 ? 1.735 -51.688 -13.102 1 77.31 386 MET A O 1
ATOM 2930 N N . ILE A 1 387 ? 1.347 -52.938 -14.82 1 70.75 387 ILE A N 1
ATOM 2931 C CA . ILE A 1 387 ? 0.104 -53.438 -14.25 1 70.75 387 ILE A CA 1
ATOM 2932 C C . ILE A 1 387 ? 0.336 -54.812 -13.656 1 70.75 387 ILE A C 1
ATOM 2934 O O . ILE A 1 387 ? 1.036 -55.656 -14.25 1 70.75 387 ILE A O 1
ATOM 2938 N N . MET B 1 1 ? -19.25 50.719 9.906 1 86.31 1 MET B N 1
ATOM 2939 C CA . MET B 1 1 ? -19.5 49.281 9.93 1 86.31 1 MET B CA 1
ATOM 2940 C C . MET B 1 1 ? -18.875 48.625 11.156 1 86.31 1 MET B C 1
ATOM 2942 O O . MET B 1 1 ? -17.719 48.906 11.484 1 86.31 1 MET B O 1
ATOM 2946 N N . ASP B 1 2 ? -19.703 47.906 11.883 1 94.81 2 ASP B N 1
ATOM 2947 C CA . ASP B 1 2 ? -19.109 47.312 13.07 1 94.81 2 ASP B CA 1
ATOM 2948 C C . ASP B 1 2 ? -18.578 45.906 12.75 1 94.81 2 ASP B C 1
ATOM 2950 O O . ASP B 1 2 ? -18.625 45.469 11.602 1 94.81 2 ASP B O 1
ATOM 2954 N N . ALA B 1 3 ? -18.016 45.281 13.719 1 98.12 3 ALA B N 1
ATOM 2955 C CA . ALA B 1 3 ? -17.328 44.031 13.508 1 98.12 3 ALA B CA 1
ATOM 2956 C C . ALA B 1 3 ? -18.312 42.938 13.078 1 98.12 3 ALA B C 1
ATOM 2958 O O . ALA B 1 3 ? -17.953 42.031 12.312 1 98.12 3 ALA B O 1
ATOM 2959 N N . VAL B 1 4 ? -19.531 42.938 13.562 1 98.31 4 VAL B N 1
ATOM 2960 C CA . VAL B 1 4 ? -20.547 41.969 13.234 1 98.31 4 VAL B CA 1
ATOM 2961 C C . VAL B 1 4 ? -20.922 42.062 11.758 1 98.31 4 VAL B C 1
ATOM 2963 O O . VAL B 1 4 ? -20.984 41.062 11.039 1 98.31 4 VAL B O 1
ATOM 2966 N N . GLU B 1 5 ? -21.141 43.281 11.336 1 98.12 5 GLU B N 1
ATOM 2967 C CA . GLU B 1 5 ? -21.469 43.531 9.93 1 98.12 5 GLU B CA 1
ATOM 2968 C C . GLU B 1 5 ? -20.281 43.156 9.023 1 98.12 5 GLU B C 1
ATOM 2970 O O . GLU B 1 5 ? -20.484 42.625 7.93 1 98.12 5 GLU B O 1
ATOM 2975 N N . LEU B 1 6 ? -19.125 43.531 9.477 1 98.5 6 LEU B N 1
ATOM 2976 C CA . LEU B 1 6 ? -17.938 43.219 8.695 1 98.5 6 LEU B CA 1
ATOM 2977 C C . LEU B 1 6 ? -17.781 41.688 8.562 1 98.5 6 LEU B C 1
ATOM 2979 O O . LEU B 1 6 ? -17.344 41.188 7.52 1 98.5 6 LEU B O 1
ATOM 2983 N N . THR B 1 7 ? -18.078 40.938 9.609 1 98.69 7 THR B N 1
ATOM 2984 C CA . THR B 1 7 ? -18.047 39.469 9.562 1 98.69 7 THR B CA 1
ATOM 2985 C C . THR B 1 7 ? -18.953 38.938 8.461 1 98.69 7 THR B C 1
ATOM 2987 O O . THR B 1 7 ? -18.562 38.062 7.684 1 98.69 7 THR B O 1
ATOM 2990 N N . ARG B 1 8 ? -20.094 39.5 8.398 1 98.44 8 ARG B N 1
ATOM 2991 C CA . ARG B 1 8 ? -21.062 39.062 7.395 1 98.44 8 ARG B CA 1
ATOM 2992 C C . ARG B 1 8 ? -20.547 39.344 5.984 1 98.44 8 ARG B C 1
ATOM 2994 O O . ARG B 1 8 ? -20.672 38.5 5.098 1 98.44 8 ARG B O 1
ATOM 3001 N N . GLU B 1 9 ? -19.984 40.5 5.812 1 98.38 9 GLU B N 1
ATOM 3002 C CA . GLU B 1 9 ? -19.453 40.875 4.504 1 98.38 9 GLU B CA 1
ATOM 3003 C C . GLU B 1 9 ? -18.328 39.906 4.086 1 98.38 9 GLU B C 1
ATOM 3005 O O . GLU B 1 9 ? -18.266 39.5 2.926 1 98.38 9 GLU B O 1
ATOM 3010 N N . LEU B 1 10 ? -17.5 39.594 4.992 1 98.62 10 LEU B N 1
ATOM 3011 C CA . LEU B 1 10 ? -16.359 38.719 4.691 1 98.62 10 LEU B CA 1
ATOM 3012 C C . LEU B 1 10 ? -16.828 37.281 4.387 1 98.62 10 LEU B C 1
ATOM 3014 O O . LEU B 1 10 ? -16.266 36.625 3.531 1 98.62 10 LEU B O 1
ATOM 3018 N N . ILE B 1 11 ? -17.875 36.812 5.121 1 98.19 11 ILE B N 1
ATOM 3019 C CA . ILE B 1 11 ? -18.406 35.469 4.902 1 98.19 11 ILE B CA 1
ATOM 3020 C C . ILE B 1 11 ? -19 35.344 3.498 1 98.19 11 ILE B C 1
ATOM 3022 O O . ILE B 1 11 ? -18.875 34.312 2.842 1 98.19 11 ILE B O 1
ATOM 3026 N N . LYS B 1 12 ? -19.547 36.406 3.014 1 98 12 LYS B N 1
ATOM 3027 C CA . LYS B 1 12 ? -20.188 36.406 1.702 1 98 12 LYS B CA 1
ATOM 3028 C C . LYS B 1 12 ? -19.156 36.344 0.583 1 98 12 LYS B C 1
ATOM 3030 O O . LYS B 1 12 ? -19.5 36.031 -0.56 1 98 12 LYS B O 1
ATOM 3035 N N . ILE B 1 13 ? -17.922 36.594 0.899 1 98.25 13 ILE B N 1
ATOM 3036 C CA . ILE B 1 13 ? -16.828 36.438 -0.063 1 98.25 13 ILE B CA 1
ATOM 3037 C C . ILE B 1 13 ? -16.219 35.031 0.07 1 98.25 13 ILE B C 1
ATOM 3039 O O . ILE B 1 13 ? -15.438 34.781 0.984 1 98.25 13 ILE B O 1
ATOM 3043 N N . GLU B 1 14 ? -16.562 34.219 -0.853 1 97.44 14 GLU B N 1
ATOM 3044 C CA . GLU B 1 14 ? -16 32.844 -0.809 1 97.44 14 GLU B CA 1
ATOM 3045 C C . GLU B 1 14 ? -14.492 32.875 -0.98 1 97.44 14 GLU B C 1
ATOM 3047 O O . GLU B 1 14 ? -13.969 33.5 -1.897 1 97.44 14 GLU B O 1
ATOM 3052 N N . SER B 1 15 ? -13.766 32.188 -0.117 1 98.12 15 SER B N 1
ATOM 3053 C CA . SER B 1 15 ? -12.312 32.062 -0.183 1 98.12 15 SER B CA 1
ATOM 3054 C C . SER B 1 15 ? -11.859 30.672 0.202 1 98.12 15 SER B C 1
ATOM 3056 O O . SER B 1 15 ? -10.93 30.516 1.002 1 98.12 15 SER B O 1
ATOM 3058 N N . THR B 1 16 ? -12.461 29.672 -0.359 1 95.75 16 THR B N 1
ATOM 3059 C CA . THR B 1 16 ? -12.195 28.266 -0.044 1 95.75 16 THR B CA 1
ATOM 3060 C C . THR B 1 16 ? -10.844 27.828 -0.598 1 95.75 16 THR B C 1
ATOM 3062 O O . THR B 1 16 ? -10.438 28.281 -1.673 1 95.75 16 THR B O 1
ATOM 3065 N N . ASP B 1 17 ? -10.195 27 0.126 1 92.31 17 ASP B N 1
ATOM 3066 C CA . ASP B 1 17 ? -8.906 26.422 -0.239 1 92.31 17 ASP B CA 1
ATOM 3067 C C . ASP B 1 17 ? -8.898 24.906 -0.03 1 92.31 17 ASP B C 1
ATOM 3069 O O . ASP B 1 17 ? -8.805 24.438 1.104 1 92.31 17 ASP B O 1
ATOM 3073 N N . PRO B 1 18 ? -8.852 24.109 -1.095 1 89.94 18 PRO B N 1
ATOM 3074 C CA . PRO B 1 18 ? -8.875 24.625 -2.467 1 89.94 18 PRO B CA 1
ATOM 3075 C C . PRO B 1 18 ? -10.227 25.203 -2.861 1 89.94 18 PRO B C 1
ATOM 3077 O O . PRO B 1 18 ? -11.234 24.938 -2.193 1 89.94 18 PRO B O 1
ATOM 3080 N N . GLY B 1 19 ? -10.195 26.016 -3.92 1 93.88 19 GLY B N 1
ATOM 3081 C CA . GLY B 1 19 ? -11.438 26.594 -4.406 1 93.88 19 GLY B CA 1
ATOM 3082 C C . GLY B 1 19 ? -11.258 27.984 -5.004 1 93.88 19 GLY B C 1
ATOM 3083 O O . GLY B 1 19 ? -10.492 28.156 -5.957 1 93.88 19 GLY B O 1
ATOM 3084 N N . SER B 1 20 ? -11.977 28.953 -4.441 1 95.25 20 SER B N 1
ATOM 3085 C CA . SER B 1 20 ? -11.961 30.312 -4.969 1 95.25 20 SER B CA 1
ATOM 3086 C C . SER B 1 20 ? -10.695 31.062 -4.535 1 95.25 20 SER B C 1
ATOM 3088 O O . SER B 1 20 ? -10.375 32.125 -5.082 1 95.25 20 SER B O 1
ATOM 3090 N N . TRP B 1 21 ? -10.023 30.562 -3.594 1 95.44 21 TRP B N 1
ATOM 3091 C CA . TRP B 1 21 ? -8.781 31.141 -3.088 1 95.44 21 TRP B CA 1
ATOM 3092 C C . TRP B 1 21 ? -9.008 32.562 -2.547 1 95.44 21 TRP B C 1
ATOM 3094 O O . TRP B 1 21 ? -10.148 32.938 -2.26 1 95.44 21 TRP B O 1
ATOM 3104 N N . GLU B 1 22 ? -7.93 33.312 -2.248 1 97.19 22 GLU B N 1
ATOM 3105 C CA . GLU B 1 22 ? -8.047 34.5 -1.401 1 97.19 22 GLU B CA 1
ATOM 3106 C C . GLU B 1 22 ? -7.961 35.781 -2.227 1 97.19 22 GLU B C 1
ATOM 3108 O O . GLU B 1 22 ? -7.723 36.875 -1.685 1 97.19 22 GLU B O 1
ATOM 3113 N N . THR B 1 23 ? -8.156 35.75 -3.545 1 97.25 23 THR B N 1
ATOM 3114 C CA . THR B 1 23 ? -7.965 36.938 -4.359 1 97.25 23 THR B CA 1
ATOM 3115 C C . THR B 1 23 ? -8.984 38 -3.984 1 97.25 23 THR B C 1
ATOM 3117 O O . THR B 1 23 ? -8.602 39.125 -3.619 1 97.25 23 THR B O 1
ATOM 3120 N N . GLU B 1 24 ? -10.25 37.75 -4.039 1 98 24 GLU B N 1
ATOM 3121 C CA . GLU B 1 24 ? -11.297 38.719 -3.807 1 98 24 GLU B CA 1
ATOM 3122 C C . GLU B 1 24 ? -11.266 39.25 -2.371 1 98 24 GLU B C 1
ATOM 3124 O O . GLU B 1 24 ? -11.398 40.438 -2.133 1 98 24 GLU B O 1
ATOM 3129 N N . ILE B 1 25 ? -11.086 38.375 -1.445 1 98.38 25 ILE B N 1
ATOM 3130 C CA . ILE B 1 25 ? -11.102 38.781 -0.048 1 98.38 25 ILE B CA 1
ATOM 3131 C C . ILE B 1 25 ? -9.852 39.625 0.257 1 98.38 25 ILE B C 1
ATOM 3133 O O . ILE B 1 25 ? -9.898 40.562 1.059 1 98.38 25 ILE B O 1
ATOM 3137 N N . GLY B 1 26 ? -8.75 39.25 -0.29 1 98.31 26 GLY B N 1
ATOM 3138 C CA . GLY B 1 26 ? -7.539 40.062 -0.142 1 98.31 26 GLY B CA 1
ATOM 3139 C C . GLY B 1 26 ? -7.695 41.469 -0.628 1 98.31 26 GLY B C 1
ATOM 3140 O O . GLY B 1 26 ? -7.23 42.406 0.022 1 98.31 26 GLY B O 1
ATOM 3141 N N . GLU B 1 27 ? -8.312 41.625 -1.786 1 98.06 27 GLU B N 1
ATOM 3142 C CA . GLU B 1 27 ? -8.578 42.938 -2.34 1 98.06 27 GLU B CA 1
ATOM 3143 C C . GLU B 1 27 ? -9.516 43.719 -1.436 1 98.06 27 GLU B C 1
ATOM 3145 O O . GLU B 1 27 ? -9.305 44.938 -1.211 1 98.06 27 GLU B O 1
ATOM 3150 N N . TYR B 1 28 ? -10.508 43.062 -0.973 1 98.31 28 TYR B N 1
ATOM 3151 C CA . TYR B 1 28 ? -11.445 43.719 -0.069 1 98.31 28 TYR B CA 1
ATOM 3152 C C . TYR B 1 28 ? -10.734 44.25 1.17 1 98.31 28 TYR B C 1
ATOM 3154 O O . TYR B 1 28 ? -10.953 45.406 1.573 1 98.31 28 TYR B O 1
ATOM 3162 N N . ILE B 1 29 ? -9.93 43.438 1.769 1 98.44 29 ILE B N 1
ATOM 3163 C CA . ILE B 1 29 ? -9.242 43.812 3.002 1 98.44 29 ILE B CA 1
ATOM 3164 C C . ILE B 1 29 ? -8.25 44.938 2.729 1 98.44 29 ILE B C 1
ATOM 3166 O O . ILE B 1 29 ? -8.102 45.844 3.537 1 98.44 29 ILE B O 1
ATOM 3170 N N . CYS B 1 30 ? -7.59 44.844 1.668 1 97.69 30 CYS B N 1
ATOM 3171 C CA . CYS B 1 30 ? -6.676 45.906 1.277 1 97.69 30 CYS B CA 1
ATOM 3172 C C . CYS B 1 30 ? -7.402 47.25 1.2 1 97.69 30 CYS B C 1
ATOM 3174 O O . CYS B 1 30 ? -6.926 48.25 1.738 1 97.69 30 CYS B O 1
ATOM 3176 N N . ASP B 1 31 ? -8.5 47.25 0.505 1 97.88 31 ASP B N 1
ATOM 3177 C CA . ASP B 1 31 ? -9.297 48.469 0.367 1 97.88 31 ASP B CA 1
ATOM 3178 C C . ASP B 1 31 ? -9.789 48.938 1.727 1 97.88 31 ASP B C 1
ATOM 3180 O O . ASP B 1 31 ? -9.766 50.156 2.006 1 97.88 31 ASP B O 1
ATOM 3184 N N . TYR B 1 32 ? -10.25 48.062 2.506 1 97.56 32 TYR B N 1
ATOM 3185 C CA . TYR B 1 32 ? -10.734 48.406 3.842 1 97.56 32 TYR B CA 1
ATOM 3186 C C . TYR B 1 32 ? -9.641 49.062 4.656 1 97.56 32 TYR B C 1
ATOM 3188 O O . TYR B 1 32 ? -9.898 50.062 5.332 1 97.56 32 TYR B O 1
ATOM 3196 N N . LEU B 1 33 ? -8.43 48.531 4.648 1 97.38 33 LEU B N 1
ATOM 3197 C CA . LEU B 1 33 ? -7.297 49.094 5.383 1 97.38 33 LEU B CA 1
ATOM 3198 C C . LEU B 1 33 ? -6.914 50.469 4.852 1 97.38 33 LEU B C 1
ATOM 3200 O O . LEU B 1 33 ? -6.664 51.375 5.633 1 97.38 33 LEU B O 1
ATOM 3204 N N . LYS B 1 34 ? -6.914 50.594 3.578 1 96.38 34 LYS B N 1
ATOM 3205 C CA . LYS B 1 34 ? -6.602 51.875 2.971 1 96.38 34 LYS B CA 1
ATOM 3206 C C . LYS B 1 34 ? -7.609 52.938 3.393 1 96.38 34 LYS B C 1
ATOM 3208 O O . LYS B 1 34 ? -7.234 54.062 3.725 1 96.38 34 LYS B O 1
ATOM 3213 N N . GLU B 1 35 ? -8.805 52.594 3.33 1 95.88 35 GLU B N 1
ATOM 3214 C CA . GLU B 1 35 ? -9.883 53.5 3.682 1 95.88 35 GLU B CA 1
ATOM 3215 C C . GLU B 1 35 ? -9.781 53.938 5.141 1 95.88 35 GLU B C 1
ATOM 3217 O O . GLU B 1 35 ? -10.219 55.031 5.5 1 95.88 35 GLU B O 1
ATOM 3222 N N . SER B 1 36 ? -9.227 53.094 5.961 1 94.81 36 SER B N 1
ATOM 3223 C CA . SER B 1 36 ? -9.078 53.406 7.379 1 94.81 36 SER B CA 1
ATOM 3224 C C . SER B 1 36 ? -7.914 54.375 7.613 1 94.81 36 SER B C 1
ATOM 3226 O O . SER B 1 36 ? -7.805 54.969 8.688 1 94.81 36 SER B O 1
ATOM 3228 N N . GLY B 1 37 ? -6.969 54.5 6.648 1 93.81 37 GLY B N 1
ATOM 3229 C CA . GLY B 1 37 ? -5.832 55.406 6.773 1 93.81 37 GLY B CA 1
ATOM 3230 C C . GLY B 1 37 ? -4.531 54.688 7.07 1 93.81 37 GLY B C 1
ATOM 3231 O O . GLY B 1 37 ? -3.486 55.312 7.238 1 93.81 37 GLY B O 1
ATOM 3232 N N . ALA B 1 38 ? -4.555 53.406 7.098 1 95.5 38 ALA B N 1
ATOM 3233 C CA . ALA B 1 38 ? -3.336 52.625 7.355 1 95.5 38 ALA B CA 1
ATOM 3234 C C . ALA B 1 38 ? -2.453 52.594 6.113 1 95.5 38 ALA B C 1
ATOM 3236 O O . ALA B 1 38 ? -2.953 52.594 4.984 1 95.5 38 ALA B O 1
ATOM 3237 N N . ASP B 1 39 ? -1.157 52.531 6.344 1 96 39 ASP B N 1
ATOM 3238 C CA . ASP B 1 39 ? -0.264 52.156 5.246 1 96 39 ASP B CA 1
ATOM 3239 C C . ASP B 1 39 ? -0.442 50.688 4.844 1 96 39 ASP B C 1
ATOM 3241 O O . ASP B 1 39 ? -0.43 49.812 5.699 1 96 39 ASP B O 1
ATOM 3245 N N . THR B 1 40 ? -0.697 50.5 3.562 1 97.5 40 THR B N 1
ATOM 3246 C CA . THR B 1 40 ? -1.03 49.156 3.123 1 97.5 40 THR B CA 1
ATOM 3247 C C . THR B 1 40 ? 0.023 48.625 2.154 1 97.5 40 THR B C 1
ATOM 3249 O O . THR B 1 40 ? 0.511 49.375 1.296 1 97.5 40 THR B O 1
ATOM 3252 N N . GLU B 1 41 ? 0.417 47.406 2.342 1 97.75 41 GLU B N 1
ATOM 3253 C CA . GLU B 1 41 ? 1.354 46.656 1.497 1 97.75 41 GLU B CA 1
ATOM 3254 C C . GLU B 1 41 ? 0.838 45.25 1.188 1 97.75 41 GLU B C 1
ATOM 3256 O O . GLU B 1 41 ? 0.126 44.656 1.998 1 97.75 41 GLU B O 1
ATOM 3261 N N . THR B 1 42 ? 1.119 44.719 -0.014 1 98.19 42 THR B N 1
ATOM 3262 C CA . THR B 1 42 ? 0.757 43.375 -0.374 1 98.19 42 THR B CA 1
ATOM 3263 C C . THR B 1 42 ? 1.967 42.625 -0.919 1 98.19 42 THR B C 1
ATOM 3265 O O . THR B 1 42 ? 2.949 43.219 -1.339 1 98.19 42 THR B O 1
ATOM 3268 N N . TYR B 1 43 ? 1.974 41.344 -0.771 1 98.25 43 TYR B N 1
ATOM 3269 C CA . TYR B 1 43 ? 2.975 40.469 -1.365 1 98.25 43 TYR B CA 1
ATOM 3270 C C . TYR B 1 43 ? 2.322 39.219 -1.959 1 98.25 43 TYR B C 1
ATOM 3272 O O . TYR B 1 43 ? 1.564 38.531 -1.278 1 98.25 43 TYR B O 1
ATOM 3280 N N . GLU B 1 44 ? 2.619 38.938 -3.207 1 98.19 44 GLU B N 1
ATOM 3281 C CA . GLU B 1 44 ? 2.02 37.812 -3.904 1 98.19 44 GLU B CA 1
ATOM 3282 C C . GLU B 1 44 ? 2.779 36.531 -3.615 1 98.19 44 GLU B C 1
ATOM 3284 O O . GLU B 1 44 ? 3.906 36.344 -4.078 1 98.19 44 GLU B O 1
ATOM 3289 N N . VAL B 1 45 ? 2.213 35.656 -2.912 1 97.44 45 VAL B N 1
ATOM 3290 C CA . VAL B 1 45 ? 2.816 34.375 -2.521 1 97.44 45 VAL B CA 1
ATOM 3291 C C . VAL B 1 45 ? 2.689 33.375 -3.666 1 97.44 45 VAL B C 1
ATOM 3293 O O . VAL B 1 45 ? 3.635 32.656 -3.965 1 97.44 45 VAL B O 1
ATOM 3296 N N . GLU B 1 46 ? 1.516 33.312 -4.266 1 96 46 GLU B N 1
ATOM 3297 C CA . GLU B 1 46 ? 1.145 32.562 -5.461 1 96 46 GLU B CA 1
ATOM 3298 C C . GLU B 1 46 ? 0.26 33.375 -6.383 1 96 46 GLU B C 1
ATOM 3300 O O . GLU B 1 46 ? -0.279 34.406 -5.973 1 96 46 GLU B O 1
ATOM 3305 N N . PRO B 1 47 ? 0.158 32.938 -7.652 1 95.19 47 PRO B N 1
ATOM 3306 C CA . PRO B 1 47 ? -0.64 33.75 -8.57 1 95.19 47 PRO B CA 1
ATOM 3307 C C . PRO B 1 47 ? -2.037 34.062 -8.031 1 95.19 47 PRO B C 1
ATOM 3309 O O . PRO B 1 47 ? -2.84 33.125 -7.844 1 95.19 47 PRO B O 1
ATOM 3312 N N . GLY B 1 48 ? -2.275 35.312 -7.805 1 94.44 48 GLY B N 1
ATOM 3313 C CA . GLY B 1 48 ? -3.582 35.75 -7.363 1 94.44 48 GLY B CA 1
ATOM 3314 C C . GLY B 1 48 ? -3.773 35.656 -5.859 1 94.44 48 GLY B C 1
ATOM 3315 O O . GLY B 1 48 ? -4.785 36.125 -5.328 1 94.44 48 GLY B O 1
ATOM 3316 N N . ARG B 1 49 ? -2.83 35.094 -5.141 1 97.19 49 ARG B N 1
ATOM 3317 C CA . ARG B 1 49 ? -2.924 34.906 -3.695 1 97.19 49 ARG B CA 1
ATOM 3318 C C . ARG B 1 49 ? -1.911 35.781 -2.963 1 97.19 49 ARG B C 1
ATOM 3320 O O . ARG B 1 49 ? -0.758 35.406 -2.783 1 97.19 49 ARG B O 1
ATOM 3327 N N . LYS B 1 50 ? -2.412 36.938 -2.48 1 98.12 50 LYS B N 1
ATOM 3328 C CA . LYS B 1 50 ? -1.531 37.938 -1.859 1 98.12 50 LYS B CA 1
ATOM 3329 C C . LYS B 1 50 ? -1.768 38 -0.353 1 98.12 50 LYS B C 1
ATOM 3331 O O . LYS B 1 50 ? -2.91 37.938 0.106 1 98.12 50 LYS B O 1
ATOM 3336 N N . ILE B 1 51 ? -0.68 38.031 0.333 1 98.69 51 ILE B N 1
ATOM 3337 C CA . ILE B 1 51 ? -0.821 38.469 1.719 1 98.69 51 ILE B CA 1
ATOM 3338 C C . ILE B 1 51 ? -0.957 40 1.772 1 98.69 51 ILE B C 1
ATOM 3340 O O . ILE B 1 51 ? -0.444 40.688 0.901 1 98.69 51 ILE B O 1
ATOM 3344 N N . VAL B 1 52 ? -1.682 40.5 2.748 1 98.69 52 VAL B N 1
ATOM 3345 C CA . VAL B 1 52 ? -1.97 41.938 2.895 1 98.69 52 VAL B CA 1
ATOM 3346 C C . VAL B 1 52 ? -1.458 42.438 4.246 1 98.69 52 VAL B C 1
ATOM 3348 O O . VAL B 1 52 ? -1.679 41.781 5.273 1 98.69 52 VAL B O 1
ATOM 3351 N N . LYS B 1 53 ? -0.765 43.531 4.266 1 98.69 53 LYS B N 1
ATOM 3352 C CA . LYS B 1 53 ? -0.238 44.125 5.488 1 98.69 53 LYS B CA 1
ATOM 3353 C C . LYS B 1 53 ? -0.756 45.562 5.668 1 98.69 53 LYS B C 1
ATOM 3355 O O . LYS B 1 53 ? -0.757 46.344 4.719 1 98.69 53 LYS B O 1
ATOM 3360 N N . GLY B 1 54 ? -1.298 45.906 6.781 1 98.44 54 GLY B N 1
ATOM 3361 C CA . GLY B 1 54 ? -1.603 47.25 7.23 1 98.44 54 GLY B CA 1
ATOM 3362 C C . GLY B 1 54 ? -0.729 47.719 8.383 1 98.44 54 GLY B C 1
ATOM 3363 O O . GLY B 1 54 ? -0.418 46.906 9.281 1 98.44 54 GLY B O 1
ATOM 3364 N N . VAL B 1 55 ? -0.367 48.969 8.344 1 97.5 55 VAL B N 1
ATOM 3365 C CA . VAL B 1 55 ? 0.562 49.469 9.359 1 97.5 55 VAL B CA 1
ATOM 3366 C C . VAL B 1 55 ? 0.059 50.781 9.922 1 97.5 55 VAL B C 1
ATOM 3368 O O . VAL B 1 55 ? -0.324 51.688 9.164 1 97.5 55 VAL B O 1
ATOM 3371 N N . VAL B 1 56 ? -0.01 50.844 11.195 1 95.44 56 VAL B N 1
ATOM 3372 C CA . VAL B 1 56 ? -0.121 52.094 11.93 1 95.44 56 VAL B CA 1
ATOM 3373 C C . VAL B 1 56 ? 1.179 52.375 12.68 1 95.44 56 VAL B C 1
ATOM 3375 O O . VAL B 1 56 ? 1.464 51.75 13.695 1 95.44 56 VAL B O 1
ATOM 3378 N N . LYS B 1 57 ? 1.875 53.344 12.219 1 93.38 57 LYS B N 1
ATOM 3379 C CA . LYS B 1 57 ? 3.215 53.625 12.742 1 93.38 57 LYS B CA 1
ATOM 3380 C C . LYS B 1 57 ? 3.156 54.156 14.172 1 93.38 57 LYS B C 1
ATOM 3382 O O . LYS B 1 57 ? 2.316 54.969 14.492 1 93.38 57 LYS B O 1
ATOM 3387 N N . GLY B 1 58 ? 3.99 53.531 15 1 91.06 58 GLY B N 1
ATOM 3388 C CA . GLY B 1 58 ? 4.195 54.031 16.344 1 91.06 58 GLY B CA 1
ATOM 3389 C C . GLY B 1 58 ? 5.586 54.594 16.578 1 91.06 58 GLY B C 1
ATOM 3390 O O . GLY B 1 58 ? 6.285 54.938 15.617 1 91.06 58 GLY B O 1
ATOM 3391 N N . ALA B 1 59 ? 5.863 54.812 17.875 1 89.44 59 ALA B N 1
ATOM 3392 C CA . ALA B 1 59 ? 7.145 55.406 18.219 1 89.44 59 ALA B CA 1
ATOM 3393 C C . ALA B 1 59 ? 8.305 54.5 17.797 1 89.44 59 ALA B C 1
ATOM 3395 O O . ALA B 1 59 ? 9.367 55 17.406 1 89.44 59 ALA B O 1
ATOM 3396 N N . LYS B 1 60 ? 8.07 53.25 17.953 1 91.25 60 LYS B N 1
ATOM 3397 C CA . LYS B 1 60 ? 9.062 52.25 17.547 1 91.25 60 LYS B CA 1
ATOM 3398 C C . LYS B 1 60 ? 8.492 51.312 16.484 1 91.25 60 LYS B C 1
ATOM 3400 O O . LYS B 1 60 ? 7.312 50.969 16.531 1 91.25 60 LYS B O 1
ATOM 3405 N N . ALA B 1 61 ? 9.406 50.906 15.617 1 92.31 61 ALA B N 1
ATOM 3406 C CA . ALA B 1 61 ? 8.969 49.969 14.594 1 92.31 61 ALA B CA 1
ATOM 3407 C C . ALA B 1 61 ? 8.75 48.562 15.18 1 92.31 61 ALA B C 1
ATOM 3409 O O . ALA B 1 61 ? 7.844 47.844 14.75 1 92.31 61 ALA B O 1
ATOM 3410 N N . HIS B 1 62 ? 9.695 48.219 16.078 1 93.94 62 HIS B N 1
ATOM 3411 C CA . HIS B 1 62 ? 9.617 46.938 16.797 1 93.94 62 HIS B CA 1
ATOM 3412 C C . HIS B 1 62 ? 9.969 47.125 18.266 1 93.94 62 HIS B C 1
ATOM 3414 O O . HIS B 1 62 ? 10.734 48.031 18.625 1 93.94 62 HIS B O 1
ATOM 3420 N N . PRO B 1 63 ? 9.523 46.25 19.109 1 95.5 63 PRO B N 1
ATOM 3421 C CA . PRO B 1 63 ? 8.523 45.219 18.859 1 95.5 63 PRO B CA 1
ATOM 3422 C C . PRO B 1 63 ? 7.164 45.781 18.453 1 95.5 63 PRO B C 1
ATOM 3424 O O . PRO B 1 63 ? 6.676 46.719 19.078 1 95.5 63 PRO B O 1
ATOM 3427 N N . ALA B 1 64 ? 6.625 45.25 17.422 1 96.88 64 ALA B N 1
ATOM 3428 C CA . ALA B 1 64 ? 5.285 45.594 16.969 1 96.88 64 ALA B CA 1
ATOM 3429 C C . ALA B 1 64 ? 4.23 44.688 17.562 1 96.88 64 ALA B C 1
ATOM 3431 O O . ALA B 1 64 ? 4.535 43.562 17.953 1 96.88 64 ALA B O 1
ATOM 3432 N N . LEU B 1 65 ? 3.096 45.219 17.766 1 97.31 65 LEU B N 1
ATOM 3433 C CA . LEU B 1 65 ? 1.927 44.375 18 1 97.31 65 LEU B CA 1
ATOM 3434 C C . LEU B 1 65 ? 1.295 43.938 16.672 1 97.31 65 LEU B C 1
ATOM 3436 O O . LEU B 1 65 ? 0.801 44.781 15.914 1 97.31 65 LEU B O 1
ATOM 3440 N N . VAL B 1 66 ? 1.37 42.656 16.422 1 98.44 66 VAL B N 1
ATOM 3441 C CA . VAL B 1 66 ? 0.964 42.125 15.125 1 98.44 66 VAL B CA 1
ATOM 3442 C C . VAL B 1 66 ? -0.309 41.312 15.281 1 98.44 66 VAL B C 1
ATOM 3444 O O . VAL B 1 66 ? -0.332 40.312 16.031 1 98.44 66 VAL B O 1
ATOM 3447 N N . PHE B 1 67 ? -1.386 41.719 14.617 1 98.75 67 PHE B N 1
ATOM 3448 C CA . PHE B 1 67 ? -2.555 40.875 14.391 1 98.75 67 PHE B CA 1
ATOM 3449 C C . PHE B 1 67 ? -2.432 40.094 13.078 1 98.75 67 PHE B C 1
ATOM 3451 O O . PHE B 1 67 ? -2.309 40.719 12.008 1 98.75 67 PHE B O 1
ATOM 3458 N N . ILE B 1 68 ? -2.438 38.781 13.164 1 98.81 68 ILE B N 1
ATOM 3459 C CA . ILE B 1 68 ? -2.289 37.969 11.953 1 98.81 68 ILE B CA 1
ATOM 3460 C C . ILE B 1 68 ? -3.496 37.062 11.797 1 98.81 68 ILE B C 1
ATOM 3462 O O . ILE B 1 68 ? -3.875 36.344 12.734 1 98.81 68 ILE B O 1
ATOM 3466 N N . CYS B 1 69 ? -4.168 37.094 10.641 1 98.56 69 CYS B N 1
ATOM 3467 C CA . CYS B 1 69 ? -5.375 36.312 10.352 1 98.56 69 CYS B CA 1
ATOM 3468 C C . CYS B 1 69 ? -5.312 35.688 8.969 1 98.56 69 CYS B C 1
ATOM 3470 O O . CYS B 1 69 ? -4.871 36.344 8.016 1 98.56 69 CYS B O 1
ATOM 3472 N N . HIS B 1 70 ? -5.711 34.438 8.898 1 98.38 70 HIS B N 1
ATOM 3473 C CA . HIS B 1 70 ? -5.77 33.875 7.551 1 98.38 70 HIS B CA 1
ATOM 3474 C C . HIS B 1 70 ? -7.09 34.219 6.871 1 98.38 70 HIS B C 1
ATOM 3476 O O . HIS B 1 70 ? -8.117 34.375 7.535 1 98.38 70 HIS B O 1
ATOM 3482 N N . MET B 1 71 ? -6.996 34.281 5.559 1 98.69 71 MET B N 1
ATOM 3483 C CA . MET B 1 71 ? -8.133 34.781 4.785 1 98.69 71 MET B CA 1
ATOM 3484 C C . MET B 1 71 ? -8.875 33.625 4.121 1 98.69 71 MET B C 1
ATOM 3486 O O . MET B 1 71 ? -10.016 33.781 3.678 1 98.69 71 MET B O 1
ATOM 3490 N N . ASP B 1 72 ? -8.203 32.469 4.047 1 97.38 72 ASP B N 1
ATOM 3491 C CA . ASP B 1 72 ? -8.812 31.312 3.385 1 97.38 72 ASP B CA 1
ATOM 3492 C C . ASP B 1 72 ? -9.664 30.516 4.359 1 97.38 72 ASP B C 1
ATOM 3494 O O . ASP B 1 72 ? -9.562 30.688 5.574 1 97.38 72 ASP B O 1
ATOM 3498 N N . THR B 1 73 ? -10.617 29.75 3.766 1 95.38 73 THR B N 1
ATOM 3499 C CA . THR B 1 73 ? -11.391 28.75 4.492 1 95.38 73 THR B CA 1
ATOM 3500 C C . THR B 1 73 ? -11.219 27.375 3.861 1 95.38 73 THR B C 1
ATOM 3502 O O . THR B 1 73 ? -10.711 27.25 2.744 1 95.38 73 THR B O 1
ATOM 3505 N N . VAL B 1 74 ? -11.594 26.328 4.605 1 91.44 74 VAL B N 1
ATOM 3506 C CA . VAL B 1 74 ? -11.656 25 4.008 1 91.44 74 VAL B CA 1
ATOM 3507 C C . VAL B 1 74 ? -12.781 24.938 2.979 1 91.44 74 VAL B C 1
ATOM 3509 O O . VAL B 1 74 ? -13.562 25.891 2.855 1 91.44 74 VAL B O 1
ATOM 3512 N N . VAL B 1 75 ? -12.914 23.922 2.281 1 90.19 75 VAL B N 1
ATOM 3513 C CA . VAL B 1 75 ? -13.922 23.766 1.238 1 90.19 75 VAL B CA 1
ATOM 3514 C C . VAL B 1 75 ? -15.312 23.781 1.857 1 90.19 75 VAL B C 1
ATOM 3516 O O . VAL B 1 75 ? -15.477 23.547 3.055 1 90.19 75 VAL B O 1
ATOM 3519 N N . LYS B 1 76 ? -16.25 24.094 1.058 1 89.12 76 LYS B N 1
ATOM 3520 C CA . LYS B 1 76 ? -17.625 24.156 1.519 1 89.12 76 LYS B CA 1
ATOM 3521 C C . LYS B 1 76 ? -18.078 22.812 2.084 1 89.12 76 LYS B C 1
ATOM 3523 O O . LYS B 1 76 ? -18.594 22.734 3.203 1 89.12 76 LYS B O 1
ATOM 3528 N N . GLY B 1 77 ? -17.781 21.828 1.332 1 82.06 77 GLY B N 1
ATOM 3529 C CA . GLY B 1 77 ? -18.234 20.5 1.71 1 82.06 77 GLY B CA 1
ATOM 3530 C C . GLY B 1 77 ? -19.719 20.297 1.516 1 82.06 77 GLY B C 1
ATOM 3531 O O . GLY B 1 77 ? -20.422 21.188 1.035 1 82.06 77 GLY B O 1
ATOM 3532 N N . GLU B 1 78 ? -20.266 19.109 1.84 1 86.06 78 GLU B N 1
ATOM 3533 C CA . GLU B 1 78 ? -21.672 18.766 1.692 1 86.06 78 GLU B CA 1
ATOM 3534 C C . GLU B 1 78 ? -22.391 18.797 3.039 1 86.06 78 GLU B C 1
ATOM 3536 O O . GLU B 1 78 ? -21.75 18.844 4.09 1 86.06 78 GLU B O 1
ATOM 3541 N N . GLY B 1 79 ? -23.688 18.938 3.068 1 89.5 79 GLY B N 1
ATOM 3542 C CA . GLY B 1 79 ? -24.438 18.75 4.293 1 89.5 79 GLY B CA 1
ATOM 3543 C C . GLY B 1 79 ? -24.922 20.047 4.91 1 89.5 79 GLY B C 1
ATOM 3544 O O . GLY B 1 79 ? -25.297 20.078 6.082 1 89.5 79 GLY B O 1
ATOM 3545 N N . TRP B 1 80 ? -24.828 21.109 4.207 1 91.88 80 TRP B N 1
ATOM 3546 C CA . TRP B 1 80 ? -25.281 22.406 4.719 1 91.88 80 TRP B CA 1
ATOM 3547 C C . TRP B 1 80 ? -26.812 22.484 4.707 1 91.88 80 TRP B C 1
ATOM 3549 O O . TRP B 1 80 ? -27.453 22.031 3.766 1 91.88 80 TRP B O 1
ATOM 3559 N N . THR B 1 81 ? -27.344 22.922 5.812 1 91.38 81 THR B N 1
ATOM 3560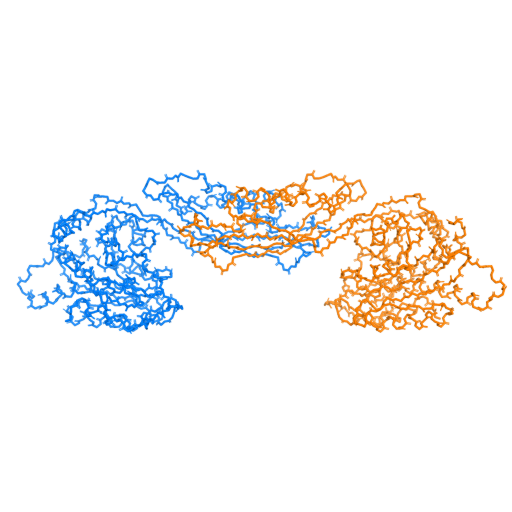 C CA . THR B 1 81 ? -28.781 23.172 5.883 1 91.38 81 THR B CA 1
ATOM 3561 C C . THR B 1 81 ? -29.141 24.484 5.207 1 91.38 81 THR B C 1
ATOM 3563 O O . THR B 1 81 ? -30.219 24.641 4.645 1 91.38 81 THR B O 1
ATOM 3566 N N . GLU B 1 82 ? -28.266 25.469 5.406 1 83.62 82 GLU B N 1
ATOM 3567 C CA . GLU B 1 82 ? -28.406 26.766 4.754 1 83.62 82 GLU B CA 1
ATOM 3568 C C . GLU B 1 82 ? -27.203 27.094 3.887 1 83.62 82 GLU B C 1
ATOM 3570 O O . GLU B 1 82 ? -26.188 26.375 3.922 1 83.62 82 GLU B O 1
ATOM 3575 N N . ASN B 1 83 ? -27.375 28.125 3.092 1 91.75 83 ASN B N 1
ATOM 3576 C CA . ASN B 1 83 ? -26.281 28.516 2.213 1 91.75 83 ASN B CA 1
ATOM 3577 C C . ASN B 1 83 ? -25.031 28.906 3.006 1 91.75 83 ASN B C 1
ATOM 3579 O O . ASN B 1 83 ? -25.094 29.734 3.91 1 91.75 83 ASN B O 1
ATOM 3583 N N . ALA B 1 84 ? -23.953 28.359 2.602 1 95.81 84 ALA B N 1
ATOM 3584 C CA . ALA B 1 84 ? -22.688 28.484 3.336 1 95.81 84 ALA B CA 1
ATOM 3585 C C . ALA B 1 84 ? -22.125 29.891 3.225 1 95.81 84 ALA B C 1
ATOM 3587 O O . ALA B 1 84 ? -21.266 30.297 4.023 1 95.81 84 ALA B O 1
ATOM 3588 N N . PHE B 1 85 ? -22.641 30.766 2.277 1 97.06 85 PHE B N 1
ATOM 3589 C CA . PHE B 1 85 ? -21.969 32.031 2.02 1 97.06 85 PHE B CA 1
ATOM 3590 C C . PHE B 1 85 ? -22.953 33.188 2.092 1 97.06 85 PHE B C 1
ATOM 3592 O O . PHE B 1 85 ? -22.688 34.281 1.544 1 97.06 85 PHE B O 1
ATOM 3599 N N . ASP B 1 86 ? -24.047 32.969 2.795 1 96 86 ASP B N 1
ATOM 3600 C CA . ASP B 1 86 ? -25.047 34.031 2.928 1 96 86 ASP B CA 1
ATOM 3601 C C . ASP B 1 86 ? -24.859 34.812 4.234 1 96 86 ASP B C 1
ATOM 3603 O O . ASP B 1 86 ? -25.406 35.906 4.398 1 96 86 ASP B O 1
ATOM 3607 N N . ALA B 1 87 ? -24.141 34.219 5.145 1 97.25 87 ALA B N 1
ATOM 3608 C CA . ALA B 1 87 ? -23.906 34.875 6.438 1 97.25 87 ALA B CA 1
ATOM 3609 C C . ALA B 1 87 ? -25.219 35.156 7.156 1 97.25 87 ALA B C 1
ATOM 3611 O O . ALA B 1 87 ? -25.438 36.25 7.625 1 97.25 87 ALA B O 1
ATOM 3612 N N . GLU B 1 88 ? -26 34.188 7.215 1 96.38 88 GLU B N 1
ATOM 3613 C CA . GLU B 1 88 ? -27.312 34.344 7.863 1 96.38 88 GLU B CA 1
ATOM 3614 C C . GLU B 1 88 ? -27.156 34.625 9.359 1 96.38 88 GLU B C 1
ATOM 3616 O O . GLU B 1 88 ? -26.312 34 10.016 1 96.38 88 GLU B O 1
ATOM 3621 N N . VAL B 1 89 ? -28.047 35.531 9.875 1 96.75 89 VAL B N 1
ATOM 3622 C CA . VAL B 1 89 ? -28.062 35.844 11.305 1 96.75 89 VAL B CA 1
ATOM 3623 C C . VAL B 1 89 ? -29.344 35.25 11.938 1 96.75 89 VAL B C 1
ATOM 3625 O O . VAL B 1 89 ? -30.453 35.625 11.531 1 96.75 89 VAL B O 1
ATOM 3628 N N . SER B 1 90 ? -29.109 34.344 12.844 1 95.88 90 SER B N 1
ATOM 3629 C CA . SER B 1 90 ? -30.234 33.781 13.57 1 95.88 90 SER B CA 1
ATOM 3630 C C . SER B 1 90 ? -29.828 33.312 14.969 1 95.88 90 SER B C 1
ATOM 3632 O O . SER B 1 90 ? -28.75 32.75 15.156 1 95.88 90 SER B O 1
ATOM 3634 N N . ASP B 1 91 ? -30.688 33.688 15.992 1 96.19 91 ASP B N 1
ATOM 3635 C CA . ASP B 1 91 ? -30.516 33.219 17.375 1 96.19 91 ASP B CA 1
ATOM 3636 C C . ASP B 1 91 ? -29.172 33.688 17.938 1 96.19 91 ASP B C 1
ATOM 3638 O O . ASP B 1 91 ? -28.453 32.875 18.562 1 96.19 91 ASP B O 1
ATOM 3642 N N . GLY B 1 92 ? -28.734 34.875 17.562 1 97.56 92 GLY B N 1
ATOM 3643 C CA . GLY B 1 92 ? -27.516 35.469 18.109 1 97.56 92 GLY B CA 1
ATOM 3644 C C . GLY B 1 92 ? -26.266 34.906 17.469 1 97.56 92 GLY B C 1
ATOM 3645 O O . GLY B 1 92 ? -25.156 35.094 18.016 1 97.56 92 GLY B O 1
ATOM 3646 N N . LYS B 1 93 ? -26.469 34.25 16.359 1 97.5 93 LYS B N 1
ATOM 3647 C CA . LYS B 1 93 ? -25.344 33.594 15.664 1 97.5 93 LYS B CA 1
ATOM 3648 C C . LYS B 1 93 ? -25.266 34.062 14.211 1 97.5 93 LYS B C 1
ATOM 3650 O O . LYS B 1 93 ? -26.281 34.438 13.617 1 97.5 93 LYS B O 1
ATOM 3655 N N . ILE B 1 94 ? -24.109 34.094 13.711 1 97.88 94 ILE B N 1
ATOM 3656 C CA . ILE B 1 94 ? -23.891 34.219 12.273 1 97.88 94 ILE B CA 1
ATOM 3657 C C . ILE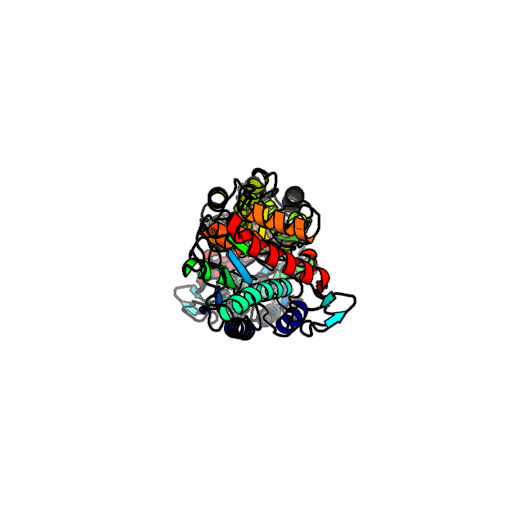 B 1 94 ? -23.469 32.875 11.688 1 97.88 94 ILE B C 1
ATOM 3659 O O . ILE B 1 94 ? -22.5 32.25 12.164 1 97.88 94 ILE B O 1
ATOM 3663 N N . TRP B 1 95 ? -24.172 32.5 10.688 1 97.06 95 TRP B N 1
ATOM 3664 C CA . TRP B 1 95 ? -23.906 31.203 10.086 1 97.06 95 TRP B CA 1
ATOM 3665 C C . TRP B 1 95 ? -23.203 31.359 8.742 1 97.06 95 TRP B C 1
ATOM 3667 O O . TRP B 1 95 ? -23.5 32.281 7.973 1 97.06 95 TRP B O 1
ATOM 3677 N N . GLY B 1 96 ? -22.266 30.406 8.484 1 97.12 96 GLY B N 1
ATOM 3678 C CA . GLY B 1 96 ? -21.578 30.391 7.199 1 97.12 96 GLY B CA 1
ATOM 3679 C C . GLY B 1 96 ? -20.188 29.781 7.27 1 97.12 96 GLY B C 1
ATOM 3680 O O . GLY B 1 96 ? -19.609 29.672 8.352 1 97.12 96 GLY B O 1
ATOM 3681 N N . ARG B 1 97 ? -19.703 29.391 6.074 1 96.5 97 ARG B N 1
ATOM 3682 C CA . ARG B 1 97 ? -18.328 28.891 6 1 96.5 97 ARG B CA 1
ATOM 3683 C C . ARG B 1 97 ? -17.328 29.969 6.367 1 96.5 97 ARG B C 1
ATOM 3685 O O . ARG B 1 97 ? -17.328 31.047 5.77 1 96.5 97 ARG B O 1
ATOM 3692 N N . GLY B 1 98 ? -16.531 29.703 7.391 1 96.44 98 GLY B N 1
ATOM 3693 C CA . GLY B 1 98 ? -15.555 30.672 7.863 1 96.44 98 GLY B CA 1
ATOM 3694 C C . GLY B 1 98 ? -16.062 31.531 9 1 96.44 98 GLY B C 1
ATOM 3695 O O . GLY B 1 98 ? -15.305 32.312 9.594 1 96.44 98 GLY B O 1
ATOM 3696 N N . ALA B 1 99 ? -17.328 31.328 9.367 1 97.44 99 ALA B N 1
ATOM 3697 C CA . ALA B 1 99 ? -17.875 32.125 10.453 1 97.44 99 ALA B CA 1
ATOM 3698 C C . ALA B 1 99 ? -17.047 32 11.727 1 97.44 99 ALA B C 1
ATOM 3700 O O . ALA B 1 99 ? -16.703 33 12.367 1 97.44 99 ALA B O 1
ATOM 3701 N N . CYS B 1 100 ? -16.719 30.828 11.961 1 95.38 100 CYS B N 1
ATOM 3702 C CA . CYS B 1 100 ? -15.93 30.516 13.141 1 95.38 100 CYS B CA 1
ATOM 3703 C C . CYS B 1 100 ? -14.438 30.484 12.805 1 95.38 100 CYS B C 1
ATOM 3705 O O . CYS B 1 100 ? -13.625 31.016 13.562 1 95.38 100 CYS B O 1
ATOM 3707 N N . ASP B 1 101 ? -13.922 30.062 11.68 1 94.56 101 ASP B N 1
ATOM 3708 C CA . ASP B 1 101 ? -12.539 29.812 11.305 1 94.56 101 ASP B CA 1
ATOM 3709 C C . ASP B 1 101 ? -12.234 30.391 9.922 1 94.56 101 ASP B C 1
ATOM 3711 O O . ASP B 1 101 ? -12.391 29.719 8.906 1 94.56 101 ASP B O 1
ATOM 3715 N N . MET B 1 102 ? -11.891 31.578 9.773 1 95.75 102 MET B N 1
ATOM 3716 C CA . MET B 1 102 ? -11.883 32.438 10.953 1 95.75 102 MET B CA 1
ATOM 3717 C C . MET B 1 102 ? -12.25 33.875 10.594 1 95.75 102 MET B C 1
ATOM 3719 O O . MET B 1 102 ? -11.609 34.812 11.07 1 95.75 102 MET B O 1
ATOM 3723 N N . LYS B 1 103 ? -13.219 34 9.781 1 98.38 103 LYS B N 1
ATOM 3724 C CA . LYS B 1 103 ? -13.578 35.312 9.266 1 98.38 103 LYS B CA 1
ATOM 3725 C C . LYS B 1 103 ? -14.164 36.188 10.359 1 98.38 103 LYS B C 1
ATOM 3727 O O . LYS B 1 103 ? -14.133 37.438 10.266 1 98.38 103 LYS B O 1
ATOM 3732 N N . SER B 1 104 ? -14.773 35.656 11.383 1 98.62 104 SER B N 1
ATOM 3733 C CA . SER B 1 104 ? -15.18 36.469 12.531 1 98.62 104 SER B CA 1
ATOM 3734 C C . SER B 1 104 ? -13.969 37.031 13.258 1 98.62 104 SER B C 1
ATOM 3736 O O . SER B 1 104 ? -13.977 38.188 13.672 1 98.62 104 SER B O 1
ATOM 3738 N N . GLY B 1 105 ? -12.969 36.188 13.477 1 98.69 105 GLY B N 1
ATOM 3739 C CA . GLY B 1 105 ? -11.719 36.688 14.039 1 98.69 105 GLY B CA 1
ATOM 3740 C C . GLY B 1 105 ? -11.062 37.75 13.18 1 98.69 105 GLY B C 1
ATOM 3741 O O . GLY B 1 105 ? -10.586 38.781 13.695 1 98.69 105 GLY B O 1
ATOM 3742 N N . LEU B 1 106 ? -11.039 37.531 11.922 1 98.75 106 LEU B N 1
ATOM 3743 C CA . LEU B 1 106 ? -10.516 38.469 10.953 1 98.75 106 LEU B CA 1
ATOM 3744 C C . LEU B 1 106 ? -11.234 39.812 11.055 1 98.75 106 LEU B C 1
ATOM 3746 O O . LEU B 1 106 ? -10.602 40.875 11.141 1 98.75 106 LEU B O 1
ATOM 3750 N N . ALA B 1 107 ? -12.508 39.781 11.062 1 98.81 107 ALA B N 1
ATOM 3751 C CA . ALA B 1 107 ? -13.32 41 11.156 1 98.81 107 ALA B CA 1
ATOM 3752 C C . ALA B 1 107 ? -13.062 41.719 12.469 1 98.81 107 ALA B C 1
ATOM 3754 O O . ALA B 1 107 ? -12.992 42.969 12.492 1 98.81 107 ALA B O 1
ATOM 3755 N N . SER B 1 108 ? -12.984 40.969 13.531 1 98.81 108 SER B N 1
ATOM 3756 C CA . SER B 1 108 ? -12.742 41.594 14.844 1 98.81 108 SER B CA 1
ATOM 3757 C C . SER B 1 108 ? -11.406 42.312 14.883 1 98.81 108 SER B C 1
ATOM 3759 O O . SER B 1 108 ? -11.32 43.438 15.375 1 98.81 108 SER B O 1
ATOM 3761 N N . ALA B 1 109 ? -10.375 41.688 14.398 1 98.69 109 ALA B N 1
ATOM 3762 C CA . ALA B 1 109 ? -9.047 42.281 14.359 1 98.69 109 ALA B CA 1
ATOM 3763 C C . ALA B 1 109 ? -9.031 43.531 13.477 1 98.69 109 ALA B C 1
ATOM 3765 O O . ALA B 1 109 ? -8.469 44.562 13.852 1 98.69 109 ALA B O 1
ATOM 3766 N N . LEU B 1 110 ? -9.641 43.406 12.289 1 98.75 110 LEU B N 1
ATOM 3767 C CA . LEU B 1 110 ? -9.695 44.5 11.344 1 98.75 110 LEU B CA 1
ATOM 3768 C C . LEU B 1 110 ? -10.414 45.719 11.953 1 98.75 110 LEU B C 1
ATOM 3770 O O . LEU B 1 110 ? -10.008 46.844 11.75 1 98.75 110 LEU B O 1
ATOM 3774 N N . THR B 1 111 ? -11.484 45.438 12.641 1 98.56 111 THR B N 1
ATOM 3775 C CA . THR B 1 111 ? -12.266 46.531 13.258 1 98.56 111 THR B CA 1
ATOM 3776 C C . THR B 1 111 ? -11.43 47.281 14.281 1 98.56 111 THR B C 1
ATOM 3778 O O . THR B 1 111 ? -11.359 48.5 14.25 1 98.56 111 THR B O 1
ATOM 3781 N N . ALA B 1 112 ? -10.852 46.562 15.234 1 97.75 112 ALA B N 1
ATOM 3782 C CA . ALA B 1 112 ? -10.016 47.188 16.25 1 97.75 112 ALA B CA 1
ATOM 3783 C C . ALA B 1 112 ? -8.852 47.938 15.609 1 97.75 112 ALA B C 1
ATOM 3785 O O . ALA B 1 112 ? -8.531 49.062 16.031 1 97.75 112 ALA B O 1
ATOM 3786 N N . PHE B 1 113 ? -8.211 47.406 14.664 1 97.06 113 PHE B N 1
ATOM 3787 C CA . PHE B 1 113 ? -7.086 48 13.961 1 97.06 113 PHE B CA 1
ATOM 3788 C C . PHE B 1 113 ? -7.504 49.281 13.266 1 97.06 113 PHE B C 1
ATOM 3790 O O . PHE B 1 113 ? -6.828 50.312 13.391 1 97.06 113 PHE B O 1
ATOM 3797 N N . ALA B 1 114 ? -8.594 49.188 12.492 1 97.06 114 ALA B N 1
ATOM 3798 C CA . ALA B 1 114 ? -9.07 50.344 11.711 1 97.06 114 ALA B CA 1
ATOM 3799 C C . ALA B 1 114 ? -9.414 51.5 12.625 1 97.06 114 ALA B C 1
ATOM 3801 O O . ALA B 1 114 ? -9.227 52.688 12.242 1 97.06 114 ALA B O 1
ATOM 3802 N N . GLU B 1 115 ? -9.961 51.219 13.781 1 95.5 115 GLU B N 1
ATOM 3803 C CA . GLU B 1 115 ? -10.281 52.281 14.734 1 95.5 115 GLU B CA 1
ATOM 3804 C C . GLU B 1 115 ? -9.031 53.094 15.117 1 95.5 115 GLU B C 1
ATOM 3806 O O . GLU B 1 115 ? -9.078 54.312 15.211 1 95.5 115 GLU B O 1
ATOM 3811 N N . VAL B 1 116 ? -7.965 52.375 15.312 1 94.31 116 VAL B N 1
ATOM 3812 C CA . VAL B 1 116 ? -6.711 53.031 15.656 1 94.31 116 VAL B CA 1
ATOM 3813 C C . VAL B 1 116 ? -6.191 53.812 14.461 1 94.31 116 VAL B C 1
ATOM 3815 O O . VAL B 1 116 ? -5.75 54.969 14.602 1 94.31 116 VAL B O 1
ATOM 3818 N N . ALA B 1 117 ? -6.254 53.25 13.32 1 94.31 117 ALA B N 1
ATOM 3819 C CA . ALA B 1 117 ? -5.785 53.906 12.102 1 94.31 117 ALA B CA 1
ATOM 3820 C C . ALA B 1 117 ? -6.562 55.188 11.82 1 94.31 117 ALA B C 1
ATOM 3822 O O . ALA B 1 117 ? -5.973 56.219 11.484 1 94.31 117 ALA B O 1
ATOM 3823 N N . LYS B 1 118 ? -7.84 55.062 11.922 1 93.5 118 LYS B N 1
ATOM 3824 C CA . LYS B 1 118 ? -8.688 56.25 11.695 1 93.5 118 LYS B CA 1
ATOM 3825 C C . LYS B 1 118 ? -8.383 57.344 12.695 1 93.5 118 LYS B C 1
ATOM 3827 O O . LYS B 1 118 ? -8.344 58.531 12.336 1 93.5 118 LYS B O 1
ATOM 3832 N N . SER B 1 119 ? -8.211 56.938 13.914 1 90.5 119 SER B N 1
ATOM 3833 C CA . SER B 1 119 ? -7.91 57.906 14.961 1 90.5 119 SER B CA 1
ATOM 3834 C C . SER B 1 119 ? -6.586 58.594 14.703 1 90.5 119 SER B C 1
ATOM 3836 O O . SER B 1 119 ? -6.469 59.812 14.906 1 90.5 119 SER B O 1
ATOM 3838 N N . GLN B 1 120 ? -5.645 57.906 14.289 1 87.38 120 GLN B N 1
ATOM 3839 C CA . GLN B 1 120 ? -4.344 58.469 13.984 1 87.38 120 GLN B CA 1
ATOM 3840 C C . GLN B 1 120 ? -4.426 59.406 12.773 1 87.38 120 GLN B C 1
ATOM 3842 O O . GLN B 1 120 ? -3.764 60.438 12.734 1 87.38 120 GLN B O 1
ATOM 3847 N N . LYS B 1 121 ? -5.125 59 11.844 1 82.88 121 LYS B N 1
ATOM 3848 C CA . LYS B 1 121 ? -5.301 59.812 10.641 1 82.88 121 LYS B CA 1
ATOM 3849 C C . LYS B 1 121 ? -6.012 61.125 10.961 1 82.88 121 LYS B C 1
ATOM 3851 O O . LYS B 1 121 ? -5.633 62.188 10.445 1 82.88 121 LYS B O 1
ATOM 3856 N N . GLU B 1 122 ? -6.969 61 11.711 1 83.31 122 GLU B N 1
ATOM 3857 C CA . GLU B 1 122 ? -7.785 62.188 12.016 1 83.31 122 GLU B CA 1
ATOM 3858 C C . GLU B 1 122 ? -7.066 63.125 12.977 1 83.31 122 GLU B C 1
ATOM 3860 O O . GLU B 1 122 ? -7.285 64.312 12.953 1 83.31 122 GLU B O 1
ATOM 3865 N N . ASN B 1 123 ? -6.289 62.562 13.867 1 73.81 123 ASN B N 1
ATOM 3866 C CA . ASN B 1 123 ? -5.652 63.406 14.883 1 73.81 123 ASN B CA 1
ATOM 3867 C C . ASN B 1 123 ? -4.133 63.406 14.727 1 73.81 123 ASN B C 1
ATOM 3869 O O . ASN B 1 123 ? -3.402 63.438 15.719 1 73.81 123 ASN B O 1
ATOM 3873 N N . ALA B 1 124 ? -3.566 63.406 13.578 1 64.31 124 ALA B N 1
ATOM 3874 C CA . ALA B 1 124 ? -2.146 63.281 13.273 1 64.31 124 ALA B CA 1
ATOM 3875 C C . ALA B 1 124 ? -1.297 64.188 14.172 1 64.31 124 ALA B C 1
ATOM 3877 O O . ALA B 1 124 ? -0.201 63.781 14.586 1 64.31 124 ALA B O 1
ATOM 3878 N N . GLU B 1 125 ? -1.762 65.25 14.438 1 55.38 125 GLU B N 1
ATOM 3879 C CA . GLU B 1 125 ? -0.949 66.188 15.18 1 55.38 125 GLU B CA 1
ATOM 3880 C C . GLU B 1 125 ? -1.043 66 16.688 1 55.38 125 GLU B C 1
ATOM 3882 O O . GLU B 1 125 ? -0.134 66.312 17.438 1 55.38 125 GLU B O 1
ATOM 3887 N N . ASP B 1 126 ? -2.115 65.375 17.25 1 49.66 126 ASP B N 1
ATOM 3888 C CA . ASP B 1 126 ? -2.422 65.375 18.688 1 49.66 126 ASP B CA 1
ATOM 3889 C C . ASP B 1 126 ? -2.336 64 19.297 1 49.66 126 ASP B C 1
ATOM 3891 O O . ASP B 1 126 ? -2.412 63.844 20.516 1 49.66 126 ASP B O 1
ATOM 3895 N N . VAL B 1 127 ? -2.414 63.031 18.547 1 55.16 127 VAL B N 1
ATOM 3896 C CA . VAL B 1 127 ? -2.539 61.688 19.156 1 55.16 127 VAL B CA 1
ATOM 3897 C C . VAL B 1 127 ? -1.159 61.188 19.562 1 55.16 127 VAL B C 1
ATOM 3899 O O . VAL B 1 127 ? -0.204 61.281 18.797 1 55.16 127 VAL B O 1
ATOM 3902 N N . GLU B 1 128 ? -1.099 61.125 20.938 1 60.06 128 GLU B N 1
ATOM 3903 C CA . GLU B 1 128 ? 0.068 60.406 21.422 1 60.06 128 GLU B CA 1
ATOM 3904 C C . GLU B 1 128 ? 0.312 59.125 20.625 1 60.06 128 GLU B C 1
ATOM 3906 O O . GLU B 1 128 ? -0.613 58.344 20.391 1 60.06 128 GLU B O 1
ATOM 3911 N N . LYS B 1 129 ? 1.442 59.062 19.953 1 71.12 129 LYS B N 1
ATOM 3912 C CA . LYS B 1 129 ? 1.853 57.938 19.094 1 71.12 129 LYS B CA 1
ATOM 3913 C C . LYS B 1 129 ? 1.818 56.625 19.859 1 71.12 129 LYS B C 1
ATOM 3915 O O . LYS B 1 129 ? 2.082 56.594 21.062 1 71.12 129 LYS B O 1
ATOM 3920 N N . LEU B 1 130 ? 1.175 55.688 19.328 1 84.56 130 LEU B N 1
ATOM 3921 C CA . LEU B 1 130 ? 1.341 54.344 19.844 1 84.56 130 LEU B CA 1
ATOM 3922 C C . LEU B 1 130 ? 2.785 54.094 20.266 1 84.56 130 LEU B C 1
ATOM 3924 O O . LEU B 1 130 ? 3.715 54.625 19.641 1 84.56 130 LEU B O 1
ATOM 3928 N N . PRO B 1 131 ? 2.928 53.5 21.422 1 86.44 131 PRO B N 1
ATOM 3929 C CA . PRO B 1 131 ? 4.297 53.219 21.859 1 86.44 131 PRO B CA 1
ATOM 3930 C C . PRO B 1 131 ? 5.09 52.406 20.844 1 86.44 131 PRO B C 1
ATOM 3932 O O . PRO B 1 131 ? 6.309 52.531 20.734 1 86.44 131 PRO B O 1
ATOM 3935 N N . GLY B 1 132 ? 4.434 51.594 20.141 1 91.12 132 GLY B N 1
ATOM 3936 C CA . GLY B 1 132 ? 4.984 50.781 19.062 1 91.12 132 GLY B CA 1
ATOM 3937 C C . GLY B 1 132 ? 4.047 50.688 17.875 1 91.12 132 GLY B C 1
ATOM 3938 O O . GLY B 1 132 ? 2.898 51.125 17.938 1 91.12 132 GLY B O 1
ATOM 3939 N N . THR B 1 133 ? 4.613 50.125 16.859 1 94.81 133 THR B N 1
ATOM 3940 C CA . THR B 1 133 ? 3.855 50 15.617 1 94.81 133 THR B CA 1
ATOM 3941 C C . THR B 1 133 ? 2.799 48.906 15.727 1 94.81 133 THR B C 1
ATOM 3943 O O . THR B 1 133 ? 3.049 47.844 16.312 1 94.81 133 THR B O 1
ATOM 3946 N N . LEU B 1 134 ? 1.621 49.219 15.266 1 96.5 134 LEU B N 1
ATOM 3947 C CA . LEU B 1 134 ? 0.543 48.219 15.141 1 96.5 134 LEU B CA 1
ATOM 3948 C C . LEU B 1 134 ? 0.461 47.688 13.711 1 96.5 134 LEU B C 1
ATOM 3950 O O . LEU B 1 134 ? 0.419 48.469 12.758 1 96.5 134 LEU B O 1
ATOM 3954 N N . VAL B 1 135 ? 0.505 46.375 13.594 1 98.19 135 VAL B N 1
ATOM 3955 C CA . VAL B 1 135 ? 0.528 45.75 12.273 1 98.19 135 VAL B CA 1
ATOM 3956 C C . VAL B 1 135 ? -0.624 44.781 12.148 1 98.19 135 VAL B C 1
ATOM 3958 O O . VAL B 1 135 ? -0.921 44.031 13.086 1 98.19 135 VAL B O 1
ATOM 3961 N N . PHE B 1 136 ? -1.31 44.781 11.039 1 98.5 136 PHE B N 1
ATOM 3962 C CA . PHE B 1 136 ? -2.254 43.75 10.633 1 98.5 136 PHE B CA 1
ATOM 3963 C C . PHE B 1 136 ? -1.719 42.938 9.438 1 98.5 136 PHE B C 1
ATOM 3965 O O . PHE B 1 136 ? -1.224 43.531 8.477 1 98.5 136 PHE B O 1
ATOM 3972 N N . ILE B 1 137 ? -1.798 41.656 9.516 1 98.88 137 ILE B N 1
ATOM 3973 C CA . ILE B 1 137 ? -1.395 40.812 8.383 1 98.88 137 ILE B CA 1
ATOM 3974 C C . ILE B 1 137 ? -2.52 39.844 8.039 1 98.88 137 ILE B C 1
ATOM 3976 O O . ILE B 1 137 ? -2.949 39.062 8.883 1 98.88 137 ILE B O 1
ATOM 3980 N N . GLY B 1 138 ? -3.043 39.938 6.836 1 98.75 138 GLY B N 1
ATOM 3981 C CA . GLY B 1 138 ? -3.893 38.906 6.262 1 98.75 138 GLY B CA 1
ATOM 3982 C C . GLY B 1 138 ? -3.123 37.875 5.453 1 98.75 138 GLY B C 1
ATOM 3983 O O . GLY B 1 138 ? -2.455 38.219 4.477 1 98.75 138 GLY B O 1
ATOM 3984 N N . THR B 1 139 ? -3.211 36.562 5.801 1 98.69 139 THR B N 1
ATOM 3985 C CA . THR B 1 139 ? -2.389 35.562 5.168 1 98.69 139 THR B CA 1
ATOM 3986 C C . THR B 1 139 ? -3.227 34.688 4.227 1 98.69 139 THR B C 1
ATOM 3988 O O . THR B 1 139 ? -4.457 34.75 4.246 1 98.69 139 THR B O 1
ATOM 3991 N N . VAL B 1 140 ? -2.494 33.906 3.35 1 98.06 140 VAL B N 1
ATOM 3992 C CA . VAL B 1 140 ? -3.105 32.969 2.436 1 98.06 140 VAL B CA 1
ATOM 3993 C C . VAL B 1 140 ? -2.631 31.547 2.773 1 98.06 140 VAL B C 1
ATOM 3995 O O . VAL B 1 140 ? -1.615 31.375 3.451 1 98.06 140 VAL B O 1
ATOM 3998 N N . ASP B 1 141 ? -3.412 30.562 2.457 1 95.81 141 ASP B N 1
ATOM 3999 C CA . ASP B 1 141 ? -3.027 29.156 2.389 1 95.81 141 ASP B CA 1
ATOM 4000 C C . ASP B 1 141 ? -2.857 28.562 3.787 1 95.81 141 ASP B C 1
ATOM 4002 O O . ASP B 1 141 ? -2.129 27.594 3.969 1 95.81 141 ASP B O 1
ATOM 4006 N N . GLU B 1 142 ? -3.451 29.125 4.77 1 92.94 142 GLU B N 1
ATOM 4007 C CA . GLU B 1 142 ? -3.359 28.578 6.121 1 92.94 142 GLU B CA 1
ATOM 4008 C C . GLU B 1 142 ? -3.977 27.188 6.191 1 92.94 142 GLU B C 1
ATOM 4010 O O . GLU B 1 142 ? -3.455 26.297 6.879 1 92.94 142 GLU B O 1
ATOM 4015 N N . GLU B 1 143 ? -4.988 26.969 5.535 1 89.12 143 GLU B N 1
ATOM 4016 C CA . GLU B 1 143 ? -5.734 25.719 5.605 1 89.12 143 GLU B CA 1
ATOM 4017 C C . GLU B 1 143 ? -5.043 24.609 4.809 1 89.12 143 GLU B C 1
ATOM 4019 O O . GLU B 1 143 ? -5.562 23.5 4.699 1 89.12 143 GLU B O 1
ATOM 4024 N N . ALA B 1 144 ? -3.885 24.938 4.211 1 87.62 144 ALA B N 1
ATOM 4025 C CA . ALA B 1 144 ? -3.123 23.953 3.439 1 87.62 144 ALA B CA 1
ATOM 4026 C C . ALA B 1 144 ? -1.666 23.922 3.891 1 87.62 144 ALA B C 1
ATOM 4028 O O . ALA B 1 144 ? -1.336 23.281 4.895 1 87.62 144 ALA B O 1
ATOM 4029 N N . ASP B 1 145 ? -0.789 24.719 3.26 1 87 145 ASP B N 1
ATOM 4030 C CA . ASP B 1 145 ? 0.641 24.594 3.529 1 87 145 ASP B CA 1
ATOM 4031 C C . ASP B 1 145 ? 1.149 25.781 4.34 1 87 145 ASP B C 1
ATOM 4033 O O . ASP B 1 145 ? 2.328 25.844 4.695 1 87 145 ASP B O 1
ATOM 4037 N N . MET B 1 146 ? 0.286 26.672 4.605 1 94 146 MET B N 1
ATOM 4038 C CA . MET B 1 146 ? 0.596 27.844 5.438 1 94 146 MET B CA 1
ATOM 4039 C C . MET B 1 146 ? 1.72 28.672 4.82 1 94 146 MET B C 1
ATOM 4041 O O . MET B 1 146 ? 2.605 29.141 5.531 1 94 146 MET B O 1
ATOM 4045 N N . LYS B 1 147 ? 1.654 28.875 3.551 1 95.69 147 LYS B N 1
ATOM 4046 C CA . LYS B 1 147 ? 2.668 29.609 2.803 1 95.69 147 LYS B CA 1
ATOM 4047 C C . LYS B 1 147 ? 2.607 31.094 3.117 1 95.69 147 LYS B C 1
ATOM 4049 O O . LYS B 1 147 ? 3.615 31.797 3.018 1 95.69 147 LYS B O 1
ATOM 4054 N N . GLY B 1 148 ? 1.438 31.578 3.471 1 97.75 148 GLY B N 1
ATOM 4055 C CA . GLY B 1 148 ? 1.269 33 3.75 1 97.75 148 GLY B CA 1
ATOM 4056 C C . GLY B 1 148 ? 2.086 33.469 4.938 1 97.75 148 GLY B C 1
ATOM 4057 O O . GLY B 1 148 ? 2.785 34.469 4.848 1 97.75 148 GLY B O 1
ATOM 4058 N N . SER B 1 149 ? 1.935 32.75 6.035 1 97.5 149 SER B N 1
ATOM 4059 C CA . SER B 1 149 ? 2.699 33.125 7.219 1 97.5 149 SER B CA 1
ATOM 4060 C C . SER B 1 149 ? 4.199 32.969 6.98 1 97.5 149 SER B C 1
ATOM 4062 O O . SER B 1 149 ? 4.992 33.781 7.461 1 97.5 149 SER B O 1
ATOM 4064 N N . GLU B 1 150 ? 4.598 32 6.254 1 96.81 150 GLU B N 1
ATOM 4065 C CA . GLU B 1 150 ? 6 31.859 5.883 1 96.81 150 GLU B CA 1
ATOM 4066 C C . GLU B 1 150 ? 6.496 33.062 5.098 1 96.81 150 GLU B C 1
ATOM 4068 O O . GLU B 1 150 ? 7.586 33.594 5.359 1 96.81 150 GLU B O 1
ATOM 4073 N N . ALA B 1 151 ? 5.715 33.469 4.137 1 97.94 151 ALA B N 1
ATOM 4074 C CA . ALA B 1 151 ? 6.07 34.594 3.297 1 97.94 151 ALA B CA 1
ATOM 4075 C C . ALA B 1 151 ? 6.188 35.875 4.129 1 97.94 151 ALA B C 1
ATOM 4077 O O . ALA B 1 151 ? 7.078 36.688 3.891 1 97.94 151 ALA B O 1
ATOM 4078 N N . ALA B 1 152 ? 5.25 36.062 5.066 1 98.38 152 ALA B N 1
ATOM 4079 C CA . ALA B 1 152 ? 5.297 37.25 5.926 1 98.38 152 ALA B CA 1
ATOM 4080 C C . ALA B 1 152 ? 6.609 37.312 6.695 1 98.38 152 ALA B C 1
ATOM 4082 O O . ALA B 1 152 ? 7.199 38.406 6.84 1 98.38 152 ALA B O 1
ATOM 4083 N N . VAL B 1 153 ? 7.062 36.188 7.211 1 97.94 153 VAL B N 1
ATOM 4084 C CA . VAL B 1 153 ? 8.328 36.094 7.934 1 97.94 153 VAL B CA 1
ATOM 4085 C C . VAL B 1 153 ? 9.492 36.375 6.977 1 97.94 153 VAL B C 1
ATOM 4087 O O . VAL B 1 153 ? 10.406 37.125 7.297 1 97.94 153 VAL B O 1
ATOM 4090 N N . GLN B 1 154 ? 9.445 35.781 5.816 1 97.5 154 GLN B N 1
ATOM 4091 C CA . GLN B 1 154 ? 10.508 35.906 4.824 1 97.5 154 GLN B CA 1
ATOM 4092 C C . GLN B 1 154 ? 10.648 37.344 4.348 1 97.5 154 GLN B C 1
ATOM 4094 O O . GLN B 1 154 ? 11.758 37.812 4.055 1 97.5 154 GLN B O 1
ATOM 4099 N N . GLN B 1 155 ? 9.531 38.031 4.273 1 97.5 155 GLN B N 1
ATOM 4100 C CA . GLN B 1 155 ? 9.531 39.406 3.807 1 97.5 155 GLN B CA 1
ATOM 4101 C C . GLN B 1 155 ? 9.945 40.375 4.918 1 97.5 155 GLN B C 1
ATOM 4103 O O . GLN B 1 155 ? 10.062 41.594 4.695 1 97.5 155 GLN B O 1
ATOM 4108 N N . GLY B 1 156 ? 10.055 39.844 6.145 1 97.62 156 GLY B N 1
ATOM 4109 C CA . GLY B 1 156 ? 10.461 40.656 7.273 1 97.62 156 GLY B CA 1
ATOM 4110 C C . GLY B 1 156 ? 9.312 41.469 7.879 1 97.62 156 GLY B C 1
ATOM 4111 O O . GLY B 1 156 ? 9.531 42.469 8.555 1 97.62 156 GLY B O 1
ATOM 4112 N N . TRP B 1 157 ? 8.094 41.031 7.617 1 98.12 157 TRP B N 1
ATOM 4113 C CA . TRP B 1 157 ? 6.934 41.719 8.148 1 98.12 157 TRP B CA 1
ATOM 4114 C C . TRP B 1 157 ? 6.789 41.5 9.648 1 98.12 157 TRP B C 1
ATOM 4116 O O . TRP B 1 157 ? 6.098 42.25 10.336 1 98.12 157 TRP B O 1
ATOM 4126 N N . ILE B 1 158 ? 7.363 40.406 10.109 1 98.12 158 ILE B N 1
ATOM 4127 C CA . ILE B 1 158 ? 7.348 40.031 11.523 1 98.12 158 ILE B CA 1
ATOM 4128 C C . ILE B 1 158 ? 8.773 39.75 11.992 1 98.12 158 ILE B C 1
ATOM 4130 O O . ILE B 1 158 ? 9.562 39.125 11.273 1 98.12 158 ILE B O 1
ATOM 4134 N N . GLN B 1 159 ? 9.047 40.156 13.195 1 97.31 159 GLN B N 1
ATOM 4135 C CA . GLN B 1 159 ? 10.359 39.906 13.781 1 97.31 159 GLN B CA 1
ATOM 4136 C C . GLN B 1 159 ? 10.25 39.062 15.039 1 97.31 159 GLN B C 1
ATOM 4138 O O . GLN B 1 159 ? 9.156 38.875 15.57 1 97.31 159 GLN B O 1
ATOM 4143 N N . LYS B 1 160 ? 11.398 38.562 15.516 1 97 160 LYS B N 1
ATOM 4144 C CA . LYS B 1 160 ? 11.484 37.656 16.656 1 97 160 LYS B CA 1
ATOM 4145 C C . LYS B 1 160 ? 10.938 38.281 17.922 1 97 160 LYS B C 1
ATOM 4147 O O . LYS B 1 160 ? 10.336 37.625 18.75 1 97 160 LYS B O 1
ATOM 4152 N N . GLU B 1 161 ? 11.062 39.594 18.031 1 95.69 161 GLU B N 1
ATOM 4153 C CA . GLU B 1 161 ? 10.711 40.281 19.266 1 95.69 161 GLU B CA 1
ATOM 4154 C C . GLU B 1 161 ? 9.266 40.781 19.234 1 95.69 161 GLU B C 1
ATOM 4156 O O . GLU B 1 161 ? 8.766 41.312 20.234 1 95.69 161 GLU B O 1
ATOM 4161 N N . ASP B 1 162 ? 8.555 40.625 18.125 1 97.31 162 ASP B N 1
ATOM 4162 C CA . ASP B 1 162 ? 7.215 41.188 17.969 1 97.31 162 ASP B CA 1
ATOM 4163 C C . ASP B 1 162 ? 6.207 40.406 18.812 1 97.31 162 ASP B C 1
ATOM 4165 O O . ASP B 1 162 ? 6.461 39.25 19.203 1 97.31 162 ASP B O 1
ATOM 4169 N N . TRP B 1 163 ? 5.168 41.062 19.172 1 97.25 163 TRP B N 1
ATOM 4170 C CA . TRP B 1 163 ? 4.004 40.469 19.812 1 97.25 163 TRP B CA 1
ATOM 4171 C C . TRP B 1 163 ? 2.979 40.031 18.766 1 97.25 163 TRP B C 1
ATOM 4173 O O . TRP B 1 163 ? 2.332 40.875 18.141 1 97.25 163 TRP B O 1
ATOM 4183 N N . VAL B 1 164 ? 2.803 38.688 18.609 1 98.38 164 VAL B N 1
ATOM 4184 C CA . VAL B 1 164 ? 2.016 38.219 17.484 1 98.38 164 VAL B CA 1
ATOM 4185 C C . VAL B 1 164 ? 0.775 37.5 17.984 1 98.38 164 VAL B C 1
ATOM 4187 O O . VAL B 1 164 ? 0.886 36.5 18.734 1 98.38 164 VAL B O 1
ATOM 4190 N N . LEU B 1 165 ? -0.364 37.969 17.594 1 98.56 165 LEU B N 1
ATOM 4191 C CA . LEU B 1 165 ? -1.64 37.375 18 1 98.56 165 LEU B CA 1
ATOM 4192 C C . LEU B 1 165 ? -2.469 37 16.781 1 98.56 165 LEU B C 1
ATOM 4194 O O . LEU B 1 165 ? -2.695 37.812 15.891 1 98.56 165 LEU B O 1
ATOM 4198 N N . ASP B 1 166 ? -2.822 35.719 16.719 1 98.44 166 ASP B N 1
ATOM 4199 C CA . ASP B 1 166 ? -3.82 35.375 15.703 1 98.44 166 ASP B CA 1
ATOM 4200 C C . ASP B 1 166 ? -5.203 35.219 16.328 1 98.44 166 ASP B C 1
ATOM 4202 O O . ASP B 1 166 ? -5.336 35.219 17.562 1 98.44 166 ASP B O 1
ATOM 4206 N N . MET B 1 167 ? -6.238 35.281 15.5 1 98.5 167 MET B N 1
ATOM 4207 C CA . MET B 1 167 ? -7.613 35.344 15.992 1 98.5 167 MET B CA 1
ATOM 4208 C C . MET B 1 167 ? -8.344 34.031 15.758 1 98.5 167 MET B C 1
ATOM 4210 O O . MET B 1 167 ? -9.539 34.031 15.453 1 98.5 167 MET B O 1
ATOM 4214 N N . GLU B 1 168 ? -7.633 32.938 15.844 1 97.38 168 GLU B N 1
ATOM 4215 C CA . GLU B 1 168 ? -8.258 31.625 15.734 1 97.38 168 GLU B CA 1
ATOM 4216 C C . GLU B 1 168 ? -9.359 31.453 16.781 1 97.38 168 GLU B C 1
ATOM 4218 O O . GLU B 1 168 ? -9.336 32.094 17.828 1 97.38 168 GLU B O 1
ATOM 4223 N N . PRO B 1 169 ? -10.352 30.625 16.453 1 96.81 169 PRO B N 1
ATOM 4224 C CA . PRO B 1 169 ? -11.359 30.359 17.484 1 96.81 169 PRO B CA 1
ATOM 4225 C C . PRO B 1 169 ? -10.789 29.609 18.688 1 96.81 169 PRO B C 1
ATOM 4227 O O . PRO B 1 169 ? -10.273 28.5 18.547 1 96.81 169 PRO B O 1
ATOM 4230 N N . THR B 1 170 ? -10.922 30.203 19.875 1 96.56 170 THR B N 1
ATOM 4231 C CA . THR B 1 170 ? -10.273 29.625 21.047 1 96.56 170 THR B CA 1
ATOM 4232 C C . THR B 1 170 ? -11.266 29.469 22.188 1 96.56 170 THR B C 1
ATOM 4234 O O . THR B 1 170 ? -10.875 29.188 23.328 1 96.56 170 THR B O 1
ATOM 4237 N N . SER B 1 171 ? -12.523 29.812 21.984 1 94.88 171 SER B N 1
ATOM 4238 C CA . SER B 1 171 ? -13.57 29.688 22.984 1 94.88 171 SER B CA 1
ATOM 4239 C C . SER B 1 171 ? -13.234 30.516 24.234 1 94.88 171 SER B C 1
ATOM 4241 O O . SER B 1 171 ? -13.492 30.078 25.359 1 94.88 171 SER B O 1
ATOM 4243 N N . GLY B 1 172 ? -12.57 31.578 24 1 95.81 172 GLY B N 1
ATOM 4244 C CA . GLY B 1 172 ? -12.289 32.5 25.094 1 95.81 172 GLY B CA 1
ATOM 4245 C C . GLY B 1 172 ? -11.023 32.125 25.859 1 95.81 172 GLY B C 1
ATOM 4246 O O . GLY B 1 172 ? -10.68 32.812 26.828 1 95.81 172 GLY B O 1
ATOM 4247 N N . MET B 1 173 ? -10.32 31.156 25.406 1 96.81 173 MET B N 1
ATOM 4248 C CA . MET B 1 173 ? -9.055 30.781 26.031 1 96.81 173 MET B CA 1
ATOM 4249 C C . MET B 1 173 ? -7.879 31.406 25.312 1 96.81 173 MET B C 1
ATOM 4251 O O . MET B 1 173 ? -7.98 31.75 24.125 1 96.81 173 MET B O 1
ATOM 4255 N N . ILE B 1 174 ? -6.824 31.641 26.047 1 97.56 174 ILE B N 1
ATOM 4256 C CA . ILE B 1 174 ? -5.562 32 25.406 1 97.56 174 ILE B CA 1
ATOM 4257 C C . ILE B 1 174 ? -4.789 30.734 25.062 1 97.56 174 ILE B C 1
ATOM 4259 O O . ILE B 1 174 ? -4.492 29.922 25.953 1 97.56 174 ILE B O 1
ATOM 4263 N N . GLN B 1 175 ? -4.488 30.547 23.812 1 96 175 GLN B N 1
ATOM 4264 C CA . GLN B 1 175 ? -3.814 29.312 23.406 1 96 175 GLN B CA 1
ATOM 4265 C C . GLN B 1 175 ? -2.465 29.625 22.766 1 96 175 GLN B C 1
ATOM 4267 O O . GLN B 1 175 ? -2.365 30.484 21.891 1 96 175 GLN B O 1
ATOM 4272 N N . MET B 1 176 ? -1.443 29.031 23.25 1 94.81 176 MET B N 1
ATOM 4273 C CA . MET B 1 176 ? -0.088 29.344 22.797 1 94.81 176 MET B CA 1
ATOM 4274 C C . MET B 1 176 ? 0.631 28.078 22.328 1 94.81 176 MET B C 1
ATOM 4276 O O . MET B 1 176 ? 1.27 28.094 21.266 1 94.81 176 MET B O 1
ATOM 4280 N N . ALA B 1 177 ? 0.484 27.016 23.047 1 92.5 177 ALA B N 1
ATOM 4281 C CA . ALA B 1 177 ? 1.239 25.812 22.766 1 92.5 177 ALA B CA 1
ATOM 4282 C C . ALA B 1 177 ? 0.639 25.047 21.578 1 92.5 177 ALA B C 1
ATOM 4284 O O . ALA B 1 177 ? -0.579 25.047 21.391 1 92.5 177 ALA B O 1
ATOM 4285 N N . HIS B 1 178 ? 1.533 24.484 20.781 1 94 178 HIS B N 1
ATOM 4286 C CA . HIS B 1 178 ? 1.17 23.672 19.625 1 94 178 HIS B CA 1
ATOM 4287 C C . HIS B 1 178 ? 2.016 22.406 19.547 1 94 178 HIS B C 1
ATOM 4289 O O . HIS B 1 178 ? 3.221 22.438 19.797 1 94 178 HIS B O 1
ATOM 4295 N N . LYS B 1 179 ? 1.31 21.328 19.219 1 92.81 179 LYS B N 1
ATOM 4296 C CA . LYS B 1 179 ? 2.09 20.172 18.812 1 92.81 179 LYS B CA 1
ATOM 4297 C C . LYS B 1 179 ? 2.762 20.406 17.453 1 92.81 179 LYS B C 1
ATOM 4299 O O . LYS B 1 179 ? 2.203 21.078 16.594 1 92.81 179 LYS B O 1
ATOM 4304 N N . GLY B 1 180 ? 3.953 19.859 17.328 1 93 180 GLY B N 1
ATOM 4305 C CA . GLY B 1 180 ? 4.598 19.891 16.031 1 93 180 GLY B CA 1
ATOM 4306 C C . GLY B 1 180 ? 3.986 18.906 15.039 1 93 180 GLY B C 1
ATOM 4307 O O . GLY B 1 180 ? 3.186 18.047 15.414 1 93 180 GLY B O 1
ATOM 4308 N N . ARG B 1 181 ? 4.359 19.125 13.758 1 92.44 181 ARG B N 1
ATOM 4309 C CA . ARG B 1 181 ? 3.92 18.25 12.68 1 92.44 181 ARG B CA 1
ATOM 4310 C C . ARG B 1 181 ? 5.059 17.984 11.695 1 92.44 181 ARG B C 1
ATOM 4312 O O . ARG B 1 181 ? 5.633 18.922 11.133 1 92.44 181 ARG B O 1
ATOM 4319 N N . THR B 1 182 ? 5.367 16.766 11.547 1 95.06 182 THR B N 1
ATOM 4320 C CA . THR B 1 182 ? 6.336 16.375 10.531 1 95.06 182 THR B CA 1
ATOM 4321 C C . THR B 1 182 ? 5.754 15.305 9.617 1 95.06 182 THR B C 1
ATOM 4323 O O . THR B 1 182 ? 5.211 14.297 10.086 1 95.06 182 THR B O 1
ATOM 4326 N N . TRP B 1 183 ? 5.902 15.578 8.305 1 95.5 183 TRP B N 1
ATOM 4327 C CA . TRP B 1 183 ? 5.43 14.625 7.305 1 95.5 183 TRP B CA 1
ATOM 4328 C C . TRP B 1 183 ? 6.598 13.977 6.57 1 95.5 183 TRP B C 1
ATOM 4330 O O . TRP B 1 183 ? 7.539 14.664 6.16 1 95.5 183 TRP B O 1
ATOM 4340 N N . PHE B 1 184 ? 6.488 12.648 6.5 1 97.81 184 PHE B N 1
ATOM 4341 C CA . PHE B 1 184 ? 7.492 11.898 5.754 1 97.81 184 PHE B CA 1
ATOM 4342 C C . PHE B 1 184 ? 6.855 11.172 4.578 1 97.81 184 PHE B C 1
ATOM 4344 O O . PHE B 1 184 ? 5.688 10.781 4.637 1 97.81 184 PHE B O 1
ATOM 4351 N N . GLU B 1 185 ? 7.613 11.086 3.576 1 98.31 185 GLU B N 1
ATOM 4352 C CA . GLU B 1 185 ? 7.438 10.047 2.568 1 98.31 185 GLU B CA 1
ATOM 4353 C C . GLU B 1 185 ? 8.547 9 2.658 1 98.31 185 GLU B C 1
ATOM 4355 O O . GLU B 1 185 ? 9.719 9.312 2.457 1 98.31 185 GLU B O 1
ATOM 4360 N N . LEU B 1 186 ? 8.18 7.848 3.008 1 98.81 186 LEU B N 1
ATOM 4361 C CA . LEU B 1 186 ? 9.141 6.754 3.127 1 98.81 186 LEU B CA 1
ATOM 4362 C C . LEU B 1 186 ? 9.07 5.84 1.907 1 98.81 186 LEU B C 1
ATOM 4364 O O . LEU B 1 186 ? 7.996 5.359 1.544 1 98.81 186 LEU B O 1
ATOM 4368 N N . ASN B 1 187 ? 10.227 5.664 1.293 1 98.75 187 ASN B N 1
ATOM 4369 C CA . ASN B 1 187 ? 10.336 4.859 0.083 1 98.75 187 ASN B CA 1
ATOM 4370 C C . ASN B 1 187 ? 11.273 3.67 0.284 1 98.75 187 ASN B C 1
ATOM 4372 O O . ASN B 1 187 ? 12.305 3.793 0.951 1 98.75 187 ASN B O 1
ATOM 4376 N N . VAL B 1 188 ? 10.906 2.598 -0.297 1 98.75 188 VAL B N 1
ATOM 4377 C CA . VAL B 1 188 ? 11.766 1.418 -0.27 1 98.75 188 VAL B CA 1
ATOM 4378 C C . VAL B 1 188 ? 11.938 0.87 -1.685 1 98.75 188 VAL B C 1
ATOM 4380 O O . VAL B 1 188 ? 10.953 0.639 -2.391 1 98.75 188 VAL B O 1
ATOM 4383 N N . GLU B 1 189 ? 13.156 0.713 -2.111 1 98.44 189 GLU B N 1
ATOM 4384 C CA . GLU B 1 189 ? 13.516 0.087 -3.381 1 98.44 189 GLU B CA 1
ATOM 4385 C C . GLU B 1 189 ? 13.992 -1.348 -3.176 1 98.44 189 GLU B C 1
ATOM 4387 O O . GLU B 1 189 ? 14.758 -1.625 -2.252 1 98.44 189 GLU B O 1
ATOM 4392 N N . GLY B 1 190 ? 13.477 -2.256 -3.965 1 97.75 190 GLY B N 1
ATOM 4393 C CA . GLY B 1 190 ? 13.898 -3.646 -3.975 1 97.75 190 GLY B CA 1
ATOM 4394 C C . GLY B 1 190 ? 14.312 -4.133 -5.352 1 97.75 190 GLY B C 1
ATOM 4395 O O . GLY B 1 190 ? 14.844 -3.365 -6.156 1 97.75 190 GLY B O 1
ATOM 4396 N N . ILE B 1 191 ? 14.289 -5.434 -5.523 1 93.75 191 ILE B N 1
ATOM 4397 C CA . ILE B 1 191 ? 14.672 -6.082 -6.777 1 93.75 191 ILE B CA 1
ATOM 4398 C C . ILE B 1 191 ? 13.594 -7.082 -7.188 1 93.75 191 ILE B C 1
ATOM 4400 O O . ILE B 1 191 ? 13.203 -7.945 -6.398 1 93.75 191 ILE B O 1
ATOM 4404 N N . THR B 1 192 ? 13.078 -6.902 -8.414 1 89.25 192 THR B N 1
ATOM 4405 C CA . THR B 1 192 ? 12.031 -7.773 -8.922 1 89.25 192 THR B CA 1
ATOM 4406 C C . THR B 1 192 ? 12.562 -9.188 -9.156 1 89.25 192 THR B C 1
ATOM 4408 O O . THR B 1 192 ? 13.742 -9.359 -9.484 1 89.25 192 THR B O 1
ATOM 4411 N N . ALA B 1 193 ? 11.773 -10.156 -8.883 1 83.81 193 ALA B N 1
ATOM 4412 C CA . ALA B 1 193 ? 12 -11.562 -9.203 1 83.81 193 ALA B CA 1
ATOM 4413 C C . ALA B 1 193 ? 10.688 -12.336 -9.266 1 83.81 193 ALA B C 1
ATOM 4415 O O . ALA B 1 193 ? 9.656 -11.852 -8.797 1 83.81 193 ALA B O 1
ATOM 4416 N N . HIS B 1 194 ? 10.695 -13.406 -9.992 1 78.94 194 HIS B N 1
ATOM 4417 C CA . HIS B 1 194 ? 9.531 -14.281 -9.953 1 78.94 194 HIS B CA 1
ATOM 4418 C C . HIS B 1 194 ? 9.273 -14.812 -8.547 1 78.94 194 HIS B C 1
ATOM 4420 O O . HIS B 1 194 ? 10.219 -15.148 -7.828 1 78.94 194 HIS B O 1
ATOM 4426 N N . ALA B 1 195 ? 8.008 -14.945 -8.148 1 83.69 195 ALA B N 1
ATOM 4427 C CA . ALA B 1 195 ? 7.66 -15.344 -6.785 1 83.69 195 ALA B CA 1
ATOM 4428 C C . ALA B 1 195 ? 8.172 -16.75 -6.48 1 83.69 195 ALA B C 1
ATOM 4430 O O . ALA B 1 195 ? 8.32 -17.125 -5.312 1 83.69 195 ALA B O 1
ATOM 4431 N N . SER B 1 196 ? 8.516 -17.562 -7.484 1 78.12 196 SER B N 1
ATOM 4432 C CA . SER B 1 196 ? 9.039 -18.906 -7.289 1 78.12 196 SER B CA 1
ATOM 4433 C C . SER B 1 196 ? 10.531 -18.891 -6.996 1 78.12 196 SER B C 1
ATOM 4435 O O . SER B 1 196 ? 11.109 -19.891 -6.57 1 78.12 196 SER B O 1
ATOM 4437 N N . MET B 1 197 ? 11.172 -17.734 -7.223 1 81.44 197 MET B N 1
ATOM 4438 C CA . MET B 1 197 ? 12.602 -17.578 -6.945 1 81.44 197 MET B CA 1
ATOM 4439 C C . MET B 1 197 ? 12.867 -16.266 -6.211 1 81.44 197 MET B C 1
ATOM 4441 O O . MET B 1 197 ? 13.672 -15.445 -6.66 1 81.44 197 MET B O 1
ATOM 4445 N N . PRO B 1 198 ? 12.219 -16.109 -5.109 1 87.81 198 PRO B N 1
ATOM 4446 C CA . PRO B 1 198 ? 12.312 -14.805 -4.43 1 87.81 198 PRO B CA 1
ATOM 4447 C C . PRO B 1 198 ? 13.734 -14.461 -4.004 1 87.81 198 PRO B C 1
ATOM 4449 O O . PRO B 1 198 ? 14.055 -13.289 -3.797 1 87.81 198 PRO B O 1
ATOM 4452 N N . GLU B 1 199 ? 14.609 -15.469 -3.896 1 87.94 199 GLU B N 1
ATOM 4453 C CA . GLU B 1 199 ? 16 -15.258 -3.492 1 87.94 199 GLU B CA 1
ATOM 4454 C C . GLU B 1 199 ? 16.766 -14.445 -4.539 1 87.94 199 GLU B C 1
ATOM 4456 O O . GLU B 1 199 ? 17.812 -13.883 -4.246 1 87.94 199 GLU B O 1
ATOM 4461 N N . LYS B 1 200 ? 16.203 -14.398 -5.652 1 87.94 200 LYS B N 1
ATOM 4462 C CA . LYS B 1 200 ? 16.828 -13.633 -6.723 1 87.94 200 LYS B CA 1
ATOM 4463 C C . LYS B 1 200 ? 16.406 -12.172 -6.676 1 87.94 200 LYS B C 1
ATOM 4465 O O . LYS B 1 200 ? 16.922 -11.344 -7.434 1 87.94 200 LYS B O 1
ATOM 4470 N N . GLY B 1 201 ? 15.516 -11.836 -5.848 1 93.06 201 GLY B N 1
ATOM 4471 C CA . GLY B 1 201 ? 15.016 -10.477 -5.711 1 93.06 201 GLY B CA 1
ATOM 4472 C C . GLY B 1 201 ? 15.18 -9.922 -4.309 1 93.06 201 GLY B C 1
ATOM 4473 O O . GLY B 1 201 ? 15.961 -10.445 -3.512 1 93.06 201 GLY B O 1
ATOM 4474 N N . ALA B 1 202 ? 14.617 -8.797 -4.055 1 97.12 202 ALA B N 1
ATOM 4475 C CA . ALA B 1 202 ? 14.516 -8.148 -2.75 1 97.12 202 ALA B CA 1
ATOM 4476 C C . ALA B 1 202 ? 13.141 -7.508 -2.561 1 97.12 202 ALA B C 1
ATOM 4478 O O . ALA B 1 202 ? 12.797 -6.551 -3.256 1 97.12 202 ALA B O 1
ATOM 4479 N N . ASP B 1 203 ? 12.375 -7.957 -1.58 1 97.62 203 ASP B N 1
ATOM 4480 C CA . ASP B 1 203 ? 10.961 -7.656 -1.411 1 97.62 203 ASP B CA 1
ATOM 4481 C C . ASP B 1 203 ? 10.766 -6.309 -0.725 1 97.62 203 ASP B C 1
ATOM 4483 O O . ASP B 1 203 ? 10.883 -6.203 0.498 1 97.62 203 ASP B O 1
ATOM 4487 N N . ALA B 1 204 ? 10.391 -5.344 -1.513 1 98.62 204 ALA B N 1
ATOM 4488 C CA . ALA B 1 204 ? 10.242 -3.98 -1.01 1 98.62 204 ALA B CA 1
ATOM 4489 C C . ALA B 1 204 ? 9.086 -3.881 -0.021 1 98.62 204 ALA B C 1
ATOM 4491 O O . ALA B 1 204 ? 9.141 -3.092 0.926 1 98.62 204 ALA B O 1
ATOM 4492 N N . ILE B 1 205 ? 8.008 -4.672 -0.198 1 98.69 205 ILE B N 1
ATOM 4493 C CA . ILE B 1 205 ? 6.844 -4.637 0.684 1 98.69 205 ILE B CA 1
ATOM 4494 C C . ILE B 1 205 ? 7.219 -5.207 2.051 1 98.69 205 ILE B C 1
ATOM 4496 O O . ILE B 1 205 ? 6.848 -4.652 3.086 1 98.69 205 ILE B O 1
ATOM 4500 N N . ALA B 1 206 ? 8.008 -6.262 2.062 1 98.69 206 ALA B N 1
ATOM 4501 C CA . ALA B 1 206 ? 8.5 -6.777 3.336 1 98.69 206 ALA B CA 1
ATOM 4502 C C . ALA B 1 206 ? 9.375 -5.746 4.043 1 98.69 206 ALA B C 1
ATOM 4504 O O . ALA B 1 206 ? 9.227 -5.52 5.25 1 98.69 206 ALA B O 1
ATOM 4505 N N . GLY B 1 207 ? 10.266 -5.133 3.289 1 98.75 207 GLY B N 1
ATOM 4506 C CA . GLY B 1 207 ? 11.133 -4.121 3.869 1 98.75 207 GLY B CA 1
ATOM 4507 C C . GLY B 1 207 ? 10.375 -2.988 4.531 1 98.75 207 GLY B C 1
ATOM 4508 O O . GLY B 1 207 ? 10.641 -2.645 5.684 1 98.75 207 GLY B O 1
ATOM 4509 N N . ILE B 1 208 ? 9.406 -2.447 3.803 1 98.88 208 ILE B N 1
ATOM 4510 C CA . ILE B 1 208 ? 8.688 -1.286 4.316 1 98.88 208 ILE B CA 1
ATOM 4511 C C . ILE B 1 208 ? 7.832 -1.694 5.512 1 98.88 208 ILE B C 1
ATOM 4513 O O . ILE B 1 208 ? 7.637 -0.907 6.441 1 98.88 208 ILE B O 1
ATOM 4517 N N . ALA B 1 209 ? 7.309 -2.924 5.543 1 98.88 209 ALA B N 1
ATOM 4518 C CA . ALA B 1 209 ? 6.535 -3.414 6.68 1 98.88 209 ALA B CA 1
ATOM 4519 C C . ALA B 1 209 ? 7.375 -3.426 7.953 1 98.88 209 ALA B C 1
ATOM 4521 O O . ALA B 1 209 ? 6.914 -2.994 9.016 1 98.88 209 ALA B O 1
ATOM 4522 N N . PHE B 1 210 ? 8.633 -3.918 7.855 1 98.88 210 PHE B N 1
ATOM 4523 C CA . PHE B 1 210 ? 9.531 -3.9 9 1 98.88 210 PHE B CA 1
ATOM 4524 C C . PHE B 1 210 ? 9.773 -2.473 9.477 1 98.88 210 PHE B C 1
ATOM 4526 O O . PHE B 1 210 ? 9.805 -2.207 10.68 1 98.88 210 PHE B O 1
ATOM 4533 N N . MET B 1 211 ? 9.938 -1.579 8.539 1 98.88 211 MET B N 1
ATOM 4534 C CA . MET B 1 211 ? 10.211 -0.186 8.875 1 98.88 211 MET B CA 1
ATOM 4535 C C . MET B 1 211 ? 9.023 0.447 9.594 1 98.88 211 MET B C 1
ATOM 4537 O O . MET B 1 211 ? 9.188 1.103 10.625 1 98.88 211 MET B O 1
ATOM 4541 N N . ILE B 1 212 ? 7.812 0.255 9.062 1 98.88 212 ILE B N 1
ATOM 4542 C CA . ILE B 1 212 ? 6.594 0.805 9.648 1 98.88 212 ILE B CA 1
ATOM 4543 C C . ILE B 1 212 ? 6.418 0.273 11.062 1 98.88 212 ILE B C 1
ATOM 4545 O O . ILE B 1 212 ? 6.141 1.038 11.992 1 98.88 212 ILE B O 1
ATOM 4549 N N . ALA B 1 213 ? 6.555 -1.048 11.227 1 98.75 213 ALA B N 1
ATOM 4550 C CA . ALA B 1 213 ? 6.402 -1.661 12.539 1 98.75 213 ALA B CA 1
ATOM 4551 C C . ALA B 1 213 ? 7.383 -1.057 13.547 1 98.75 213 ALA B C 1
ATOM 4553 O O . ALA B 1 213 ? 7.012 -0.763 14.68 1 98.75 213 ALA B O 1
ATOM 4554 N N . GLU B 1 214 ? 8.602 -0.846 13.125 1 98.75 214 GLU B N 1
ATOM 4555 C CA . GLU B 1 214 ? 9.617 -0.288 14.008 1 98.75 214 GLU B CA 1
ATOM 4556 C C . GLU B 1 214 ? 9.289 1.156 14.383 1 98.75 214 GLU B C 1
ATOM 4558 O O . GLU B 1 214 ? 9.461 1.561 15.531 1 98.75 214 GLU B O 1
ATOM 4563 N N . ILE B 1 215 ? 8.875 1.938 13.391 1 98.81 215 ILE B N 1
ATOM 4564 C CA . ILE B 1 215 ? 8.508 3.326 13.648 1 98.81 215 ILE B CA 1
ATOM 4565 C C . ILE B 1 215 ? 7.375 3.383 14.672 1 98.81 215 ILE B C 1
ATOM 4567 O O . ILE B 1 215 ? 7.426 4.164 15.625 1 98.81 215 ILE B O 1
ATOM 4571 N N . ARG B 1 216 ? 6.379 2.572 14.438 1 98.38 216 ARG B N 1
ATOM 4572 C CA . ARG B 1 216 ? 5.234 2.529 15.344 1 98.38 216 ARG B CA 1
ATOM 4573 C C . ARG B 1 216 ? 5.668 2.188 16.766 1 98.38 216 ARG B C 1
ATOM 4575 O O . ARG B 1 216 ? 5.227 2.824 17.719 1 98.38 216 ARG B O 1
ATOM 4582 N N . LYS B 1 217 ? 6.492 1.187 16.922 1 98 217 LYS B N 1
ATOM 4583 C CA . LYS B 1 217 ? 6.988 0.771 18.234 1 98 217 LYS B CA 1
ATOM 4584 C C . LYS B 1 217 ? 7.793 1.886 18.906 1 98 217 LYS B C 1
ATOM 4586 O O . LYS B 1 217 ? 7.598 2.178 20.078 1 98 217 LYS B O 1
ATOM 4591 N N . ALA B 1 218 ? 8.688 2.463 18.172 1 98.44 218 ALA B N 1
ATOM 4592 C CA . ALA B 1 218 ? 9.562 3.508 18.703 1 98.44 218 ALA B CA 1
ATOM 4593 C C . ALA B 1 218 ? 8.75 4.719 19.156 1 98.44 218 ALA B C 1
ATOM 4595 O O . ALA B 1 218 ? 9.008 5.273 20.234 1 98.44 218 ALA B O 1
ATOM 4596 N N . MET B 1 219 ? 7.773 5.137 18.375 1 97.5 219 MET B N 1
ATOM 4597 C CA . MET B 1 219 ? 6.949 6.297 18.688 1 97.5 219 MET B CA 1
ATOM 4598 C C . MET B 1 219 ? 6.098 6.039 19.922 1 97.5 219 MET B C 1
ATOM 4600 O O . MET B 1 219 ? 5.762 6.969 20.656 1 97.5 219 MET B O 1
ATOM 4604 N N . GLY B 1 220 ? 5.781 4.758 20.156 1 95.56 220 GLY B N 1
ATOM 4605 C CA . GLY B 1 220 ? 5.016 4.387 21.328 1 95.56 220 GLY B CA 1
ATOM 4606 C C . GLY B 1 220 ? 5.797 4.527 22.625 1 95.56 220 GLY B C 1
ATOM 4607 O O . GLY B 1 220 ? 5.211 4.57 23.703 1 95.56 220 GLY B O 1
ATOM 4608 N N . LYS B 1 221 ? 7.086 4.684 22.5 1 96.5 221 LYS B N 1
ATOM 4609 C CA . LYS B 1 221 ? 7.949 4.668 23.688 1 96.5 221 LYS B CA 1
ATOM 4610 C C . LYS B 1 221 ? 8.469 6.066 24 1 96.5 221 LYS B C 1
ATOM 4612 O O . LYS B 1 221 ? 9.148 6.266 25.016 1 96.5 221 LYS B O 1
ATOM 4617 N N . VAL B 1 222 ? 8.188 7.031 23.203 1 96.25 222 VAL B N 1
ATOM 4618 C CA . VAL B 1 222 ? 8.742 8.367 23.422 1 96.25 222 VAL B CA 1
ATOM 4619 C C . VAL B 1 222 ? 8.023 9.031 24.594 1 96.25 222 VAL B C 1
ATOM 4621 O O . VAL B 1 222 ? 6.883 8.672 24.906 1 96.25 222 VAL B O 1
ATOM 4624 N N . PRO B 1 223 ? 8.633 10.008 25.234 1 95.12 223 PRO B N 1
ATOM 4625 C CA . PRO B 1 223 ? 8.078 10.625 26.438 1 95.12 223 PRO B CA 1
ATOM 4626 C C . PRO B 1 223 ? 6.793 11.406 26.156 1 95.12 223 PRO B C 1
ATOM 4628 O O . PRO B 1 223 ? 6.609 11.93 25.062 1 95.12 223 PRO B O 1
ATOM 4631 N N . THR B 1 224 ? 5.957 11.477 27.219 1 94.25 224 THR B N 1
ATOM 4632 C CA . THR B 1 224 ? 4.734 12.273 27.203 1 94.25 224 THR B CA 1
ATOM 4633 C C . THR B 1 224 ? 4.996 13.672 27.75 1 94.25 224 THR B C 1
ATOM 4635 O O . THR B 1 224 ? 5.723 13.836 28.734 1 94.25 224 THR B O 1
ATOM 4638 N N . HIS B 1 225 ? 4.484 14.672 27.109 1 92.38 225 HIS B N 1
ATOM 4639 C CA . HIS B 1 225 ? 4.578 16.047 27.578 1 92.38 225 HIS B CA 1
ATOM 4640 C C . HIS B 1 225 ? 3.404 16.406 28.5 1 92.38 225 HIS B C 1
ATOM 4642 O O . HIS B 1 225 ? 2.264 16.031 28.203 1 92.38 225 HIS B O 1
ATOM 4648 N N . GLU B 1 226 ? 3.646 17.062 29.516 1 88.25 226 GLU B N 1
ATOM 4649 C CA . GLU B 1 226 ? 2.648 17.359 30.531 1 88.25 226 GLU B CA 1
ATOM 4650 C C . GLU B 1 226 ? 1.478 18.141 29.953 1 88.25 226 GLU B C 1
ATOM 4652 O O . GLU B 1 226 ? 0.317 17.844 30.25 1 88.25 226 GLU B O 1
ATOM 4657 N N . GLU B 1 227 ? 1.777 19.141 29.094 1 86.44 227 GLU B N 1
ATOM 4658 C CA . GLU B 1 227 ? 0.761 20.047 28.562 1 86.44 227 GLU B CA 1
ATOM 4659 C C . GLU B 1 227 ? 0.208 19.516 27.234 1 86.44 227 GLU B C 1
ATOM 4661 O O . GLU B 1 227 ? -0.999 19.594 26.984 1 86.44 227 GLU B O 1
ATOM 4666 N N . LEU B 1 228 ? 1.072 18.906 26.453 1 90.88 228 LEU B N 1
ATOM 4667 C CA . LEU B 1 228 ? 0.708 18.625 25.062 1 90.88 228 LEU B CA 1
ATOM 4668 C C . LEU B 1 228 ? 0.382 17.156 24.875 1 90.88 228 LEU B C 1
ATOM 4670 O O . LEU B 1 228 ? -0.115 16.766 23.812 1 90.88 228 LEU B O 1
ATOM 4674 N N . GLY B 1 229 ? 0.685 16.312 25.859 1 91.12 229 GLY B N 1
ATOM 4675 C CA . GLY B 1 229 ? 0.372 14.898 25.766 1 91.12 229 GLY B CA 1
ATOM 4676 C C . GLY B 1 229 ? 1.448 14.102 25.047 1 91.12 229 GLY B C 1
ATOM 4677 O O . GLY B 1 229 ? 2.639 14.289 25.312 1 91.12 229 GLY B O 1
ATOM 4678 N N . LYS B 1 230 ? 0.98 13.211 24.203 1 93.38 230 LYS B N 1
ATOM 4679 C CA . LYS B 1 230 ? 1.928 12.273 23.609 1 93.38 230 LYS B CA 1
ATOM 4680 C C . LYS B 1 230 ? 2.168 12.609 22.141 1 93.38 230 LYS B C 1
ATOM 4682 O O . LYS B 1 230 ? 1.278 13.125 21.453 1 93.38 230 LYS B O 1
ATOM 4687 N N . SER B 1 231 ? 3.379 12.32 21.672 1 95.75 231 SER B N 1
ATOM 4688 C CA . SER B 1 231 ? 3.623 12.266 20.234 1 95.75 231 SER B CA 1
ATOM 4689 C C . SER B 1 231 ? 2.914 11.078 19.578 1 95.75 231 SER B C 1
ATOM 4691 O O . SER B 1 231 ? 2.74 10.039 20.219 1 95.75 231 SER B O 1
ATOM 4693 N N . THR B 1 232 ? 2.492 11.266 18.375 1 95.25 232 THR B N 1
ATOM 4694 C CA . THR B 1 232 ? 1.757 10.211 17.688 1 95.25 232 THR B CA 1
ATOM 4695 C C . THR B 1 232 ? 2.242 10.055 16.25 1 95.25 232 THR B C 1
ATOM 4697 O O . THR B 1 232 ? 2.945 10.922 15.727 1 95.25 232 THR B O 1
ATOM 4700 N N . VAL B 1 233 ? 1.939 8.945 15.68 1 97 233 VAL B N 1
ATOM 4701 C CA . VAL B 1 233 ? 2.283 8.672 14.289 1 97 233 VAL B CA 1
ATOM 4702 C C . VAL B 1 233 ? 1.092 8.023 13.586 1 97 233 VAL B C 1
ATOM 4704 O O . VAL B 1 233 ? 0.38 7.207 14.172 1 97 233 VAL B O 1
ATOM 4707 N N . THR B 1 234 ? 0.852 8.461 12.406 1 95.94 234 THR B N 1
ATOM 4708 C CA . THR B 1 234 ? -0.169 7.922 11.516 1 95.94 234 THR B CA 1
ATOM 4709 C C . THR B 1 234 ? 0.423 7.598 10.148 1 95.94 234 THR B C 1
ATOM 4711 O O . THR B 1 234 ? 1.166 8.398 9.586 1 95.94 234 THR B O 1
ATOM 4714 N N . PHE B 1 235 ? 0.086 6.41 9.711 1 98 235 PHE B N 1
ATOM 4715 C CA . PHE B 1 235 ? 0.437 6.043 8.344 1 98 235 PHE B CA 1
ATOM 4716 C C . PHE B 1 235 ? -0.751 6.238 7.41 1 98 235 PHE B C 1
ATOM 4718 O O . PHE B 1 235 ? -1.735 5.5 7.484 1 98 235 PHE B O 1
ATOM 4725 N N . GLY B 1 236 ? -0.629 7.148 6.496 1 95.62 236 GLY B N 1
ATOM 4726 C CA . GLY B 1 236 ? -1.777 7.648 5.754 1 95.62 236 GLY B CA 1
ATOM 4727 C C . GLY B 1 236 ? -2.109 6.816 4.531 1 95.62 236 GLY B C 1
ATOM 4728 O O . GLY B 1 236 ? -3.246 6.371 4.367 1 95.62 236 GLY B O 1
ATOM 4729 N N . GLN B 1 237 ? -1.102 6.645 3.631 1 96.94 237 GLN B N 1
ATOM 4730 C CA . GLN B 1 237 ? -1.28 5.895 2.391 1 96.94 237 GLN B CA 1
ATOM 4731 C C . GLN B 1 237 ? -0.068 5.016 2.1 1 96.94 237 GLN B C 1
ATOM 4733 O O . GLN B 1 237 ? 1.074 5.445 2.277 1 96.94 237 GLN B O 1
ATOM 4738 N N . ILE B 1 238 ? -0.399 3.826 1.638 1 98.31 238 ILE B N 1
ATOM 4739 C CA . ILE B 1 238 ? 0.676 2.904 1.284 1 98.31 238 ILE B CA 1
ATOM 4740 C C . ILE B 1 238 ? 0.387 2.271 -0.074 1 98.31 238 ILE B C 1
ATOM 4742 O O . ILE B 1 238 ? -0.772 2.031 -0.421 1 98.31 238 ILE B O 1
ATOM 4746 N N . SER B 1 239 ? 1.414 2.076 -0.816 1 98 239 SER B N 1
ATOM 4747 C CA . SER B 1 239 ? 1.34 1.37 -2.09 1 98 239 SER B CA 1
ATOM 4748 C C . SER B 1 239 ? 2.631 0.61 -2.377 1 98 239 SER B C 1
ATOM 4750 O O . SER B 1 239 ? 3.693 0.965 -1.864 1 98 239 SER B O 1
ATOM 4752 N N . GLY B 1 240 ? 2.471 -0.444 -3.135 1 97.38 240 GLY B N 1
ATOM 4753 C CA . GLY B 1 240 ? 3.648 -1.202 -3.525 1 97.38 240 GLY B CA 1
ATOM 4754 C C . GLY B 1 240 ? 3.32 -2.416 -4.375 1 97.38 240 GLY B C 1
ATOM 4755 O O . GLY B 1 240 ? 2.277 -3.047 -4.191 1 97.38 240 GLY B O 1
ATOM 4756 N N . GLY B 1 241 ? 4.234 -2.721 -5.289 1 93.81 241 GLY B N 1
ATOM 4757 C CA . GLY B 1 241 ? 4.098 -3.889 -6.141 1 93.81 241 GLY B CA 1
ATOM 4758 C C . GLY B 1 241 ? 3.152 -3.666 -7.309 1 93.81 241 GLY B C 1
ATOM 4759 O O . GLY B 1 241 ? 2.221 -2.865 -7.215 1 93.81 241 GLY B O 1
ATOM 4760 N N . TYR B 1 242 ? 3.381 -4.348 -8.406 1 86.12 242 TYR B N 1
ATOM 4761 C CA . TYR B 1 242 ? 2.541 -4.18 -9.586 1 86.12 242 TYR B CA 1
ATOM 4762 C C . TYR B 1 242 ? 1.848 -5.488 -9.953 1 86.12 242 TYR B C 1
ATOM 4764 O O . TYR B 1 242 ? 0.928 -5.5 -10.773 1 86.12 242 TYR B O 1
ATOM 4772 N N . SER B 1 243 ? 2.291 -6.586 -9.359 1 84.88 243 SER B N 1
ATOM 4773 C CA . SER B 1 243 ? 1.712 -7.895 -9.633 1 84.88 243 SER B CA 1
ATOM 4774 C C . SER B 1 243 ? 1.694 -8.766 -8.383 1 84.88 243 SER B C 1
ATOM 4776 O O . SER B 1 243 ? 2.648 -8.758 -7.602 1 84.88 243 SER B O 1
ATOM 4778 N N . PRO B 1 244 ? 0.634 -9.562 -8.234 1 88 244 PRO B N 1
ATOM 4779 C CA . PRO B 1 244 ? 0.524 -10.414 -7.043 1 88 244 PRO B CA 1
ATOM 4780 C C . PRO B 1 244 ? 1.578 -11.516 -7.004 1 88 244 PRO B C 1
ATOM 4782 O O . PRO B 1 244 ? 1.845 -12.086 -5.941 1 88 244 PRO B O 1
ATOM 4785 N N . TYR B 1 245 ? 2.252 -11.828 -8.117 1 81.75 245 TYR B N 1
ATOM 4786 C CA . TYR B 1 245 ? 3.09 -13.023 -8.172 1 81.75 245 TYR B CA 1
ATOM 4787 C C . TYR B 1 245 ? 4.539 -12.656 -8.477 1 81.75 245 TYR B C 1
ATOM 4789 O O . TYR B 1 245 ? 5.301 -13.477 -8.984 1 81.75 245 TYR B O 1
ATOM 4797 N N . VAL B 1 246 ? 4.848 -11.445 -8.164 1 84.94 246 VAL B N 1
ATOM 4798 C CA . VAL B 1 246 ? 6.195 -10.93 -8.406 1 84.94 246 VAL B CA 1
ATOM 4799 C C . VAL B 1 246 ? 6.738 -10.273 -7.141 1 84.94 246 VAL B C 1
ATOM 4801 O O . VAL B 1 246 ? 6 -9.602 -6.418 1 84.94 246 VAL B O 1
ATOM 4804 N N . VAL B 1 247 ? 8.016 -10.523 -6.902 1 92.5 247 VAL B N 1
ATOM 4805 C CA . VAL B 1 247 ? 8.688 -9.82 -5.812 1 92.5 247 VAL B CA 1
ATOM 4806 C C . VAL B 1 247 ? 8.656 -8.32 -6.074 1 92.5 247 VAL B C 1
ATOM 4808 O O . VAL B 1 247 ? 9.102 -7.859 -7.129 1 92.5 247 VAL B O 1
ATOM 4811 N N . SER B 1 248 ? 8.102 -7.609 -5.148 1 94.56 248 SER B N 1
ATOM 4812 C CA . SER B 1 248 ? 7.898 -6.176 -5.352 1 94.56 248 SER B CA 1
ATOM 4813 C C . SER B 1 248 ? 9.227 -5.426 -5.316 1 94.56 248 SER B C 1
ATOM 4815 O O . SER B 1 248 ? 10.031 -5.613 -4.402 1 94.56 248 SER B O 1
ATOM 4817 N N . ASP B 1 249 ? 9.438 -4.527 -6.289 1 96.19 249 ASP B N 1
ATOM 4818 C CA . ASP B 1 249 ? 10.711 -3.807 -6.355 1 96.19 249 ASP B CA 1
ATOM 4819 C C . ASP B 1 249 ? 10.555 -2.379 -5.836 1 96.19 249 ASP B C 1
ATOM 4821 O O . ASP B 1 249 ? 11.523 -1.616 -5.809 1 96.19 249 ASP B O 1
ATOM 4825 N N . HIS B 1 250 ? 9.344 -2.029 -5.434 1 97.81 250 HIS B N 1
ATOM 4826 C CA . HIS B 1 250 ? 9.141 -0.687 -4.898 1 97.81 250 HIS B CA 1
ATOM 4827 C C . HIS B 1 250 ? 7.926 -0.633 -3.982 1 97.81 250 HIS B C 1
ATOM 4829 O O . HIS B 1 250 ? 6.934 -1.328 -4.215 1 97.81 250 HIS B O 1
ATOM 4835 N N . SER B 1 251 ? 7.961 0.119 -2.965 1 98.31 251 SER B N 1
ATOM 4836 C CA . SER B 1 251 ? 6.848 0.443 -2.078 1 98.31 251 SER B CA 1
ATOM 4837 C C . SER B 1 251 ? 7.039 1.809 -1.427 1 98.31 251 SER B C 1
ATOM 4839 O O . SER B 1 251 ? 8.164 2.293 -1.306 1 98.31 251 SER B O 1
ATOM 4841 N N . MET B 1 252 ? 5.93 2.432 -1.057 1 98.62 252 MET B N 1
ATOM 4842 C CA . MET B 1 252 ? 5.984 3.77 -0.477 1 98.62 252 MET B CA 1
ATOM 4843 C C . MET B 1 252 ? 4.859 3.973 0.534 1 98.62 252 MET B C 1
ATOM 4845 O O . MET B 1 252 ? 3.762 3.441 0.362 1 98.62 252 MET B O 1
ATOM 4849 N N . VAL B 1 253 ? 5.133 4.793 1.572 1 98.62 253 VAL B N 1
ATOM 4850 C CA . VAL B 1 253 ? 4.102 5.121 2.553 1 98.62 253 VAL B CA 1
ATOM 4851 C C . VAL B 1 253 ? 4.254 6.574 2.996 1 98.62 253 VAL B C 1
ATOM 4853 O O . VAL B 1 253 ? 5.371 7.082 3.1 1 98.62 253 VAL B O 1
ATOM 4856 N N . THR B 1 254 ? 3.127 7.234 3.178 1 98 254 THR B N 1
ATOM 4857 C CA . THR B 1 254 ? 3.133 8.562 3.781 1 98 254 THR B CA 1
ATOM 4858 C C . THR B 1 254 ? 2.969 8.469 5.297 1 98 254 THR B C 1
ATOM 4860 O O . THR B 1 254 ? 2.199 7.645 5.793 1 98 254 THR B O 1
ATOM 4863 N N . ILE B 1 255 ? 3.703 9.328 5.992 1 98.12 255 ILE B N 1
ATOM 4864 C CA . ILE B 1 255 ? 3.727 9.289 7.449 1 98.12 255 ILE B CA 1
ATOM 4865 C C . ILE B 1 255 ? 3.434 10.68 8.008 1 98.12 255 ILE B C 1
ATOM 4867 O O . ILE B 1 255 ? 4.043 11.664 7.59 1 98.12 255 ILE B O 1
ATOM 4871 N N . ASP B 1 256 ? 2.496 10.758 8.945 1 95.5 256 ASP B N 1
ATOM 4872 C CA . ASP B 1 256 ? 2.189 11.961 9.703 1 95.5 256 ASP B CA 1
ATOM 4873 C C . ASP B 1 256 ? 2.564 11.797 11.18 1 95.5 256 ASP B C 1
ATOM 4875 O O . ASP B 1 256 ? 2.008 10.945 11.875 1 95.5 256 ASP B O 1
ATOM 4879 N N . MET B 1 257 ? 3.502 12.602 11.641 1 96.44 257 MET B N 1
ATOM 4880 C CA . MET B 1 257 ? 3.887 12.578 13.047 1 96.44 257 MET B CA 1
ATOM 4881 C C . MET B 1 257 ? 3.502 13.883 13.742 1 96.44 257 MET B C 1
ATOM 4883 O O . MET B 1 257 ? 3.832 14.969 13.258 1 96.44 257 MET B O 1
ATOM 4887 N N . ARG B 1 258 ? 2.764 13.758 14.773 1 94.75 258 ARG B N 1
ATOM 4888 C CA . ARG B 1 258 ? 2.531 14.867 15.695 1 94.75 258 ARG B CA 1
ATOM 4889 C C . ARG B 1 258 ? 3.48 14.797 16.875 1 94.75 258 ARG B C 1
ATOM 4891 O O . ARG B 1 258 ? 3.381 13.891 17.719 1 94.75 258 ARG B O 1
ATOM 4898 N N . LEU B 1 259 ? 4.324 15.805 17.016 1 95.75 259 LEU B N 1
ATOM 4899 C CA . LEU B 1 259 ? 5.473 15.703 17.906 1 95.75 259 LEU B CA 1
ATOM 4900 C C . LEU B 1 259 ? 5.355 16.688 19.047 1 95.75 259 LEU B C 1
ATOM 4902 O O . LEU B 1 259 ? 4.941 17.844 18.844 1 95.75 259 LEU B O 1
ATOM 4906 N N . VAL B 1 260 ? 5.691 16.219 20.203 1 94.56 260 VAL B N 1
ATOM 4907 C CA . VAL B 1 260 ? 5.742 17.062 21.391 1 94.56 260 VAL B CA 1
ATOM 4908 C C . VAL B 1 260 ? 7.133 17 22.016 1 94.56 260 VAL B C 1
ATOM 4910 O O . VAL B 1 260 ? 7.805 15.969 21.938 1 94.56 260 VAL B O 1
ATOM 4913 N N . PRO B 1 261 ? 7.508 18.094 22.609 1 92.12 261 PRO B N 1
ATOM 4914 C CA . PRO B 1 261 ? 8.828 18.047 23.25 1 92.12 261 PRO B CA 1
ATOM 4915 C C . PRO B 1 261 ? 8.977 16.875 24.219 1 92.12 261 PRO B C 1
ATOM 4917 O O . PRO B 1 261 ? 8.016 16.516 24.922 1 92.12 261 PRO B O 1
ATOM 4920 N N . PRO B 1 262 ? 10.109 16.25 24.234 1 94.25 262 PRO B N 1
ATOM 4921 C CA . PRO B 1 262 ? 11.344 16.719 23.594 1 94.25 262 PRO B CA 1
ATOM 4922 C C . PRO B 1 262 ? 11.453 16.281 22.141 1 94.25 262 PRO B C 1
ATOM 4924 O O . PRO B 1 262 ? 12.484 16.531 21.5 1 94.25 262 PRO B O 1
ATOM 4927 N N . MET B 1 263 ? 10.453 15.625 21.625 1 94.88 263 MET B N 1
ATOM 4928 C CA . MET B 1 263 ? 10.484 15.211 20.219 1 94.88 263 MET B CA 1
ATOM 4929 C C . MET B 1 263 ? 10.391 16.422 19.297 1 94.88 263 MET B C 1
ATOM 4931 O O . MET B 1 263 ? 9.719 17.406 19.609 1 94.88 263 MET B O 1
ATOM 4935 N N . ASN B 1 264 ? 11.102 16.391 18.234 1 93.19 264 ASN B N 1
ATOM 4936 C CA . ASN B 1 264 ? 11.062 17.297 17.094 1 93.19 264 ASN B CA 1
ATOM 4937 C C . ASN B 1 264 ? 11.398 16.578 15.781 1 93.19 264 ASN B C 1
ATOM 4939 O O . ASN B 1 264 ? 11.531 15.359 15.758 1 93.19 264 ASN B O 1
ATOM 4943 N N . THR B 1 265 ? 11.547 17.328 14.758 1 94.75 265 THR B N 1
ATOM 4944 C CA . THR B 1 265 ? 11.781 16.719 13.453 1 94.75 265 THR B CA 1
ATOM 4945 C C . THR B 1 265 ? 13.109 15.961 13.438 1 94.75 265 THR B C 1
ATOM 4947 O O . THR B 1 265 ? 13.203 14.867 12.875 1 94.75 265 THR B O 1
ATOM 4950 N N . GLN B 1 266 ? 14.062 16.516 14.055 1 95.62 266 GLN B N 1
ATOM 4951 C CA . GLN B 1 266 ? 15.383 15.891 14.078 1 95.62 266 GLN B CA 1
ATOM 4952 C C . GLN B 1 266 ? 15.328 14.547 14.805 1 95.62 266 GLN B C 1
ATOM 4954 O O . GLN B 1 266 ? 15.914 13.562 14.336 1 95.62 266 GLN B O 1
ATOM 4959 N N . GLU B 1 267 ? 14.664 14.531 15.922 1 97.12 267 GLU B N 1
ATOM 4960 C CA . GLU B 1 267 ? 14.516 13.281 16.672 1 97.12 267 GLU B CA 1
ATOM 4961 C C . GLU B 1 267 ? 13.688 12.266 15.898 1 97.12 267 GLU B C 1
ATOM 4963 O O . GLU B 1 267 ? 13.969 11.07 15.93 1 97.12 267 GLU B O 1
ATOM 4968 N N . ALA B 1 268 ? 12.648 12.766 15.25 1 97.88 268 ALA B N 1
ATOM 4969 C CA . ALA B 1 268 ? 11.797 11.898 14.43 1 97.88 268 ALA B CA 1
ATOM 4970 C C . ALA B 1 268 ? 12.594 11.281 13.289 1 97.88 268 ALA B C 1
ATOM 4972 O O . ALA B 1 268 ? 12.406 10.109 12.953 1 97.88 268 ALA B O 1
ATOM 4973 N N . GLU B 1 269 ? 13.477 12.055 12.711 1 98.12 269 GLU B N 1
ATOM 4974 C CA . GLU B 1 269 ? 14.344 11.562 11.641 1 98.12 269 GLU B CA 1
ATOM 4975 C C . GLU B 1 269 ? 15.219 10.406 12.125 1 98.12 269 GLU B C 1
ATOM 4977 O O . GLU B 1 269 ? 15.445 9.445 11.391 1 98.12 269 GLU B O 1
ATOM 4982 N N . LYS B 1 270 ? 15.719 10.523 13.297 1 98.5 270 LYS B N 1
ATOM 4983 C CA . LYS B 1 270 ? 16.531 9.445 13.859 1 98.5 270 LYS B CA 1
ATOM 4984 C C . LYS B 1 270 ? 15.75 8.141 13.938 1 98.5 270 LYS B C 1
ATOM 4986 O O . LYS B 1 270 ? 16.281 7.066 13.656 1 98.5 270 LYS B O 1
ATOM 4991 N N . ILE B 1 271 ? 14.523 8.242 14.344 1 98.62 271 ILE B N 1
ATOM 4992 C CA . ILE B 1 271 ? 13.656 7.074 14.438 1 98.62 271 ILE B CA 1
ATOM 4993 C C . ILE B 1 271 ? 13.461 6.457 13.055 1 98.62 271 ILE B C 1
ATOM 4995 O O . ILE B 1 271 ? 13.57 5.242 12.891 1 98.62 271 ILE B O 1
ATOM 4999 N N . VAL B 1 272 ? 13.203 7.312 12.039 1 98.81 272 VAL B N 1
ATOM 5000 C CA . VAL B 1 272 ? 12.961 6.848 10.68 1 98.81 272 VAL B CA 1
ATOM 5001 C C . VAL B 1 272 ? 14.227 6.203 10.117 1 98.81 272 VAL B C 1
ATOM 5003 O O . VAL B 1 272 ? 14.164 5.137 9.5 1 98.81 272 VAL B O 1
ATOM 5006 N N . ARG B 1 273 ? 15.383 6.816 10.344 1 98.75 273 ARG B N 1
ATOM 5007 C CA . ARG B 1 273 ? 16.656 6.277 9.867 1 98.75 273 ARG B CA 1
ATOM 5008 C C . ARG B 1 273 ? 16.938 4.922 10.5 1 98.75 273 ARG B C 1
ATOM 5010 O O . ARG B 1 273 ? 17.406 4 9.82 1 98.75 273 ARG B O 1
ATOM 5017 N N . LYS B 1 274 ? 16.734 4.832 11.75 1 98.75 274 LYS B N 1
ATOM 5018 C CA . LYS B 1 274 ? 16.938 3.559 12.438 1 98.75 274 LYS B CA 1
ATOM 5019 C C . LYS B 1 274 ? 15.992 2.486 11.891 1 98.75 274 LYS B C 1
ATOM 5021 O O . LYS B 1 274 ? 16.391 1.328 11.734 1 98.75 274 LYS B O 1
ATOM 5026 N N . ALA B 1 275 ? 14.75 2.844 11.68 1 98.81 275 ALA B N 1
ATOM 5027 C CA . ALA B 1 275 ? 13.781 1.913 11.102 1 98.81 275 ALA B CA 1
ATOM 5028 C C . ALA B 1 275 ? 14.242 1.419 9.734 1 98.81 275 ALA B C 1
ATOM 5030 O O . ALA B 1 275 ? 14.078 0.241 9.406 1 98.81 275 ALA B O 1
ATOM 5031 N N . ILE B 1 276 ? 14.797 2.354 8.93 1 98.81 276 ILE B N 1
ATOM 5032 C CA . ILE B 1 276 ? 15.312 1.994 7.617 1 98.81 276 ILE B CA 1
ATOM 5033 C C . ILE B 1 276 ? 16.422 0.962 7.77 1 98.81 276 ILE B C 1
ATOM 5035 O O . ILE B 1 276 ? 16.453 -0.05 7.066 1 98.81 276 ILE B O 1
ATOM 5039 N N . GLU B 1 277 ? 17.312 1.2 8.695 1 98.81 277 GLU B N 1
ATOM 5040 C CA . GLU B 1 277 ? 18.391 0.255 8.945 1 98.81 277 GLU B CA 1
ATOM 5041 C C . GLU B 1 277 ? 17.859 -1.122 9.312 1 98.81 277 GLU B C 1
ATOM 5043 O O . GLU B 1 277 ? 18.328 -2.141 8.812 1 98.81 277 GLU B O 1
ATOM 5048 N N . ILE B 1 278 ? 16.906 -1.168 10.156 1 98.5 278 ILE B N 1
ATOM 5049 C CA . ILE B 1 278 ? 16.312 -2.416 10.617 1 98.5 278 ILE B CA 1
ATOM 5050 C C . ILE B 1 278 ? 15.641 -3.135 9.445 1 98.5 278 ILE B C 1
ATOM 5052 O O . ILE B 1 278 ? 15.812 -4.344 9.273 1 98.5 278 ILE B O 1
ATOM 5056 N N . GLY B 1 279 ? 14.852 -2.391 8.664 1 98.44 279 GLY B N 1
ATOM 5057 C CA . GLY B 1 279 ? 14.203 -2.979 7.5 1 98.44 279 GLY B CA 1
ATOM 5058 C C . GLY B 1 279 ? 15.188 -3.539 6.492 1 98.44 279 GLY B C 1
ATOM 5059 O O . GLY B 1 279 ? 14.984 -4.633 5.961 1 98.44 279 GLY B O 1
ATOM 5060 N N . GLU B 1 280 ? 16.297 -2.775 6.234 1 98.56 280 GLU B N 1
ATOM 5061 C CA . GLU B 1 280 ? 17.312 -3.213 5.297 1 98.56 280 GLU B CA 1
ATOM 5062 C C . GLU B 1 280 ? 18.016 -4.473 5.797 1 98.56 280 GLU B C 1
ATOM 5064 O O . GLU B 1 280 ? 18.406 -5.332 5 1 98.56 280 GLU B O 1
ATOM 5069 N N . ASN B 1 281 ? 18.219 -4.582 7.074 1 98.44 281 ASN B N 1
ATOM 5070 C CA . ASN B 1 281 ? 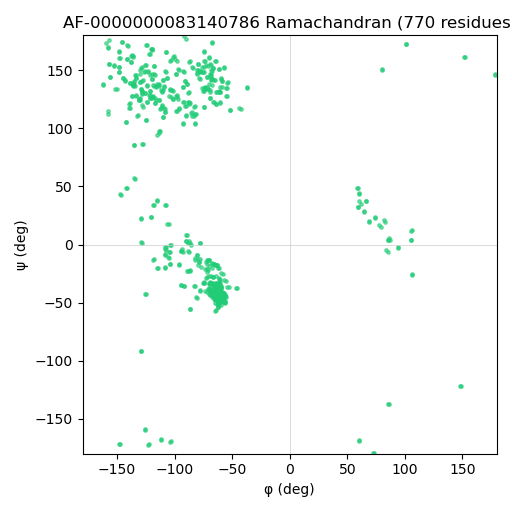18.828 -5.773 7.664 1 98.44 281 ASN B CA 1
ATOM 5071 C C . ASN B 1 281 ? 17.875 -6.973 7.598 1 98.44 281 ASN B C 1
ATOM 5073 O O . ASN B 1 281 ? 18.328 -8.109 7.414 1 98.44 281 ASN B O 1
ATOM 5077 N N . ALA B 1 282 ? 16.641 -6.754 7.793 1 97.75 282 ALA B N 1
ATOM 5078 C CA . ALA B 1 282 ? 15.648 -7.824 7.793 1 97.75 282 ALA B CA 1
ATOM 5079 C C . ALA B 1 282 ? 15.453 -8.383 6.387 1 97.75 282 ALA B C 1
ATOM 5081 O O . ALA B 1 282 ? 15.141 -9.562 6.223 1 97.75 282 ALA B O 1
ATOM 5082 N N . VAL B 1 283 ? 15.562 -7.516 5.375 1 97.88 283 VAL B N 1
ATOM 5083 C CA . VAL B 1 283 ? 15.391 -7.926 3.986 1 97.88 283 VAL B CA 1
ATOM 5084 C C . VAL B 1 283 ? 16.594 -7.469 3.162 1 97.88 283 VAL B C 1
ATOM 5086 O O . VAL B 1 283 ? 16.547 -6.422 2.512 1 97.88 283 VAL B O 1
ATOM 5089 N N . PRO B 1 284 ? 17.594 -8.289 3.152 1 97.12 284 PRO B N 1
ATOM 5090 C CA . PRO B 1 284 ? 18.797 -7.895 2.406 1 97.12 284 PRO B CA 1
ATOM 5091 C C . PRO B 1 284 ? 18.5 -7.555 0.948 1 97.12 284 PRO B C 1
ATOM 5093 O O . PRO B 1 284 ? 17.719 -8.25 0.294 1 97.12 284 PRO B O 1
ATOM 5096 N N . GLY B 1 285 ? 19.094 -6.422 0.475 1 97.62 285 GLY B N 1
ATOM 5097 C CA . GLY B 1 285 ? 18.922 -6.012 -0.911 1 97.62 285 GLY B CA 1
ATOM 5098 C C . GLY B 1 285 ? 18 -4.82 -1.073 1 97.62 285 GLY B C 1
ATOM 5099 O O . GLY B 1 285 ? 18.031 -4.133 -2.096 1 97.62 285 GLY B O 1
ATOM 5100 N N . VAL B 1 286 ? 17.078 -4.645 -0.127 1 98.19 286 VAL B N 1
ATOM 5101 C CA . VAL B 1 286 ? 16.219 -3.475 -0.236 1 98.19 286 VAL B CA 1
ATOM 5102 C C . VAL B 1 286 ? 16.953 -2.236 0.262 1 98.19 286 VAL B C 1
ATOM 5104 O O . VAL B 1 286 ? 17.875 -2.34 1.077 1 98.19 286 VAL B O 1
ATOM 5107 N N . LYS B 1 287 ? 16.547 -1.039 -0.218 1 98.75 287 LYS B N 1
ATOM 5108 C CA . LYS B 1 287 ? 17.094 0.253 0.191 1 98.75 287 LYS B CA 1
ATOM 5109 C C . LYS B 1 287 ? 15.977 1.231 0.545 1 98.75 287 LYS B C 1
ATOM 5111 O O . LYS B 1 287 ? 15.078 1.477 -0.264 1 98.75 287 LYS B O 1
ATOM 5116 N N . GLY B 1 288 ? 16.094 1.723 1.73 1 98.69 288 GLY B N 1
ATOM 5117 C CA . GLY B 1 288 ? 15.125 2.707 2.178 1 98.69 288 GLY B CA 1
ATOM 5118 C C . GLY B 1 288 ? 15.617 4.133 2.053 1 98.69 288 GLY B C 1
ATOM 5119 O O . GLY B 1 288 ? 16.812 4.391 2.15 1 98.69 288 GLY B O 1
ATOM 5120 N N . SER B 1 289 ? 14.695 5.02 1.778 1 98.75 289 SER B N 1
ATOM 5121 C CA . SER B 1 289 ? 14.938 6.457 1.79 1 98.75 289 SER B CA 1
ATOM 5122 C C . SER B 1 289 ? 13.688 7.227 2.209 1 98.75 289 SER B C 1
ATOM 5124 O O . SER B 1 289 ? 12.586 6.672 2.217 1 98.75 289 SER B O 1
ATOM 5126 N N . TYR B 1 290 ? 13.852 8.453 2.629 1 98.5 290 TYR B N 1
ATOM 5127 C CA . TYR B 1 290 ? 12.703 9.266 2.996 1 98.5 290 TYR B CA 1
ATOM 5128 C C . TYR B 1 290 ? 12.883 10.711 2.553 1 98.5 290 TYR B C 1
ATOM 5130 O O . TYR B 1 290 ? 14.008 11.148 2.279 1 98.5 290 TYR B O 1
ATOM 5138 N N . LYS B 1 291 ? 11.805 11.383 2.459 1 97.94 291 LYS B N 1
ATOM 5139 C CA . LYS B 1 291 ? 11.719 12.828 2.248 1 97.94 291 LYS B CA 1
ATOM 5140 C C . LYS B 1 291 ? 10.797 13.477 3.275 1 97.94 291 LYS B C 1
ATOM 5142 O O . LYS B 1 291 ? 9.742 12.93 3.611 1 97.94 291 LYS B O 1
ATOM 5147 N N . ILE B 1 292 ? 11.281 14.578 3.84 1 96.31 292 ILE B N 1
ATOM 5148 C CA . ILE B 1 292 ? 10.406 15.391 4.672 1 96.31 292 ILE B CA 1
ATOM 5149 C C . ILE B 1 292 ? 9.57 16.312 3.787 1 96.31 292 ILE B C 1
ATOM 5151 O O . ILE B 1 292 ? 10.117 17.156 3.062 1 96.31 292 ILE B O 1
ATOM 5155 N N . THR B 1 293 ? 8.297 16.156 3.861 1 93.06 293 THR B N 1
ATOM 5156 C CA . THR B 1 293 ? 7.426 16.922 2.977 1 93.06 293 THR B CA 1
ATOM 5157 C C . THR B 1 293 ? 6.742 18.047 3.74 1 93.06 293 THR B C 1
ATOM 5159 O O . THR B 1 293 ? 6.078 18.891 3.141 1 93.06 293 THR B O 1
ATOM 5162 N N . GLY B 1 294 ? 6.859 18.141 4.961 1 89.81 294 GLY B N 1
ATOM 5163 C CA . GLY B 1 294 ? 6.363 19.172 5.852 1 89.81 294 GLY B CA 1
ATOM 5164 C C . GLY B 1 294 ? 7.055 19.188 7.203 1 89.81 294 GLY B C 1
ATOM 5165 O O . GLY B 1 294 ? 7.348 18.125 7.762 1 89.81 294 GLY B O 1
ATOM 5166 N N . ASP B 1 295 ? 7.383 20.297 7.719 1 91.62 295 ASP B N 1
ATOM 5167 C CA . ASP B 1 295 ? 8.109 20.453 8.977 1 91.62 295 ASP B CA 1
ATOM 5168 C C . ASP B 1 295 ? 7.594 21.641 9.773 1 91.62 295 ASP B C 1
ATOM 5170 O O . ASP B 1 295 ? 7.879 22.797 9.43 1 91.62 295 ASP B O 1
ATOM 5174 N N . ARG B 1 296 ? 6.863 21.375 10.797 1 92.44 296 ARG B N 1
ATOM 5175 C CA . ARG B 1 296 ? 6.34 22.359 11.734 1 92.44 296 ARG B CA 1
ATOM 5176 C C . ARG B 1 296 ? 6.742 22.031 13.164 1 92.44 296 ARG B C 1
ATOM 5178 O O . ARG B 1 296 ? 6.152 21.141 13.789 1 92.44 296 ARG B O 1
ATOM 5185 N N . PRO B 1 297 ? 7.629 22.734 13.742 1 92.19 297 PRO B N 1
ATOM 5186 C CA . PRO B 1 297 ? 8.102 22.422 15.086 1 92.19 297 PRO B CA 1
ATOM 5187 C C . PRO B 1 297 ? 7.039 22.656 16.156 1 92.19 297 PRO B C 1
ATOM 5189 O O . PRO B 1 297 ? 6.133 23.469 15.961 1 92.19 297 PRO B O 1
ATOM 5192 N N . PRO B 1 298 ? 7.18 21.938 17.266 1 92.81 298 PRO B N 1
ATOM 5193 C CA . PRO B 1 298 ? 6.293 22.234 18.391 1 92.81 298 PRO B CA 1
ATOM 5194 C C . PRO B 1 298 ? 6.555 23.594 19 1 92.81 298 PRO B C 1
ATOM 5196 O O . PRO B 1 298 ? 7.66 24.141 18.875 1 92.81 298 PRO B O 1
ATOM 5199 N N . VAL B 1 299 ? 5.512 24.219 19.547 1 92.19 299 VAL B N 1
ATOM 5200 C CA . VAL B 1 299 ? 5.594 25.484 20.266 1 92.19 299 VAL B CA 1
ATOM 5201 C C . VAL B 1 299 ? 5.129 25.281 21.703 1 92.19 299 VAL B C 1
ATOM 5203 O O . VAL B 1 299 ? 4.059 24.719 21.953 1 92.19 299 VAL B O 1
ATOM 5206 N N . GLU B 1 300 ? 5.879 25.672 22.641 1 91.12 300 GLU B N 1
ATOM 5207 C CA . GLU B 1 300 ? 5.512 25.562 24.062 1 91.12 300 GLU B CA 1
ATOM 5208 C C . GLU B 1 300 ? 4.984 26.891 24.594 1 91.12 300 GLU B C 1
ATOM 5210 O O . GLU B 1 300 ? 5.285 27.953 24.031 1 91.12 300 GLU B O 1
ATOM 5215 N N . THR B 1 301 ? 4.27 26.75 25.672 1 92.88 301 THR B N 1
ATOM 5216 C CA . THR B 1 301 ? 3.746 27.938 26.312 1 92.88 301 THR B CA 1
ATOM 5217 C C . THR B 1 301 ? 4.863 28.703 27.031 1 92.88 301 THR B C 1
ATOM 5219 O O . THR B 1 301 ? 5.73 28.094 27.656 1 92.88 301 THR B O 1
ATOM 5222 N N . HIS B 1 302 ? 4.922 30.031 26.844 1 92.88 302 HIS B N 1
ATOM 5223 C CA . HIS B 1 302 ? 5.801 30.953 27.562 1 92.88 302 HIS B CA 1
ATOM 5224 C C . HIS B 1 302 ? 4.996 31.906 28.453 1 92.88 302 HIS B C 1
ATOM 5226 O O . HIS B 1 302 ? 4.668 33 28.031 1 92.88 302 HIS B O 1
ATOM 5232 N N . MET B 1 303 ? 4.883 31.562 29.656 1 92.25 303 MET B N 1
ATOM 5233 C CA . MET B 1 303 ? 3.994 32.281 30.562 1 92.25 303 MET B CA 1
ATOM 5234 C C . MET B 1 303 ? 4.539 33.656 30.875 1 92.25 303 MET B C 1
ATOM 5236 O O . MET B 1 303 ? 3.781 34.562 31.219 1 92.25 303 MET B O 1
ATOM 5240 N N . GLU B 1 304 ? 5.809 33.906 30.656 1 92.81 304 GLU B N 1
ATOM 5241 C CA . GLU B 1 304 ? 6.434 35.188 31.016 1 92.81 304 GLU B CA 1
ATOM 5242 C C . GLU B 1 304 ? 6.348 36.188 29.859 1 92.81 304 GLU B C 1
ATOM 5244 O O . GLU B 1 304 ? 6.836 37.312 29.969 1 92.81 304 GLU B O 1
ATOM 5249 N N . SER B 1 305 ? 5.727 35.812 28.812 1 94.12 305 SER B N 1
ATOM 5250 C CA . SER B 1 305 ? 5.562 36.688 27.672 1 94.12 305 SER B CA 1
ATOM 5251 C C . SER B 1 305 ? 4.805 37.938 28.047 1 94.12 305 SER B C 1
ATOM 5253 O O . SER B 1 305 ? 3.805 37.875 28.766 1 94.12 305 SER B O 1
ATOM 5255 N N . GLY B 1 306 ? 5.309 39.062 27.578 1 94.56 306 GLY B N 1
ATOM 5256 C CA . GLY B 1 306 ? 4.598 40.312 27.766 1 94.56 306 GLY B CA 1
ATOM 5257 C C . GLY B 1 306 ? 3.217 40.312 27.141 1 94.56 306 GLY B C 1
ATOM 5258 O O . GLY B 1 306 ? 2.285 40.938 27.672 1 94.56 306 GLY B O 1
ATOM 5259 N N . LEU B 1 307 ? 3.123 39.656 26 1 96.62 307 LEU B N 1
ATOM 5260 C CA . LEU B 1 307 ? 1.818 39.562 25.344 1 96.62 307 LEU B CA 1
ATOM 5261 C C . LEU B 1 307 ? 0.851 38.75 26.203 1 96.62 307 LEU B C 1
ATOM 5263 O O . LEU B 1 307 ? -0.337 39.062 26.281 1 96.62 307 LEU B O 1
ATOM 5267 N N . MET B 1 308 ? 1.342 37.719 26.828 1 96.25 308 MET B N 1
ATOM 5268 C CA . MET B 1 308 ? 0.522 36.906 27.719 1 96.25 308 MET B CA 1
ATOM 5269 C C . MET B 1 308 ? -0.036 37.75 28.859 1 96.25 308 MET B C 1
ATOM 5271 O O . MET B 1 308 ? -1.226 37.656 29.172 1 96.25 308 MET B O 1
ATOM 5275 N N . LYS B 1 309 ? 0.784 38.5 29.406 1 95.75 309 LYS B N 1
ATOM 5276 C CA . LYS B 1 309 ? 0.373 39.375 30.516 1 95.75 309 LYS B CA 1
ATOM 5277 C C . LYS B 1 309 ? -0.668 40.375 30.078 1 95.75 309 LYS B C 1
ATOM 5279 O O . LYS B 1 309 ? -1.716 40.531 30.703 1 95.75 309 LYS B O 1
ATOM 5284 N N . ALA B 1 310 ? -0.378 41.094 29 1 96.75 310 ALA B N 1
ATOM 5285 C CA . ALA B 1 310 ? -1.263 42.125 28.516 1 96.75 310 ALA B CA 1
ATOM 5286 C C . ALA B 1 310 ? -2.602 41.562 28.062 1 96.75 310 ALA B C 1
ATOM 5288 O O . ALA B 1 310 ? -3.656 42.156 28.328 1 96.75 310 ALA B O 1
ATOM 5289 N N . LEU B 1 311 ? -2.545 40.469 27.375 1 97.56 311 LEU B N 1
ATOM 5290 C CA . LEU B 1 311 ? -3.768 39.844 26.891 1 97.56 311 LEU B CA 1
ATOM 5291 C C . LEU B 1 311 ? -4.609 39.312 28.047 1 97.56 311 LEU B C 1
ATOM 5293 O O . LEU B 1 311 ? -5.836 39.438 28.047 1 97.56 311 LEU B O 1
ATOM 5297 N N . SER B 1 312 ? -3.992 38.719 29.031 1 97.31 312 SER B N 1
ATOM 5298 C CA . SER B 1 312 ? -4.703 38.25 30.203 1 97.31 312 SER B CA 1
ATOM 5299 C C . SER B 1 312 ? -5.41 39.375 30.922 1 97.31 312 SER B C 1
ATOM 5301 O O . SER B 1 312 ? -6.559 39.25 31.344 1 97.31 312 SER B O 1
ATOM 5303 N N . GLU B 1 313 ? -4.719 40.438 31.047 1 97.25 313 GLU B N 1
ATOM 5304 C CA . GLU B 1 313 ? -5.297 41.594 31.688 1 97.25 313 GLU B CA 1
ATOM 5305 C C . GLU B 1 313 ? -6.477 42.156 30.875 1 97.25 313 GLU B C 1
ATOM 5307 O O . GLU B 1 313 ? -7.492 42.531 31.453 1 97.25 313 GLU B O 1
ATOM 5312 N N . SER B 1 314 ? -6.293 42.188 29.594 1 97.94 314 SER B N 1
ATOM 5313 C CA . SER B 1 314 ? -7.355 42.656 28.719 1 97.94 314 SER B CA 1
ATOM 5314 C C . SER B 1 314 ? -8.602 41.781 28.828 1 97.94 314 SER B C 1
ATOM 5316 O O . SER B 1 314 ? -9.719 42.281 28.906 1 97.94 314 SER B O 1
ATOM 5318 N N . VAL B 1 315 ? -8.406 40.469 28.844 1 98.12 315 VAL B N 1
ATOM 5319 C CA . VAL B 1 315 ? -9.516 39.531 28.953 1 98.12 315 VAL B CA 1
ATOM 5320 C C . VAL B 1 315 ? -10.211 39.719 30.297 1 98.12 315 VAL B C 1
ATOM 5322 O O . VAL B 1 315 ? -11.438 39.75 30.375 1 98.12 315 VAL B O 1
ATOM 5325 N N . LYS B 1 316 ? -9.453 39.875 31.297 1 97.88 316 LYS B N 1
ATOM 5326 C CA . LYS B 1 316 ? -10 40.062 32.625 1 97.88 316 LYS B CA 1
ATOM 5327 C C . LYS B 1 316 ? -10.82 41.344 32.719 1 97.88 316 LYS B C 1
ATOM 5329 O O . LYS B 1 316 ? -11.906 41.375 33.312 1 97.88 316 LYS B O 1
ATOM 5334 N N . LYS B 1 317 ? -10.359 42.375 32.188 1 97.31 317 LYS B N 1
ATOM 5335 C CA . LYS B 1 317 ? -11.047 43.656 32.188 1 97.31 317 LYS B CA 1
ATOM 5336 C C . LYS B 1 317 ? -12.391 43.562 31.484 1 97.31 317 LYS B C 1
ATOM 5338 O O . LYS B 1 317 ? -13.367 44.156 31.922 1 97.31 317 LYS B O 1
ATOM 5343 N N . VAL B 1 318 ? -12.391 42.844 30.391 1 97.88 318 VAL B N 1
ATOM 5344 C CA . VAL B 1 318 ? -13.578 42.812 29.547 1 97.88 318 VAL B CA 1
ATOM 5345 C C . VAL B 1 318 ? -14.578 41.812 30.094 1 97.88 318 VAL B C 1
ATOM 5347 O O . VAL B 1 318 ? -15.789 42.031 30.047 1 97.88 318 VAL B O 1
ATOM 5350 N N . THR B 1 319 ? -14.07 40.719 30.641 1 97.81 319 THR B N 1
ATOM 5351 C CA . THR B 1 319 ? -14.977 39.625 30.953 1 97.81 319 THR B CA 1
ATOM 5352 C C . THR B 1 319 ? -15.172 39.5 32.469 1 97.81 319 THR B C 1
ATOM 5354 O O . THR B 1 319 ? -16.094 38.812 32.938 1 97.81 319 THR B O 1
ATOM 5357 N N . GLY B 1 320 ? -14.281 40.031 33.156 1 97.38 320 GLY B N 1
ATOM 5358 C CA . GLY B 1 320 ? -14.32 39.938 34.625 1 97.38 320 GLY B CA 1
ATOM 5359 C C . GLY B 1 320 ? -13.688 38.656 35.125 1 97.38 320 GLY B C 1
ATOM 5360 O O . GLY B 1 320 ? -13.672 38.406 36.344 1 97.38 320 GLY B O 1
ATOM 5361 N N . LYS B 1 321 ? -13.148 37.875 34.312 1 96.75 321 LYS B N 1
ATOM 5362 C CA . LYS B 1 321 ? -12.57 36.594 34.688 1 96.75 321 LYS B CA 1
ATOM 5363 C C . LYS B 1 321 ? -11.164 36.438 34.125 1 96.75 321 LYS B C 1
ATOM 5365 O O . LYS B 1 321 ? -10.859 36.938 33.062 1 96.75 321 LYS B O 1
ATOM 5370 N N . ASP B 1 322 ? -10.375 35.75 34.906 1 95.5 322 ASP B N 1
ATOM 5371 C CA . ASP B 1 322 ? -9.055 35.375 34.375 1 95.5 322 ASP B CA 1
ATOM 5372 C C . ASP B 1 322 ? -9.172 34.375 33.25 1 95.5 322 ASP B C 1
ATOM 5374 O O . ASP B 1 322 ? -9.961 33.406 33.312 1 95.5 322 ASP B O 1
ATOM 5378 N N . PRO B 1 323 ? -8.375 34.594 32.188 1 94.62 323 PRO B N 1
ATOM 5379 C CA . PRO B 1 323 ? -8.461 33.625 31.109 1 94.62 323 PRO B CA 1
ATOM 5380 C C . PRO B 1 323 ? -7.777 32.281 31.438 1 94.62 323 PRO B C 1
ATOM 5382 O O . PRO B 1 323 ? -6.848 32.25 32.25 1 94.62 323 PRO B O 1
ATOM 5385 N N . VAL B 1 324 ? -8.266 31.266 30.828 1 95.38 324 VAL B N 1
ATOM 5386 C CA . VAL B 1 324 ? -7.617 29.969 30.859 1 95.38 324 VAL B CA 1
ATOM 5387 C C . VAL B 1 324 ? -6.598 29.859 29.734 1 95.38 324 VAL B C 1
ATOM 5389 O O . VAL B 1 324 ? -6.867 30.281 28.609 1 95.38 324 VAL B O 1
ATOM 5392 N N . VAL B 1 325 ? -5.402 29.422 30.031 1 95 325 VAL B N 1
ATOM 5393 C CA . VAL B 1 325 ? -4.367 29.203 29.031 1 95 325 VAL B CA 1
ATOM 5394 C C . VAL B 1 325 ? -4.312 27.719 28.672 1 95 325 VAL B C 1
ATOM 5396 O O . VAL B 1 325 ? -4.258 26.859 29.562 1 95 325 VAL B O 1
ATOM 5399 N N . SER B 1 326 ? -4.371 27.375 27.422 1 92.5 326 SER B N 1
ATOM 5400 C CA . SER B 1 326 ? -4.352 25.984 26.984 1 92.5 326 SER B CA 1
ATOM 5401 C C . SER B 1 326 ? -3.617 25.828 25.656 1 92.5 326 SER B C 1
ATOM 5403 O O . SER B 1 326 ? -3.152 26.812 25.094 1 92.5 326 SER B O 1
ATOM 5405 N N . ALA B 1 327 ? -3.451 24.594 25.25 1 91.31 327 ALA B N 1
ATOM 5406 C CA . ALA B 1 327 ? -2.832 24.297 23.953 1 91.31 327 ALA B CA 1
ATOM 5407 C C . ALA B 1 327 ? -3.842 24.438 22.828 1 91.31 327 ALA B C 1
ATOM 5409 O O . ALA B 1 327 ? -5.039 24.219 23.016 1 91.31 327 ALA B O 1
ATOM 5410 N N . PHE B 1 328 ? -3.316 24.859 21.688 1 90.69 328 PHE B N 1
ATOM 5411 C CA . PHE B 1 328 ? -4.102 24.812 20.469 1 90.69 328 PHE B CA 1
ATOM 5412 C C . PHE B 1 328 ? -3.953 23.453 19.781 1 90.69 328 PHE B C 1
ATOM 5414 O O . PHE B 1 328 ? -2.836 23.016 19.484 1 90.69 328 PHE B O 1
ATOM 5421 N N . THR B 1 329 ? -4.926 22.688 19.516 1 78.25 329 THR B N 1
ATOM 5422 C CA . THR B 1 329 ? -4.867 21.328 19 1 78.25 329 THR B CA 1
ATOM 5423 C C . THR B 1 329 ? -4.414 21.312 17.547 1 78.25 329 THR B C 1
ATOM 5425 O O . THR B 1 329 ? -3.84 20.328 17.078 1 78.25 329 THR B O 1
ATOM 5428 N N . GLY B 1 330 ? -4.547 22.328 16.859 1 82.75 330 GLY B N 1
ATOM 5429 C CA . GLY B 1 330 ? -4.062 22.453 15.492 1 82.75 330 GLY B CA 1
ATOM 5430 C C . GLY B 1 330 ? -2.791 23.266 15.375 1 82.75 330 GLY B C 1
ATOM 5431 O O . GLY B 1 330 ? -2.045 23.391 16.344 1 82.75 330 GLY B O 1
ATOM 5432 N N . TYR B 1 331 ? -2.408 23.609 14.133 1 90.06 331 TYR B N 1
ATOM 5433 C CA . TYR B 1 331 ? -1.28 24.5 13.867 1 90.06 331 TYR B CA 1
ATOM 5434 C C . TYR B 1 331 ? -1.75 25.812 13.242 1 90.06 331 TYR B C 1
ATOM 5436 O O . TYR B 1 331 ? -2.691 25.812 12.445 1 90.06 331 TYR B O 1
ATOM 5444 N N . THR B 1 332 ? -1.202 26.828 13.68 1 94.56 332 THR B N 1
ATOM 5445 C CA . THR B 1 332 ? -1.688 28.141 13.266 1 94.56 332 THR B CA 1
ATOM 5446 C C . THR B 1 332 ? -0.556 28.969 12.68 1 94.56 332 THR B C 1
ATOM 5448 O O . THR B 1 332 ? 0.608 28.578 12.719 1 94.56 332 THR B O 1
ATOM 5451 N N . ASP B 1 333 ? -0.983 30.125 12.117 1 96.94 333 ASP B N 1
ATOM 5452 C CA . ASP B 1 333 ? -0.002 31.047 11.578 1 96.94 333 ASP B CA 1
ATOM 5453 C C . ASP B 1 333 ? 0.965 31.516 12.664 1 96.94 333 ASP B C 1
ATOM 5455 O O . ASP B 1 333 ? 2.156 31.703 12.406 1 96.94 333 ASP B O 1
ATOM 5459 N N . THR B 1 334 ? 0.474 31.719 13.859 1 97.38 334 THR B N 1
ATOM 5460 C CA . THR B 1 334 ? 1.356 32.125 14.945 1 97.38 334 THR B CA 1
ATOM 5461 C C . THR B 1 334 ? 2.359 31.031 15.281 1 97.38 334 THR B C 1
ATOM 5463 O O . THR B 1 334 ? 3.506 31.328 15.633 1 97.38 334 THR B O 1
ATOM 5466 N N . ALA B 1 335 ? 1.937 29.828 15.156 1 95.75 335 ALA B N 1
ATOM 5467 C CA . ALA B 1 335 ? 2.85 28.719 15.398 1 95.75 335 ALA B CA 1
ATOM 5468 C C . ALA B 1 335 ? 3.961 28.688 14.352 1 95.75 335 ALA B C 1
ATOM 5470 O O . ALA B 1 335 ? 5.113 28.375 14.672 1 95.75 335 ALA B O 1
ATOM 5471 N N . VAL B 1 336 ? 3.607 29 13.141 1 96.06 336 VAL B N 1
ATOM 5472 C CA . VAL B 1 336 ? 4.605 29.078 12.086 1 96.06 336 VAL B CA 1
ATOM 5473 C C . VAL B 1 336 ? 5.633 30.156 12.43 1 96.06 336 VAL B C 1
ATOM 5475 O O . VAL B 1 336 ? 6.84 29.922 12.328 1 96.06 336 VAL B O 1
ATOM 5478 N N . VAL B 1 337 ? 5.168 31.297 12.859 1 97.44 337 VAL B N 1
ATOM 5479 C CA . VAL B 1 337 ? 6.023 32.406 13.219 1 97.44 337 VAL B CA 1
ATOM 5480 C C . VAL B 1 337 ? 6.93 32.031 14.383 1 97.44 337 VAL B C 1
ATOM 5482 O O . VAL B 1 337 ? 8.141 32.25 14.352 1 97.44 337 VAL B O 1
ATOM 5485 N N . ALA B 1 338 ? 6.316 31.469 15.359 1 96.31 338 ALA B N 1
ATOM 5486 C CA . ALA B 1 338 ? 7.082 31.047 16.531 1 96.31 338 ALA B CA 1
ATOM 5487 C C . ALA B 1 338 ? 8.18 30.062 16.125 1 96.31 338 ALA B C 1
ATOM 5489 O O . ALA B 1 338 ? 9.32 30.188 16.578 1 96.31 338 ALA B O 1
ATOM 5490 N N . GLY B 1 339 ? 7.879 29.156 15.352 1 92.31 339 GLY B N 1
ATOM 5491 C CA . GLY B 1 339 ? 8.82 28.125 14.938 1 92.31 339 GLY B CA 1
ATOM 5492 C C . GLY B 1 339 ? 9.938 28.656 14.062 1 92.31 339 GLY B C 1
ATOM 5493 O O . GLY B 1 339 ? 11.102 28.281 14.242 1 92.31 339 GLY B O 1
ATOM 5494 N N . LEU B 1 340 ? 9.625 29.484 13.125 1 92.5 340 LEU B N 1
ATOM 5495 C CA . LEU B 1 340 ? 10.602 29.969 12.156 1 92.5 340 LEU B CA 1
ATOM 5496 C C . LEU B 1 340 ? 11.539 31 12.789 1 92.5 340 LEU B C 1
ATOM 5498 O O . LEU B 1 340 ? 12.727 31.047 12.461 1 92.5 340 LEU B O 1
ATOM 5502 N N . LEU B 1 341 ? 10.977 31.766 13.75 1 95.88 341 LEU B N 1
ATOM 5503 C CA . LEU B 1 341 ? 11.758 32.875 14.258 1 95.88 341 LEU B CA 1
ATOM 5504 C C . LEU B 1 341 ? 12.25 32.594 15.672 1 95.88 341 LEU B C 1
ATOM 5506 O O . LEU B 1 341 ? 13.047 33.375 16.219 1 95.88 341 LEU B O 1
ATOM 5510 N N . GLY B 1 342 ? 11.766 31.547 16.219 1 94.75 342 GLY B N 1
ATOM 5511 C CA . GLY B 1 342 ? 12 31.375 17.656 1 94.75 342 GLY B CA 1
ATOM 5512 C C . GLY B 1 342 ? 11.328 32.438 18.5 1 94.75 342 GLY B C 1
ATOM 5513 O O . GLY B 1 342 ? 11.883 32.875 19.5 1 94.75 342 GLY B O 1
ATOM 5514 N N . ASN B 1 343 ? 10.172 33.031 18.016 1 96.19 343 ASN B N 1
ATOM 5515 C CA . ASN B 1 343 ? 9.414 34.062 18.703 1 96.19 343 ASN B CA 1
ATOM 5516 C C . ASN B 1 343 ? 8.625 33.5 19.875 1 96.19 343 ASN B C 1
ATOM 5518 O O . ASN B 1 343 ? 7.723 32.688 19.688 1 96.19 343 ASN B O 1
ATOM 5522 N N . PRO B 1 344 ? 8.875 33.906 21.062 1 95.12 344 PRO B N 1
ATOM 5523 C CA . PRO B 1 344 ? 8.195 33.344 22.234 1 95.12 344 PRO B CA 1
ATOM 5524 C C . PRO B 1 344 ? 6.906 34.094 22.578 1 95.12 344 PRO B C 1
ATOM 5526 O O . PRO B 1 344 ? 6.328 33.875 23.641 1 95.12 344 PRO B O 1
ATOM 5529 N N . ASN B 1 345 ? 6.496 35 21.719 1 96.69 345 ASN B N 1
ATOM 5530 C CA . ASN B 1 345 ? 5.371 35.875 22.031 1 96.69 345 ASN B CA 1
ATOM 5531 C C . ASN B 1 345 ? 4.219 35.656 21.047 1 96.69 345 ASN B C 1
ATOM 5533 O O . ASN B 1 345 ? 3.523 36.625 20.688 1 96.69 345 ASN B O 1
ATOM 5537 N N . CYS B 1 346 ? 4.043 34.438 20.594 1 97.38 346 CYS B N 1
ATOM 5538 C CA . CYS B 1 346 ? 2.971 34.125 19.656 1 97.38 346 CYS B CA 1
ATOM 5539 C C . CYS B 1 346 ? 1.832 33.406 20.359 1 97.38 346 CYS B C 1
ATOM 5541 O O . CYS B 1 346 ? 2.068 32.5 21.156 1 97.38 346 CYS B O 1
ATOM 5543 N N . MET B 1 347 ? 0.598 33.812 20.125 1 97.25 347 MET B N 1
ATOM 5544 C CA . MET B 1 347 ? -0.53 33.125 20.734 1 97.25 347 MET B CA 1
ATOM 5545 C C . MET B 1 347 ? -1.813 33.375 19.953 1 97.25 347 MET B C 1
ATOM 5547 O O . MET B 1 347 ? -1.817 34.125 18.984 1 97.25 347 MET B O 1
ATOM 5551 N N . SER B 1 348 ? -2.828 32.625 20.312 1 98 348 SER B N 1
ATOM 5552 C CA . SER B 1 348 ? -4.129 32.688 19.656 1 98 348 SER B CA 1
ATOM 5553 C C . SER B 1 348 ? -5.219 33.125 20.625 1 98 348 SER B C 1
ATOM 5555 O O . SER B 1 348 ? -5.211 32.719 21.797 1 98 348 SER B O 1
ATOM 5557 N N . TYR B 1 349 ? -6.086 34 20.203 1 98.38 349 TYR B N 1
ATOM 5558 C CA . TYR B 1 349 ? -7.297 34.375 20.922 1 98.38 349 TYR B CA 1
ATOM 5559 C C . TYR B 1 349 ? -8.32 34.969 19.953 1 98.38 349 TYR B C 1
ATOM 5561 O O . TYR B 1 349 ? -8.102 36.031 19.359 1 98.38 349 TYR B O 1
ATOM 5569 N N . GLY B 1 350 ? -9.398 34.312 19.797 1 98.19 350 GLY B N 1
ATOM 5570 C CA . GLY B 1 350 ? -10.406 34.812 18.875 1 98.19 350 GLY B CA 1
ATOM 5571 C C . GLY B 1 350 ? -11.797 34.25 19.141 1 98.19 350 GLY B C 1
ATOM 5572 O O . GLY B 1 350 ? -11.984 33.469 20.062 1 98.19 350 GLY B O 1
ATOM 5573 N N . PRO B 1 351 ? -12.75 34.75 18.438 1 98.5 351 PRO B N 1
ATOM 5574 C CA . PRO B 1 351 ? -14.141 34.312 18.641 1 98.5 351 PRO B CA 1
ATOM 5575 C C . PRO B 1 351 ? -14.422 32.938 18.078 1 98.5 351 PRO B C 1
ATOM 5577 O O . PRO B 1 351 ? -13.836 32.531 17.062 1 98.5 351 PRO B O 1
ATOM 5580 N N . GLY B 1 352 ? -15.312 32.312 18.766 1 96.31 352 GLY B N 1
ATOM 5581 C CA . GLY B 1 352 ? -15.789 31.031 18.266 1 96.31 352 GLY B CA 1
ATOM 5582 C C . GLY B 1 352 ? -15.156 29.844 18.969 1 96.31 352 GLY B C 1
ATOM 5583 O O . GLY B 1 352 ? -14.312 30.031 19.859 1 96.31 352 GLY B O 1
ATOM 5584 N N . ASN B 1 353 ? -15.695 28.703 18.625 1 92.94 353 ASN B N 1
ATOM 5585 C CA . ASN B 1 353 ? -15.266 27.406 19.141 1 92.94 353 ASN B CA 1
ATOM 5586 C C . ASN B 1 353 ? -14.719 26.516 18.031 1 92.94 353 ASN B C 1
ATOM 5588 O O . ASN B 1 353 ? -15.43 26.203 17.078 1 92.94 353 ASN B O 1
ATOM 5592 N N . LEU B 1 354 ? -13.516 26.047 18.25 1 87.12 354 LEU B N 1
ATOM 5593 C CA . LEU B 1 354 ? -12.852 25.266 17.219 1 87.12 354 LEU B CA 1
ATOM 5594 C C . LEU B 1 354 ? -13.672 24.031 16.875 1 87.12 354 LEU B C 1
ATOM 5596 O O . LEU B 1 354 ? -13.602 23.516 15.75 1 87.12 354 LEU B O 1
ATOM 5600 N N . ALA B 1 355 ? -14.477 23.578 17.781 1 82.12 355 ALA B N 1
ATOM 5601 C CA . ALA B 1 355 ? -15.312 22.391 17.562 1 82.12 355 ALA B CA 1
ATOM 5602 C C . ALA B 1 355 ? -16.328 22.625 16.453 1 82.12 355 ALA B C 1
ATOM 5604 O O . ALA B 1 355 ? -16.859 21.672 15.867 1 82.12 355 ALA B O 1
ATOM 5605 N N . GLN B 1 356 ? -16.578 23.875 16.109 1 84.69 356 GLN B N 1
ATOM 5606 C CA . GLN B 1 356 ? -17.547 24.234 15.078 1 84.69 356 GLN B CA 1
ATOM 5607 C C . GLN B 1 356 ? -16.875 24.422 13.719 1 84.69 356 GLN B C 1
ATOM 5609 O O . GLN B 1 356 ? -17.562 24.562 12.703 1 84.69 356 GLN B O 1
ATOM 5614 N N . ALA B 1 357 ? -15.609 24.344 13.719 1 83.94 357 ALA B N 1
ATOM 5615 C CA . ALA B 1 357 ? -14.859 24.609 12.492 1 83.94 357 ALA B CA 1
ATOM 5616 C C . ALA B 1 357 ? -14.875 23.391 11.57 1 83.94 357 ALA B C 1
ATOM 5618 O O . ALA B 1 357 ? -15.062 22.266 12.023 1 83.94 357 ALA B O 1
ATOM 5619 N N . HIS B 1 358 ? -14.797 23.609 10.258 1 79.62 358 HIS B N 1
ATOM 5620 C CA . HIS B 1 358 ? -14.578 22.594 9.234 1 79.62 358 HIS B CA 1
ATOM 5621 C C . HIS B 1 358 ? -15.789 21.672 9.117 1 79.62 358 HIS B C 1
ATOM 5623 O O . HIS B 1 358 ? -15.656 20.516 8.727 1 79.62 358 HIS B O 1
ATOM 5629 N N . LYS B 1 359 ? -16.938 22.078 9.578 1 80.69 359 LYS B N 1
ATOM 5630 C CA . LYS B 1 359 ? -18.188 21.328 9.461 1 80.69 359 LYS B CA 1
ATOM 5631 C C . LYS B 1 359 ? -19.266 22.172 8.797 1 80.69 359 LYS B C 1
ATOM 5633 O O . LYS B 1 359 ? -19.203 23.406 8.82 1 80.69 359 LYS B O 1
ATOM 5638 N N . PRO B 1 360 ? -20.172 21.422 8.211 1 89.44 360 PRO B N 1
ATOM 5639 C CA . PRO B 1 360 ? -21.312 22.188 7.738 1 89.44 360 PRO B CA 1
ATOM 5640 C C . PRO B 1 360 ? -22.062 22.891 8.875 1 89.44 360 PRO B C 1
ATOM 5642 O O . PRO B 1 360 ? -21.969 22.469 10.031 1 89.44 360 PRO B O 1
ATOM 5645 N N . ASP B 1 361 ? -22.625 23.938 8.523 1 94.12 361 ASP B N 1
ATOM 5646 C CA . ASP B 1 361 ? -23.406 24.75 9.453 1 94.12 361 ASP B CA 1
ATOM 5647 C C . ASP B 1 361 ? -22.516 25.359 10.531 1 94.12 361 ASP B C 1
ATOM 5649 O O . ASP B 1 361 ? -22.859 25.344 11.711 1 94.12 361 ASP B O 1
ATOM 5653 N N . GLU B 1 362 ? -21.391 25.703 10.047 1 94.44 362 GLU B N 1
ATOM 5654 C CA . GLU B 1 362 ? -20.469 26.469 10.883 1 94.44 362 GLU B CA 1
ATOM 5655 C C . GLU B 1 362 ? -21.109 27.781 11.336 1 94.44 362 GLU B C 1
ATOM 5657 O O . GLU B 1 362 ? -21.812 28.422 10.57 1 94.44 362 GLU B O 1
ATOM 5662 N N . TYR B 1 363 ? -20.859 28.172 12.617 1 96.75 363 TYR B N 1
ATOM 5663 C CA . TYR B 1 363 ? -21.406 29.438 13.102 1 96.75 363 TYR B CA 1
ATOM 5664 C C . TYR B 1 363 ? -20.484 30.062 14.141 1 96.75 363 TYR B C 1
ATOM 5666 O O . TYR B 1 363 ? -19.547 29.422 14.617 1 96.75 363 TYR B O 1
ATOM 5674 N N . VAL B 1 364 ? -20.688 31.328 14.469 1 97.81 364 VAL B N 1
ATOM 5675 C CA . VAL B 1 364 ? -20.031 32.062 15.555 1 97.81 364 VAL B CA 1
ATOM 5676 C C . VAL B 1 364 ? -21.062 32.875 16.328 1 97.81 364 VAL B C 1
ATOM 5678 O O . VAL B 1 364 ? -22.016 33.406 15.742 1 97.81 364 VAL B O 1
ATOM 5681 N N . GLU B 1 365 ? -20.922 32.906 17.562 1 98.25 365 GLU B N 1
ATOM 5682 C CA . GLU B 1 365 ? -21.797 33.75 18.391 1 98.25 365 GLU B CA 1
ATOM 5683 C C . GLU B 1 365 ? -21.438 35.219 18.25 1 98.25 365 GLU B C 1
ATOM 5685 O O . GLU B 1 365 ? -20.266 35.594 18.391 1 98.25 365 GLU B O 1
ATOM 5690 N N . ILE B 1 366 ? -22.438 36.062 18.078 1 98.5 366 ILE B N 1
ATOM 5691 C CA . ILE B 1 366 ? -22.234 37.5 17.953 1 98.5 366 ILE B CA 1
ATOM 5692 C C . ILE B 1 366 ? -21.578 38.031 19.219 1 98.5 366 ILE B C 1
ATOM 5694 O O . ILE B 1 366 ? -20.703 38.906 19.156 1 98.5 366 ILE B O 1
ATOM 5698 N N . ALA B 1 367 ? -21.953 37.531 20.297 1 98.25 367 ALA B N 1
ATOM 5699 C CA . ALA B 1 367 ? -21.391 37.969 21.578 1 98.25 367 ALA B CA 1
ATOM 5700 C C . ALA B 1 367 ? -19.891 37.719 21.625 1 98.25 367 ALA B C 1
ATOM 5702 O O . ALA B 1 367 ? -19.156 38.5 22.234 1 98.25 367 ALA B O 1
ATOM 5703 N N . ASP B 1 368 ? -19.469 36.719 21.047 1 98.5 368 ASP B N 1
ATOM 5704 C CA . ASP B 1 368 ? -18.047 36.438 21 1 98.5 368 ASP B CA 1
ATOM 5705 C C . ASP B 1 368 ? -17.297 37.469 20.188 1 98.5 368 ASP B C 1
ATOM 5707 O O . ASP B 1 368 ? -16.188 37.875 20.547 1 98.5 368 ASP B O 1
ATOM 5711 N N . ILE B 1 369 ? -17.891 37.875 19.094 1 98.62 369 ILE B N 1
ATOM 5712 C CA . ILE B 1 369 ? -17.297 38.906 18.25 1 98.62 369 ILE B CA 1
ATOM 5713 C C . ILE B 1 369 ? -17.141 40.188 19.047 1 98.62 369 ILE B C 1
ATOM 5715 O O . ILE B 1 369 ? -16.062 40.781 19.078 1 98.62 369 ILE B O 1
ATOM 5719 N N . GLU B 1 370 ? -18.172 40.562 19.688 1 98.38 370 GLU B N 1
ATOM 5720 C CA . GLU B 1 370 ? -18.172 41.812 20.469 1 98.38 370 GLU B CA 1
ATOM 5721 C C . GLU B 1 370 ? -17.141 41.719 21.594 1 98.38 370 GLU B C 1
ATOM 5723 O O . GLU B 1 370 ? -16.422 42.688 21.844 1 98.38 370 GLU B O 1
ATOM 5728 N N . ARG B 1 371 ? -17.125 40.625 22.219 1 98.31 371 ARG B N 1
ATOM 5729 C CA . ARG B 1 371 ? -16.156 40.438 23.281 1 98.31 371 ARG B CA 1
ATOM 5730 C C . ARG B 1 371 ? -14.727 40.594 22.766 1 98.31 371 ARG B C 1
ATOM 5732 O O . ARG B 1 371 ? -13.914 41.281 23.375 1 98.31 371 ARG B O 1
ATOM 5739 N N . CYS B 1 372 ? -14.445 40 21.75 1 98.69 372 CYS B N 1
ATOM 5740 C CA . CYS B 1 372 ? -13.086 39.969 21.219 1 98.69 372 CYS B CA 1
ATOM 5741 C C . CYS B 1 372 ? -12.656 41.344 20.766 1 98.69 372 CYS B C 1
ATOM 5743 O O . CYS B 1 372 ? -11.516 41.781 21 1 98.69 372 CYS B O 1
ATOM 5745 N N . VAL B 1 373 ? -13.539 42.094 20.109 1 98.56 373 VAL B N 1
ATOM 5746 C CA . VAL B 1 373 ? -13.219 43.469 19.703 1 98.56 373 VAL B CA 1
ATOM 5747 C C . VAL B 1 373 ? -12.836 44.281 20.922 1 98.56 373 VAL B C 1
ATOM 5749 O O . VAL B 1 373 ? -11.852 45.031 20.891 1 98.56 373 VAL B O 1
ATOM 5752 N N . GLN B 1 374 ? -13.586 44.125 21.953 1 98.5 374 GLN B N 1
ATOM 5753 C CA . GLN B 1 374 ? -13.289 44.844 23.188 1 98.5 374 GLN B CA 1
ATOM 5754 C C . GLN B 1 374 ? -11.945 44.438 23.766 1 98.5 374 GLN B C 1
ATOM 5756 O O . GLN B 1 374 ? -11.18 45.25 24.25 1 98.5 374 GLN B O 1
ATOM 5761 N N . VAL B 1 375 ? -11.68 43.219 23.766 1 98.5 375 VAL B N 1
ATOM 5762 C CA . VAL B 1 375 ? -10.414 42.688 24.281 1 98.5 375 VAL B CA 1
ATOM 5763 C C . VAL B 1 375 ? -9.258 43.281 23.469 1 98.5 375 VAL B C 1
ATOM 5765 O O . VAL B 1 375 ? -8.234 43.688 24.047 1 98.5 375 VAL B O 1
ATOM 5768 N N . TYR B 1 376 ? -9.391 43.312 22.156 1 98.31 376 TYR B N 1
ATOM 5769 C CA . TYR B 1 376 ? -8.336 43.844 21.312 1 98.31 376 TYR B CA 1
ATOM 5770 C C . TYR B 1 376 ? -8.125 45.312 21.562 1 98.31 376 TYR B C 1
ATOM 5772 O O . TYR B 1 376 ? -6.988 45.812 21.578 1 98.31 376 TYR B O 1
ATOM 5780 N N . ARG B 1 377 ? -9.227 46.062 21.781 1 96.88 377 ARG B N 1
ATOM 5781 C CA . ARG B 1 377 ? -9.125 47.469 22.125 1 96.88 377 ARG B CA 1
ATOM 5782 C C . ARG B 1 377 ? -8.312 47.688 23.406 1 96.88 377 ARG B C 1
ATOM 5784 O O . ARG B 1 377 ? -7.414 48.531 23.438 1 96.88 377 ARG B O 1
ATOM 5791 N N . GLU B 1 378 ? -8.672 46.844 24.344 1 96.94 378 GLU B N 1
ATOM 5792 C CA . GLU B 1 378 ? -7.957 46.938 25.625 1 96.94 378 GLU B CA 1
ATOM 5793 C C . GLU B 1 378 ? -6.488 46.562 25.453 1 96.94 378 GLU B C 1
ATOM 5795 O O . GLU B 1 378 ? -5.613 47.156 26.078 1 96.94 378 GLU B O 1
ATOM 5800 N N . LEU B 1 379 ? -6.215 45.562 24.703 1 97.25 379 LEU B N 1
ATOM 5801 C CA . LEU B 1 379 ? -4.848 45.125 24.453 1 97.25 379 LEU B CA 1
ATOM 5802 C C . LEU B 1 379 ? -4.012 46.219 23.828 1 97.25 379 LEU B C 1
ATOM 5804 O O . LEU B 1 379 ? -2.865 46.438 24.234 1 97.25 379 LEU B O 1
ATOM 5808 N N . ILE B 1 380 ? -4.59 46.875 22.828 1 95.62 380 ILE B N 1
ATOM 5809 C CA . ILE B 1 380 ? -3.904 47.969 22.156 1 95.62 380 ILE B CA 1
ATOM 5810 C C . ILE B 1 380 ? -3.605 49.094 23.156 1 95.62 380 ILE B C 1
ATOM 5812 O O . ILE B 1 380 ? -2.541 49.719 23.109 1 95.62 380 ILE B O 1
ATOM 5816 N N . CYS B 1 381 ? -4.484 49.25 24.078 1 91.75 381 CYS B N 1
ATOM 5817 C CA . CYS B 1 381 ? -4.289 50.281 25.109 1 91.75 381 CYS B CA 1
ATOM 5818 C C . CYS B 1 381 ? -3.145 49.906 26.031 1 91.75 381 CYS B C 1
ATOM 5820 O O . CYS B 1 381 ? -2.424 50.781 26.531 1 91.75 381 CYS B O 1
ATOM 5822 N N . LEU B 1 382 ? -3.033 48.625 26.234 1 89.62 382 LEU B N 1
ATOM 5823 C CA . LEU B 1 382 ? -2.018 48.156 27.172 1 89.62 382 LEU B CA 1
ATOM 5824 C C . LEU B 1 382 ? -0.675 48 26.469 1 89.62 382 LEU B C 1
ATOM 5826 O O . LEU B 1 382 ? 0.315 47.594 27.094 1 89.62 382 LEU B O 1
ATOM 5830 N N . TYR B 1 383 ? -0.662 48.281 25.266 1 85.81 383 TYR B N 1
ATOM 5831 C CA . TYR B 1 383 ? 0.539 48.125 24.453 1 85.81 383 TYR B CA 1
ATOM 5832 C C . TYR B 1 383 ? 1.721 48.844 25.078 1 85.81 383 TYR B C 1
ATOM 5834 O O . TYR B 1 383 ? 2.848 48.344 25.062 1 85.81 383 TYR B O 1
ATOM 5842 N N . GLU B 1 384 ? 1.457 49.906 25.625 1 77.38 384 GLU B N 1
ATOM 5843 C CA . GLU B 1 384 ? 2.514 50.688 26.266 1 77.38 384 GLU B CA 1
ATOM 5844 C C . GLU B 1 384 ? 3.176 49.906 27.391 1 77.38 384 GLU B C 1
ATOM 5846 O O . GLU B 1 384 ? 4.379 50.031 27.625 1 77.38 384 GLU B O 1
ATOM 5851 N N . ASP B 1 385 ? 2.404 49.125 28.016 1 77.19 385 ASP B N 1
ATOM 5852 C CA . ASP B 1 385 ? 2.896 48.375 29.172 1 77.19 385 ASP B CA 1
ATOM 5853 C C . ASP B 1 385 ? 3.725 47.156 28.734 1 77.19 385 ASP B C 1
ATOM 5855 O O . ASP B 1 385 ? 4.438 46.562 29.547 1 77.19 385 ASP B O 1
ATOM 5859 N N . MET B 1 386 ? 3.672 46.844 27.547 1 77.12 386 MET B N 1
ATOM 5860 C CA . MET B 1 386 ? 4.363 45.656 27.016 1 77.12 386 MET B CA 1
ATOM 5861 C C . MET B 1 386 ? 5.785 46.031 26.594 1 77.12 386 MET B C 1
ATOM 5863 O O . MET B 1 386 ? 6.629 45.125 26.453 1 77.12 386 MET B O 1
ATOM 5867 N N . ILE B 1 387 ? 5.973 47.156 26.359 1 70.5 387 ILE B N 1
ATOM 5868 C CA . ILE B 1 387 ? 7.277 47.625 25.891 1 70.5 387 ILE B CA 1
ATOM 5869 C C . ILE B 1 387 ? 8.055 48.219 27.062 1 70.5 387 ILE B C 1
ATOM 5871 O O . ILE B 1 387 ? 7.488 48.969 27.875 1 70.5 387 ILE B O 1
#

InterPro domains:
  IPR002933 Peptidase M20 [PF01546] (67-380)
  IPR010182 N-formyl-4-amino-5-aminomethyl-2-methylpyrimidine deformylase/Succinyl-diaminopimelate desuccinylase [TIGR01910] (4-374)
  IPR011650 Peptidase M20, dimerisation domain [PF07687] (177-277)
  IPR036264 Bacterial exopeptidase dimerisation domain [SSF55031] (179-298)
  IPR050072 Peptidase M20A family, bacterial cell wall biosynthesis [PTHR43808] (2-380)

Organism: NCBI:txid33039

Nearest PDB structures (foldseek):
  7uoi-assembly1_A  TM=9.123E-01  e=2.705E-37  Enterococcus faecium 1,231,410
  7lgp-assembly1_A  TM=8.498E-01  e=5.014E-29  Shigella flexneri 2a str. 301
  4ruh-assembly1_A  TM=6.756E-01  e=8.178E-26  Homo sapiens
  4ruh-assembly1_B  TM=6.625E-01  e=1.911E-25  Homo sapiens
  2zog-assembly1_B  TM=6.807E-01  e=1.109E-24  Mus musculus

Solvent-accessible surface area (backbone atoms only — not comparable to full-atom values): 37063 Å² total; per-residue (Å²): 132,54,42,71,58,43,19,34,58,51,23,48,46,72,17,18,43,74,75,68,32,31,38,68,53,40,53,51,51,49,51,52,39,44,73,25,55,25,51,70,50,74,48,72,79,44,97,67,32,36,27,37,36,35,37,39,80,28,72,24,78,67,53,22,46,32,42,40,32,51,58,36,22,59,55,77,75,74,78,52,87,61,68,49,43,66,28,47,75,56,94,64,24,34,31,12,57,28,27,15,47,21,36,34,13,40,21,20,52,50,44,43,50,35,53,53,20,35,49,43,60,74,31,64,89,72,53,80,62,43,64,30,12,39,35,39,35,40,25,31,44,56,77,70,79,34,54,25,46,51,47,38,46,73,71,58,77,54,59,49,73,25,35,34,38,19,24,45,30,38,64,70,24,41,23,43,18,26,57,10,39,36,30,36,39,41,37,23,38,28,29,60,23,53,46,90,44,48,86,72,24,10,44,5,44,56,23,46,16,37,19,50,37,44,39,54,54,55,51,70,67,55,67,67,25,93,85,76,35,62,41,48,76,29,46,2,28,37,41,24,36,93,38,54,62,29,24,6,36,34,23,40,35,28,34,32,30,37,25,30,58,92,46,39,65,68,56,51,47,52,47,51,53,51,16,34,51,51,10,30,68,74,34,62,73,29,46,64,50,72,46,77,79,42,83,40,57,48,37,72,72,49,83,83,24,49,52,52,52,40,45,39,51,18,39,22,72,69,69,71,41,79,57,52,75,44,66,36,90,56,82,47,63,36,47,52,46,22,52,77,53,68,21,67,32,34,29,31,48,19,22,22,44,58,88,40,43,98,46,52,73,12,38,22,47,49,65,37,39,55,50,43,28,50,24,49,48,43,31,61,66,40,44,53,75,56,102,132,54,42,71,58,43,20,34,57,49,23,48,45,71,15,17,43,74,75,67,32,32,39,68,53,40,52,50,50,50,51,53,38,45,74,24,55,25,51,71,49,72,48,73,79,45,96,66,32,38,27,36,36,34,36,39,82,28,73,26,78,66,54,22,46,32,42,42,32,49,58,35,22,58,53,77,76,74,78,53,88,61,68,48,45,66,28,47,76,57,95,62,25,34,31,11,56,27,27,14,47,21,35,33,13,38,21,21,52,51,43,42,49,35,54,52,21,36,49,44,59,73,32,64,88,70,54,81,61,42,64,31,14,39,35,39,35,39,25,31,44,58,78,69,80,34,54,24,47,51,47,39,46,73,71,59,76,52,59,50,74,25,35,34,37,20,24,45,30,39,64,69,24,42,25,44,17,26,57,10,40,35,28,37,38,40,38,22,37,28,29,59,23,52,47,90,44,48,85,72,24,10,46,5,45,55,24,46,16,38,20,51,36,43,41,54,55,55,51,70,67,54,67,69,26,92,86,78,36,63,42,48,76,28,47,2,29,38,40,24,37,92,38,54,62,28,22,7,37,34,24,40,35,28,34,33,31,36,26,31,58,92,45,39,65,70,57,50,45,51,47,52,53,50,17,34,52,51,12,29,68,75,32,61,73,28,47,63,49,72,45,80,78,42,82,40,57,46,40,72,72,48,83,82,23,50,50,51,53,40,46,39,52,17,39,22,72,70,70,72,42,80,57,52,76,45,66,36,90,57,83,49,60,36,49,50,47,22,51,76,54,67,21,67,32,32,30,30,48,20,22,22,44,57,89,39,42,98,45,54,74,12,38,21,47,50,66,37,40,57,50,44,29,50,25,49,48,43,30,62,67,40,44,53,77,57,102

Sequence (774 aa):
MDAVELTRELIKIESTDPGSWETEIGEYICDYLKESGADTETYEVEPGRKIVKGVVKGAKAHPALVFICHMDTVVKGEGWTENAFDAEVSDGKIWGRGACDMKSGLASALTAFAEVAKSQKENAEDVEKLPGTLVFIGTVDEEADMKGSEAAVQQGWIQKEDWVLDMEPTSGMIQMAHKGRTWFELNVEGITAHASMPEKGADAIAGIAFMIAEIRKAMGKVPTHEELGKSTVTFGQISGGYSPYVVSDHSMVTIDMRLVPPMNTQEAEKIVRKAIEIGENAVPGVKGSYKITGDRPPVETHMESGLMKALSESVKKVTGKDPVVSAFTGYTDTAVVAGLLGNPNCMSYGPGNLAQAHKPDEYVEIADIERCVQVYRELICLYEDMIMDAVELTRELIKIESTDPGSWETEIGEYICDYLKESGADTETYEVEPGRKIVKGVVKGAKAHPALVFICHMDTVVKGEGWTENAFDAEVSDGKIWGRGACDMKSGLASALTAFAEVAKSQKENAEDVEKLPGTLVFIGTVDEEADMKGSEAAVQQGWIQKEDWVLDMEPTSGMIQMAHKGRTWFELNVEGITAHASMPEKGADAIAGIAFMIAEIRKAMGKVPTHEELGKSTVTFGQISGGYSPYVVSDHSMVTIDMRLVPPMNTQEAEKIVRKAIEIGENAVPGVKGSYKITGDRPPVETHMESGLMKALSESVKKVTGKDPVVSAFTGYTDTAVVAGLLGNPNCMSYGPGNLAQAHKPDEYVEIADIERCVQVYRELICLYEDMI

Radius of gyration: 38.47 Å; Cα contacts (8 Å, |Δi|>4): 2018; chains: 2; bounding box: 52×126×75 Å

pLDDT: mean 94.4, std 6.54, range [49.66, 98.88]

Foldseek 3Di:
DALLVQLLVLLLDADAVVDPHCQVVQVVLQVLLVVLQWDKDWDDLDVSHIKIKTKDFFPAAPLEAEEEAESYFHDQDDDAPDEQRRQDDDPQKTWHGCQQRHSSLVSLLSRLVSVVNNVCVVPVPPDHGQNGMYMYMYFTQFVHARSRLVVCVVVVVHAQRYFYEYAHADVQAKAWWEWKKWKKKKKKFKAKDFLVCCVVMWARVQLVVQLVVQLQVVQVPDDADPAQGGKDKDWDDKDWDDDPGMRIGMIMIMMMIGHDPPDAPVNSVVSNVVSQVRSCVVTPGMHMDMDTPGGQHITDADCPALLNVLLQVLSCVLPVDGHHYGHDHDAGSLSNVCRVRVRNNGIYHHWDDCVQGPDHGRMTRNVRSVSSSSSSNSSSVCSVVND/DALLVQLLVLLLDADAVVDPHCQVVQVVLQVLLVVLQWDKDWDDLDVSHIKIKTKDFFPAAPLEAEEEAESYFHDQDDDAPDEQRRQDDDPQKTWHTCQQRHSLLVSLLSRLVSVVNNVCVVPVPPDHGQNYMYMYMYFTQFVHARSRLVVCVVVVVHAQRYFYEYAHADVQAKAWWEWKKWKKKKKKFKAKDFLVCCVVMWARVQLVVQLVVQLQVVQVPDDADPAQGGKDKDWDDKDWDDDPGMRTGMIMIMMMIGHDPPDAPVNSVVSSVVSQVRSCVVTPGMHMDMDTPGGQTITDADCPALLNVLLQVLSCVLPVDGHHYGHDHDDGSQSNVCRVRVRNNGIYHHWDDCVQGPDHGRMTRNVRSVSSSSSSNSSSVCSVVND